Protein 5TGZ (pdb70)

GO terms:
  GO:0004949 cannabinoid receptor activity (F, IDA)
  GO:0007188 adenylate cyclase-modulating G protein-coupled receptor signaling pathway (P, IDA)
  GO:0045121 membrane raft (C, EXP)
  GO:0005886 plasma membrane (C, EXP)
  GO:0004949 cannabinoid receptor activity (F, TAS)
  GO:0005886 plasma membrane (C, TAS)
  GO:0007187 G protein-coupled receptor signaling pathway, coupled to cyclic nucleotide second messenger (P, TAS)
  GO:0042802 identical protein binding (F, IPI)
  GO:0005515 protein binding (F, IPI)
  GO:0005886 plasma membrane (C, IDA)
  GO:0038171 cannabinoid signaling pathway (P, IDA)

Radius of gyration: 28.16 Å; Cα contacts (8 Å, |Δi|>4): 628; chains: 1; bounding box: 46×62×83 Å

B-factor: mean 87.36, std 29.39, range [33.87, 210.86]

Structure (mmCIF, N/CA/C/O backbone):
data_5TGZ
#
_entry.id   5TGZ
#
_cell.length_a   116.560
_cell.length_b   52.630
_cell.length_c   143.630
_cell.angle_alpha   90.00
_cell.angle_beta   111.14
_cell.angle_gamma   90.00
#
_symmetry.space_group_name_H-M   'C 1 2 1'
#
loop_
_entity.id
_entity.type
_entity.pdbx_description
1 polymer 'Cannabinoid receptor 1,Flavodoxin,Cannabinoid receptor 1'
2 non-polymer '4-[4-[2-(2,4-dichlorophenyl)-4-methyl-5-(piperidin-1-ylcarbamoyl)pyrazol-3-yl]phenyl]but-3-ynyl nitrate'
3 non-polymer 'FLAVIN MONONUCLEOTIDE'
4 non-polymer '(2R)-2,3-dihydroxypropyl (9Z)-octadec-9-enoate'
5 non-polymer 'OLEIC ACID'
6 non-polymer DI(HYDROXYETHYL)ETHER
7 water water
#
loop_
_atom_site.group_PDB
_atom_site.id
_atom_site.type_symbol
_atom_site.label_atom_id
_atom_site.label_alt_id
_atom_site.label_comp_id
_atom_site.label_asym_id
_atom_site.label_entity_id
_atom_site.label_seq_id
_atom_site.pdbx_PDB_ins_code
_atom_site.Cartn_x
_atom_site.Cartn_y
_atom_site.Cartn_z
_atom_site.occupancy
_atom_site.B_iso_or_equiv
_atom_site.auth_seq_id
_atom_site.auth_comp_id
_atom_site.auth_asym_id
_atom_site.auth_atom_id
_atom_site.pdbx_PDB_model_num
ATOM 1 N N . GLY A 1 2 ? 48.716 37.454 337.216 1.00 131.71 -2 GLY A N 1
ATOM 2 C CA . GLY A 1 2 ? 49.211 36.102 337.397 1.00 138.20 -2 GLY A CA 1
ATOM 3 C C . GLY A 1 2 ? 50.725 36.062 337.484 1.00 131.50 -2 GLY A C 1
ATOM 4 O O . GLY A 1 2 ? 51.376 36.907 336.873 1.00 140.64 -2 GLY A O 1
ATOM 5 N N . GLY A 1 3 ? 51.313 35.092 338.190 1.00 125.45 -1 GLY A N 1
ATOM 6 C CA . GLY A 1 3 ? 50.641 33.922 338.739 1.00 124.67 -1 GLY A CA 1
ATOM 7 C C . GLY A 1 3 ? 51.108 32.685 337.995 1.00 129.13 -1 GLY A C 1
ATOM 8 O O . GLY A 1 3 ? 52.284 32.575 337.650 1.00 124.71 -1 GLY A O 1
ATOM 9 N N . ARG A 1 4 ? 50.194 31.742 337.753 1.00 133.03 0 ARG A N 1
ATOM 10 C CA . ARG A 1 4 ? 50.481 30.678 336.798 1.00 124.49 0 ARG A CA 1
ATOM 11 C C . ARG A 1 4 ? 50.650 31.227 335.392 1.00 116.85 0 ARG A C 1
ATOM 12 O O . ARG A 1 4 ? 51.224 30.548 334.535 1.00 117.36 0 ARG A O 1
ATOM 20 N N . GLY A 1 5 ? 50.139 32.428 335.132 1.00 103.38 99 GLY A N 1
ATOM 21 C CA . GLY A 1 5 ? 50.247 33.045 333.827 1.00 102.33 99 GLY A CA 1
ATOM 22 C C . GLY A 1 5 ? 49.003 32.889 332.981 1.00 109.38 99 GLY A C 1
ATOM 23 O O . GLY A 1 5 ? 48.447 31.793 332.869 1.00 128.14 99 GLY A O 1
ATOM 24 N N . GLU A 1 6 ? 48.549 33.990 332.391 1.00 86.45 100 GLU A N 1
ATOM 25 C CA . GLU A 1 6 ? 47.502 33.960 331.375 1.00 97.16 100 GLU A CA 1
ATOM 26 C C . GLU A 1 6 ? 48.200 33.788 330.031 1.00 106.78 100 GLU A C 1
ATOM 27 O O . GLU A 1 6 ? 48.749 34.744 329.478 1.00 109.96 100 GLU A O 1
ATOM 33 N N . ASN A 1 7 ? 48.189 32.566 329.502 1.00 97.80 101 ASN A N 1
ATOM 34 C CA . ASN A 1 7 ? 49.019 32.218 328.358 1.00 105.27 101 ASN A CA 1
ATOM 35 C C . ASN A 1 7 ? 48.183 31.616 327.240 1.00 104.15 101 ASN A C 1
ATOM 36 O O . ASN A 1 7 ? 47.215 30.891 327.491 1.00 104.40 101 ASN A O 1
ATOM 41 N N . PHE A 1 8 ? 48.581 31.918 326.006 1.00 98.65 102 PHE A N 1
ATOM 42 C CA . PHE A 1 8 ? 47.901 31.390 324.833 1.00 88.85 102 PHE A CA 1
ATOM 43 C C . PHE A 1 8 ? 48.098 29.882 324.751 1.00 100.14 102 PHE A C 1
ATOM 44 O O . PHE A 1 8 ? 49.193 29.369 324.994 1.00 110.51 102 PHE A O 1
ATOM 52 N N . MET A 1 9 ? 47.020 29.172 324.420 1.00 112.39 103 MET A N 1
ATOM 53 C CA . MET A 1 9 ? 46.988 27.713 324.364 1.00 120.19 103 MET A CA 1
ATOM 54 C C . MET A 1 9 ? 47.109 27.069 325.740 1.00 119.22 103 MET A C 1
ATOM 55 O O . MET A 1 9 ? 47.543 25.918 325.848 1.00 129.50 103 MET A O 1
ATOM 60 N N . ASP A 1 10 ? 46.734 27.782 326.802 1.00 108.68 104 ASP A N 1
ATOM 61 C CA . ASP A 1 10 ? 46.699 27.216 328.147 1.00 101.35 104 ASP A CA 1
ATOM 62 C C . ASP A 1 10 ? 45.239 26.927 328.486 1.00 113.00 104 ASP A C 1
ATOM 63 O O . ASP A 1 10 ? 44.558 27.704 329.153 1.00 119.73 104 ASP A O 1
ATOM 68 N N . ILE A 1 11 ? 44.762 25.776 328.016 1.00 124.33 105 ILE A N 1
ATOM 69 C CA . ILE A 1 11 ? 43.349 25.426 328.126 1.00 129.91 105 ILE A CA 1
ATOM 70 C C . ILE A 1 11 ? 43.158 24.553 329.362 1.00 133.53 105 ILE A C 1
ATOM 71 O O . ILE A 1 11 ? 44.110 24.284 330.101 1.00 144.52 105 ILE A O 1
ATOM 76 N N . GLU A 1 12 ? 41.920 24.119 329.600 1.00 120.28 106 GLU A N 1
ATOM 77 C CA . GLU A 1 12 ? 41.572 23.380 330.808 1.00 130.68 106 GLU A CA 1
ATOM 78 C C . GLU A 1 12 ? 42.124 21.956 330.813 1.00 147.13 106 GLU A C 1
ATOM 79 O O . GLU A 1 12 ? 42.268 21.368 331.891 1.00 128.08 106 GLU A O 1
ATOM 85 N N . CYS A 1 13 ? 42.426 21.398 329.6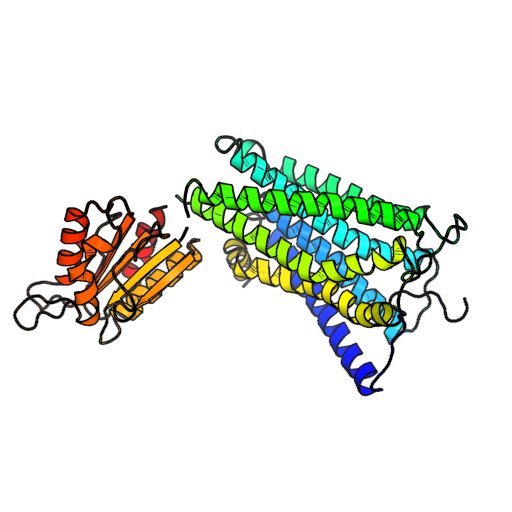44 1.00 165.75 107 CYS A N 1
ATOM 86 C CA . CYS A 1 13 ? 43.149 20.132 329.497 1.00 174.54 107 CYS A CA 1
ATOM 87 C C . CYS A 1 13 ? 42.698 19.081 330.515 1.00 182.95 107 CYS A C 1
ATOM 88 O O . CYS A 1 13 ? 43.445 18.667 331.402 1.00 195.90 107 CYS A O 1
ATOM 91 N N . PHE A 1 14 ? 41.450 18.641 330.370 1.00 177.37 108 PHE A N 1
ATOM 92 C CA . PHE A 1 14 ? 40.979 17.476 331.113 1.00 166.70 108 PHE A CA 1
ATOM 93 C C . PHE A 1 14 ? 41.626 16.230 330.515 1.00 159.46 108 PHE A C 1
ATOM 94 O O . PHE A 1 14 ? 41.443 15.944 329.327 1.00 146.30 108 PHE A O 1
ATOM 102 N N . MET A 1 15 ? 42.382 15.485 331.322 1.00 158.88 109 MET A N 1
ATOM 103 C CA . MET A 1 15 ? 43.256 14.428 330.816 1.00 152.23 109 MET A CA 1
ATOM 104 C C . MET A 1 15 ? 42.694 13.057 331.174 1.00 154.09 109 MET A C 1
ATOM 105 O O . MET A 1 15 ? 42.676 12.675 332.348 1.00 139.16 109 MET A O 1
ATOM 107 N N . VAL A 1 16 ? 42.255 12.311 330.157 1.00 171.55 110 VAL A N 1
ATOM 108 C CA . VAL A 1 16 ? 41.882 10.915 330.366 1.00 175.25 110 VAL A CA 1
ATOM 109 C C . VAL A 1 16 ? 43.127 10.055 330.555 1.00 191.11 110 VAL A C 1
ATOM 110 O O . VAL A 1 16 ? 43.159 9.174 331.423 1.00 198.36 110 VAL A O 1
ATOM 114 N N . LEU A 1 17 ? 44.166 10.289 329.751 1.00 192.54 111 LEU A N 1
ATOM 115 C CA . LEU A 1 17 ? 45.381 9.485 329.797 1.00 190.72 111 LEU A CA 1
ATOM 116 C C . LEU A 1 17 ? 46.607 10.385 329.745 1.00 187.88 111 LEU A C 1
ATOM 117 O O . LEU A 1 17 ? 46.605 11.416 329.067 1.00 186.46 111 LEU A O 1
ATOM 122 N N . ASN A 1 18 ? 47.652 9.978 330.461 1.00 185.73 112 ASN A N 1
ATOM 123 C CA . ASN A 1 18 ? 48.942 10.661 330.443 1.00 180.96 112 ASN A CA 1
ATOM 124 C C . ASN A 1 18 ? 50.038 9.609 330.610 1.00 180.72 112 ASN A C 1
ATOM 125 O O . ASN A 1 18 ? 49.769 8.522 331.116 1.00 179.41 112 ASN A O 1
ATOM 130 N N . PRO A 1 19 ? 51.275 9.910 330.178 1.00 181.69 113 PRO A N 1
ATOM 131 C CA . PRO A 1 19 ? 51.749 11.076 329.430 1.00 178.81 113 PRO A CA 1
ATOM 132 C C . PRO A 1 19 ? 51.793 10.811 327.928 1.00 179.43 113 PRO A C 1
ATOM 133 O O . PRO A 1 19 ? 52.214 11.679 327.162 1.00 181.25 113 PRO A O 1
ATOM 137 N N . SER A 1 20 ? 51.376 9.609 327.519 1.00 178.68 114 SER A N 1
ATOM 138 C CA . SER A 1 20 ? 51.312 9.291 326.097 1.00 173.93 114 SER A CA 1
ATOM 139 C C . SER A 1 20 ? 50.519 10.352 325.352 1.00 180.29 114 SER A C 1
ATOM 140 O O . SER A 1 20 ? 50.961 10.870 324.321 1.00 191.77 114 SER A O 1
ATOM 143 N N . GLN A 1 21 ? 49.331 10.680 325.862 1.00 176.12 115 GLN A N 1
ATOM 144 C CA . GLN A 1 21 ? 48.565 11.787 325.308 1.00 176.31 115 GLN A CA 1
ATOM 145 C C . GLN A 1 21 ? 49.426 13.040 325.230 1.00 164.32 115 GLN A C 1
ATOM 146 O O . GLN A 1 21 ? 49.619 13.614 324.153 1.00 161.00 115 GLN A O 1
ATOM 148 N N . GLN A 1 22 ? 49.982 13.459 326.368 1.00 153.91 116 GLN A N 1
ATOM 149 C CA . GLN A 1 22 ? 50.800 14.666 326.392 1.00 150.48 116 GLN A CA 1
ATOM 150 C C . GLN A 1 22 ? 51.944 14.571 325.390 1.00 147.49 116 GLN A C 1
ATOM 151 O O . GLN A 1 22 ? 52.221 15.525 324.654 1.00 156.70 116 GLN A O 1
ATOM 157 N N . LEU A 1 23 ? 52.620 13.422 325.343 1.00 131.84 117 LEU A N 1
ATOM 158 C CA . LEU A 1 23 ? 53.730 13.255 324.412 1.00 123.19 117 LEU A CA 1
ATOM 159 C C . LEU A 1 23 ? 53.229 13.101 322.979 1.00 133.02 117 LEU A C 1
ATOM 160 O O . LEU A 1 23 ? 53.668 13.822 322.076 1.00 133.06 117 LEU A O 1
ATOM 162 N N . ALA A 1 24 ? 52.297 12.172 322.755 1.00 135.26 118 ALA A N 1
ATOM 163 C CA . ALA A 1 24 ? 51.880 11.850 321.394 1.00 138.59 118 ALA A CA 1
ATOM 164 C C . ALA A 1 24 ? 51.057 12.976 320.776 1.00 135.71 118 ALA A C 1
ATOM 165 O O . ALA A 1 24 ? 51.229 13.295 319.593 1.00 127.49 118 ALA A O 1
ATOM 167 N N . ILE A 1 25 ? 50.151 13.582 321.547 1.00 127.90 119 ILE A N 1
ATOM 168 C CA . ILE A 1 25 ? 49.384 14.708 321.022 1.00 108.80 119 ILE A CA 1
ATOM 169 C C . ILE A 1 25 ? 50.311 15.873 320.711 1.00 104.32 119 ILE A C 1
ATOM 170 O O . ILE A 1 25 ? 50.101 16.611 319.741 1.00 101.10 119 ILE A O 1
ATOM 175 N N . ALA A 1 26 ? 51.351 16.059 321.525 1.00 107.82 120 ALA A N 1
ATOM 176 C CA . ALA A 1 26 ? 52.257 17.181 321.314 1.00 106.02 120 ALA A CA 1
ATOM 177 C C . ALA A 1 26 ? 52.989 17.047 319.985 1.00 120.19 120 ALA A C 1
ATOM 178 O O . ALA A 1 26 ? 52.978 17.969 319.159 1.00 129.56 120 ALA A O 1
ATOM 180 N N . VAL A 1 27 ? 53.632 15.899 319.758 1.00 134.04 121 VAL A N 1
ATOM 181 C CA . VAL A 1 27 ? 54.322 15.675 318.489 1.00 136.06 121 VAL A CA 1
ATOM 182 C C . VAL A 1 27 ? 53.322 15.700 317.341 1.00 138.17 121 VAL A C 1
ATOM 183 O O . VAL A 1 27 ? 53.565 16.319 316.297 1.00 132.95 121 VAL A O 1
ATOM 187 N N . LEU A 1 28 ? 52.171 15.054 317.527 1.00 135.89 122 LEU A N 1
ATOM 188 C CA . LEU A 1 28 ? 51.154 15.020 316.482 1.00 121.76 122 LEU A CA 1
ATOM 189 C C . LEU A 1 28 ? 50.706 16.427 316.107 1.00 111.88 122 LEU A C 1
ATOM 190 O O . LEU A 1 28 ? 50.705 16.798 314.927 1.00 120.38 122 LEU A O 1
ATOM 195 N N . SER A 1 29 ? 50.330 17.233 317.102 1.00 103.86 123 SER A N 1
ATOM 196 C CA . SER A 1 29 ? 49.820 18.569 316.813 1.00 105.01 123 SER A CA 1
ATOM 197 C C . SER A 1 29 ? 50.907 19.459 316.227 1.00 106.88 123 SER A C 1
ATOM 198 O O . SER A 1 29 ? 50.642 20.255 315.319 1.00 97.91 123 SER A O 1
ATOM 201 N N . LEU A 1 30 ? 52.138 19.337 316.726 1.00 99.35 124 LEU A N 1
ATOM 202 C CA . LEU A 1 30 ? 53.230 20.137 316.183 1.00 111.26 124 LEU A CA 1
ATOM 203 C C . LEU A 1 30 ? 53.516 19.758 314.735 1.00 124.04 124 LEU A C 1
ATOM 204 O O . LEU A 1 30 ? 53.728 20.634 313.888 1.00 111.60 124 LEU A O 1
ATOM 209 N N . THR A 1 31 ? 53.525 18.457 314.433 1.00 137.62 125 THR A N 1
ATOM 210 C CA . THR A 1 31 ? 53.764 18.015 313.062 1.00 124.51 125 THR A CA 1
ATOM 211 C C . THR A 1 31 ? 52.652 18.484 312.133 1.00 117.61 125 THR A C 1
ATOM 212 O O . THR A 1 31 ? 52.918 18.927 311.010 1.00 133.27 125 THR A O 1
ATOM 216 N N . LEU A 1 32 ? 51.399 18.388 312.581 1.00 100.86 126 LEU A N 1
ATOM 217 C CA . LEU A 1 32 ? 50.290 18.899 311.784 1.00 93.94 126 LEU A CA 1
ATOM 218 C C . LEU A 1 32 ? 50.461 20.383 311.493 1.00 89.08 126 LEU A C 1
ATOM 219 O O . LEU A 1 32 ? 50.219 20.836 310.369 1.00 100.33 126 LEU A O 1
ATOM 224 N N . GLY A 1 33 ? 50.873 21.157 312.497 1.00 99.61 127 GLY A N 1
ATOM 225 C CA . GLY A 1 33 ? 51.018 22.590 312.300 1.00 103.65 127 GLY A CA 1
ATOM 226 C C . GLY A 1 33 ? 52.110 22.931 311.303 1.00 102.22 127 GLY A C 1
ATOM 227 O O . GLY A 1 33 ? 51.903 23.730 310.385 1.00 115.36 127 GLY A O 1
ATOM 228 N N . THR A 1 34 ? 53.290 22.328 311.469 1.00 110.01 128 THR A N 1
ATOM 229 C CA . THR A 1 34 ? 54.406 22.626 310.575 1.00 123.84 128 THR A CA 1
ATOM 230 C C . THR A 1 34 ? 54.123 22.157 309.153 1.00 122.93 128 THR A C 1
ATOM 231 O O . THR A 1 34 ? 54.606 22.767 308.192 1.00 127.24 128 THR A O 1
ATOM 235 N N . PHE A 1 35 ? 53.351 21.080 308.998 1.00 105.07 129 PHE A N 1
ATOM 236 C CA . PHE A 1 35 ? 52.939 20.654 307.665 1.00 99.82 129 PHE A CA 1
ATOM 237 C C . PHE A 1 35 ? 52.101 21.730 306.990 1.00 102.60 129 PHE A C 1
ATOM 238 O O . PHE A 1 35 ? 52.266 22.003 305.795 1.00 106.33 129 PHE A O 1
ATOM 246 N N . THR A 1 36 ? 51.203 22.360 307.749 1.00 106.37 130 THR A N 1
ATOM 247 C CA . THR A 1 36 ? 50.341 23.401 307.198 1.00 103.97 130 THR A CA 1
ATOM 248 C C . THR A 1 36 ? 51.157 24.605 306.752 1.00 97.47 130 THR A C 1
ATOM 249 O O . THR A 1 36 ? 50.950 25.143 305.658 1.00 78.23 130 THR A O 1
ATOM 253 N N . VAL A 1 37 ? 52.079 25.055 307.605 1.00 96.74 131 VAL A N 1
ATOM 254 C CA . VAL A 1 37 ? 52.900 26.217 307.278 1.00 102.37 131 VAL A CA 1
ATOM 255 C C . VAL A 1 37 ? 53.650 25.987 305.973 1.00 114.49 131 VAL A C 1
ATOM 256 O O . VAL A 1 37 ? 53.746 26.884 305.127 1.00 125.95 131 VAL A O 1
ATOM 260 N N . LEU A 1 38 ? 54.193 24.784 305.788 1.00 105.59 132 LEU A N 1
ATOM 261 C CA . LEU A 1 38 ? 54.957 24.499 304.580 1.00 98.12 132 LEU A CA 1
ATOM 262 C C . LEU A 1 38 ? 54.048 24.370 303.365 1.00 101.56 132 LEU A C 1
ATOM 263 O O . LEU A 1 38 ? 54.370 24.886 302.288 1.00 125.71 132 LEU A O 1
ATOM 268 N N . GLU A 1 39 ? 52.906 23.697 303.513 1.00 86.27 133 GLU A N 1
ATOM 269 C CA . GLU A 1 39 ? 52.047 23.481 302.356 1.00 81.90 133 GLU A CA 1
ATOM 270 C C . GLU A 1 39 ? 51.353 24.770 301.932 1.00 97.73 133 GLU A C 1
ATOM 271 O O . GLU A 1 39 ? 51.101 24.969 300.738 1.00 116.07 133 GLU A O 1
ATOM 277 N N . ASN A 1 40 ? 51.047 25.661 302.879 1.00 92.10 134 ASN A N 1
ATOM 278 C CA . ASN A 1 40 ? 50.536 26.975 302.508 1.00 83.10 134 ASN A CA 1
ATOM 279 C C . ASN A 1 40 ? 51.655 27.886 302.027 1.00 107.71 134 ASN A C 1
ATOM 280 O O . ASN A 1 40 ? 51.414 28.775 301.203 1.00 128.75 134 ASN A O 1
ATOM 285 N N . LEU A 1 41 ? 52.877 27.681 302.521 1.00 115.38 135 LEU A N 1
ATOM 286 C CA . LEU A 1 41 ? 54.027 28.363 301.940 1.00 113.07 135 LEU A CA 1
ATOM 287 C C . LEU A 1 41 ? 54.284 27.876 300.521 1.00 105.73 135 LEU A C 1
ATOM 288 O O . LEU A 1 41 ? 54.765 28.640 299.676 1.00 97.73 135 LEU A O 1
ATOM 293 N N . LEU A 1 42 ? 53.959 26.612 300.241 1.00 87.81 136 LEU A N 1
ATOM 294 C CA . LEU A 1 42 ? 54.107 26.082 298.891 1.00 88.91 136 LEU A CA 1
ATOM 295 C C . LEU A 1 42 ? 53.125 26.744 297.932 1.00 107.47 136 LEU A C 1
ATOM 296 O O . LEU A 1 42 ? 53.480 27.058 296.789 1.00 116.66 136 LEU A O 1
ATOM 301 N N . VAL A 1 43 ? 51.886 26.964 298.377 1.00 105.25 137 VAL A N 1
ATOM 302 C CA . VAL A 1 43 ? 50.902 27.647 297.541 1.00 89.42 137 VAL A CA 1
ATOM 303 C C . VAL A 1 43 ? 51.352 29.075 297.264 1.00 90.17 137 VAL A C 1
ATOM 304 O O . VAL A 1 43 ? 51.289 29.557 296.127 1.00 87.27 137 VAL A O 1
ATOM 308 N N . LEU A 1 44 ? 51.818 29.773 298.304 1.00 108.17 138 LEU A N 1
ATOM 309 C CA . LEU A 1 44 ? 52.335 31.125 298.123 1.00 116.26 138 LEU A CA 1
ATOM 310 C C . LEU A 1 44 ? 53.481 31.161 297.120 1.00 129.12 138 LEU A C 1
ATOM 311 O O . LEU A 1 44 ? 53.685 32.180 296.449 1.00 128.17 138 LEU A O 1
ATOM 316 N N . CYS A 1 45 ? 54.242 30.071 297.007 1.00 138.44 139 CYS A N 1
ATOM 317 C CA . CYS A 1 45 ? 55.424 30.076 296.151 1.00 140.15 139 CYS A CA 1
ATOM 318 C C . CYS A 1 45 ? 55.039 30.007 294.678 1.00 128.63 139 CYS A C 1
ATOM 319 O O . CYS A 1 45 ? 55.455 30.851 293.875 1.00 132.23 139 CYS A O 1
ATOM 322 N N . VAL A 1 46 ? 54.238 29.006 294.304 1.00 109.80 140 VAL A N 1
ATOM 323 C CA . VAL A 1 46 ? 53.914 28.787 292.897 1.00 110.53 140 VAL A CA 1
ATOM 324 C C . VAL A 1 46 ? 53.185 29.985 292.305 1.00 111.32 140 VAL A C 1
ATOM 325 O O . VAL A 1 46 ? 53.283 30.247 291.099 1.00 114.71 140 VAL A O 1
ATOM 329 N N . ILE A 1 47 ? 52.451 30.734 293.128 1.00 107.90 141 ILE A N 1
ATOM 330 C CA . ILE A 1 47 ? 51.720 31.893 292.621 1.00 103.73 141 ILE A CA 1
ATOM 331 C C . ILE A 1 47 ? 52.684 33.038 292.329 1.00 99.55 141 ILE A C 1
ATOM 332 O O . ILE A 1 47 ? 52.733 33.563 291.212 1.00 100.03 141 ILE A O 1
ATOM 337 N N . LEU A 1 48 ? 53.460 33.446 293.335 1.00 116.64 142 LEU A N 1
ATOM 338 C CA . LEU A 1 48 ? 54.442 34.505 293.121 1.00 119.35 142 LEU A CA 1
ATOM 339 C C . LEU A 1 48 ? 55.502 34.088 292.110 1.00 138.60 142 LEU A C 1
ATOM 340 O O . LEU A 1 48 ? 56.079 34.944 291.429 1.00 132.81 142 LEU A O 1
ATOM 345 N N . HIS A 1 49 ? 55.778 32.787 292.006 1.00 160.82 143 HIS A N 1
ATOM 346 C CA . HIS A 1 49 ? 56.810 32.312 291.089 1.00 178.60 143 HIS A CA 1
ATOM 347 C C . HIS A 1 49 ? 56.411 32.528 289.634 1.00 176.67 143 HIS A C 1
ATOM 348 O O . HIS A 1 49 ? 57.216 33.020 288.833 1.00 186.57 143 HIS A O 1
ATOM 355 N N . SER A 1 50 ? 55.182 32.171 289.273 1.00 166.52 144 SER A N 1
ATOM 356 C CA . SER A 1 50 ? 54.750 32.179 287.883 1.00 161.22 144 SER A CA 1
ATOM 357 C C . SER A 1 50 ? 53.933 33.430 287.590 1.00 158.20 144 SER A C 1
ATOM 358 O O . SER A 1 50 ? 53.098 33.849 288.398 1.00 160.01 144 SER A O 1
ATOM 361 N N . ARG A 1 51 ? 54.182 34.018 286.419 1.00 151.41 145 ARG A N 1
ATOM 362 C CA . ARG A 1 51 ? 53.513 35.246 286.012 1.00 138.12 145 ARG A CA 1
ATOM 363 C C . ARG A 1 51 ? 52.138 34.976 285.416 1.00 128.51 145 ARG A C 1
ATOM 364 O O . ARG A 1 51 ? 51.264 35.849 285.457 1.00 138.18 145 ARG A O 1
ATOM 372 N N . SER A 1 52 ? 51.930 33.782 284.861 1.00 109.37 146 SER A N 1
ATOM 373 C CA . SER A 1 52 ? 50.632 33.422 284.310 1.00 110.19 146 SER A CA 1
ATOM 374 C C . SER A 1 52 ? 49.539 33.362 285.370 1.00 125.06 146 SER A C 1
ATOM 375 O O . SER A 1 52 ? 48.359 33.282 285.012 1.00 119.69 146 SER A O 1
ATOM 378 N N . LEU A 1 53 ? 49.895 33.401 286.652 1.00 127.76 147 LEU A N 1
ATOM 379 C CA . LEU A 1 53 ? 48.928 33.327 287.741 1.00 118.43 147 LEU A CA 1
ATOM 380 C C . LEU A 1 53 ? 48.833 34.609 288.550 1.00 112.47 147 LEU A C 1
ATOM 381 O O . LEU A 1 53 ? 47.736 34.986 288.965 1.00 112.17 147 LEU A O 1
ATOM 386 N N . ARG A 1 54 ? 49.952 35.300 288.786 1.00 114.79 148 ARG A N 1
ATOM 387 C CA . ARG A 1 54 ? 49.908 36.552 289.536 1.00 126.90 148 ARG A CA 1
ATOM 388 C C . ARG A 1 54 ? 49.322 37.701 288.727 1.00 137.13 148 ARG A C 1
ATOM 389 O O . ARG A 1 54 ? 49.197 38.809 289.261 1.00 129.04 148 ARG A O 1
ATOM 397 N N . CYS A 1 55 ? 48.966 37.470 287.462 1.00 150.46 149 CYS A N 1
ATOM 398 C CA . CYS A 1 55 ? 48.199 38.427 286.682 1.00 151.03 149 CYS A CA 1
ATOM 399 C C . CYS A 1 55 ? 46.715 38.091 286.654 1.00 139.19 149 CYS A C 1
ATOM 400 O O . CYS A 1 55 ? 45.912 38.932 286.236 1.00 146.25 149 CYS A O 1
ATOM 403 N N . ARG A 1 56 ? 46.334 36.891 287.095 1.00 118.88 150 ARG A N 1
ATOM 404 C CA . ARG A 1 56 ? 44.934 36.498 287.155 1.00 112.69 150 ARG A CA 1
ATOM 405 C C . ARG A 1 56 ? 44.284 37.077 288.413 1.00 109.03 150 ARG A C 1
ATOM 406 O O . ARG A 1 56 ? 44.880 37.031 289.492 1.00 94.58 150 ARG A O 1
ATOM 414 N N . PRO A 1 57 ? 43.068 37.629 288.317 1.00 115.60 151 PRO A N 1
ATOM 415 C CA . PRO A 1 57 ? 42.379 38.069 289.542 1.00 110.25 151 PRO A CA 1
ATOM 416 C C . PRO A 1 57 ? 41.889 36.917 290.399 1.00 111.40 151 PRO A C 1
ATOM 417 O O . PRO A 1 57 ? 41.641 37.118 291.594 1.00 115.86 151 PRO A O 1
ATOM 421 N N . SER A 1 58 ? 41.746 35.718 289.829 1.00 106.29 152 SER A N 1
ATOM 422 C CA . SER A 1 58 ? 41.269 34.575 290.600 1.00 84.49 152 SER A CA 1
ATOM 423 C C . SER A 1 58 ? 42.336 34.049 291.551 1.00 84.99 152 SER A C 1
ATOM 424 O O . SER A 1 58 ? 42.003 33.455 292.583 1.00 73.15 152 SER A O 1
ATOM 427 N N . TYR A 1 59 ? 43.613 34.252 291.230 1.00 86.21 153 TYR A N 1
ATOM 428 C CA . TYR A 1 59 ? 44.696 33.815 292.101 1.00 95.54 153 TYR A CA 1
ATOM 429 C C . TYR A 1 59 ? 45.108 34.873 293.115 1.00 101.62 153 TYR A C 1
ATOM 430 O O . TYR A 1 59 ? 45.871 34.561 294.036 1.00 90.05 153 TYR A O 1
ATOM 439 N N . HIS A 1 60 ? 44.634 36.110 292.970 1.00 98.57 154 HIS A N 1
ATOM 440 C CA . HIS A 1 60 ? 44.662 37.038 294.091 1.00 91.70 154 HIS A CA 1
ATOM 441 C C . HIS A 1 60 ? 43.691 36.627 295.186 1.00 95.50 154 HIS A C 1
ATOM 442 O O . HIS A 1 60 ? 43.784 37.144 296.305 1.00 98.96 154 HIS A O 1
ATOM 449 N N . PHE A 1 61 ? 42.767 35.715 294.883 1.00 81.41 155 PHE A N 1
ATOM 450 C CA . PHE A 1 61 ? 41.844 35.166 295.865 1.00 70.42 155 PHE A CA 1
ATOM 451 C C . PHE A 1 61 ? 42.434 33.953 296.575 1.00 78.32 155 PHE A C 1
ATOM 452 O O . PHE A 1 61 ? 42.335 33.846 297.802 1.00 98.72 155 PHE A O 1
ATOM 460 N N . ILE A 1 62 ? 43.064 33.042 295.830 1.00 74.39 156 ILE A N 1
ATOM 461 C CA . ILE A 1 62 ? 43.713 31.891 296.453 1.00 79.55 156 ILE A CA 1
ATOM 462 C C . ILE A 1 62 ? 44.904 32.346 297.287 1.00 85.18 156 ILE A C 1
ATOM 463 O O . ILE A 1 62 ? 45.055 31.954 298.450 1.00 83.86 156 ILE A O 1
ATOM 468 N N . GLY A 1 63 ? 45.771 33.174 296.703 1.00 87.58 157 GLY A N 1
ATOM 469 C CA . GLY A 1 63 ? 46.926 33.655 297.443 1.00 75.75 157 GLY A CA 1
ATOM 470 C C . GLY A 1 63 ? 46.536 34.363 298.725 1.00 74.46 157 GLY A C 1
ATOM 471 O O . GLY A 1 63 ? 47.201 34.216 299.754 1.00 69.90 157 GLY A O 1
ATOM 472 N N . SER A 1 64 ? 45.453 35.141 298.679 1.00 79.81 158 SER A N 1
ATOM 473 C CA . SER A 1 64 ? 44.939 35.782 299.887 1.00 79.96 158 SER A CA 1
ATOM 474 C C . SER A 1 64 ? 44.535 34.742 300.927 1.00 78.75 158 SER A C 1
ATOM 475 O O . SER A 1 64 ? 44.885 34.860 302.108 1.00 68.24 158 SER A O 1
ATOM 478 N N . LEU A 1 65 ? 43.792 33.714 300.507 1.00 63.69 159 LEU A N 1
ATOM 479 C CA . LEU A 1 65 ? 43.408 32.657 301.438 1.00 67.01 159 LEU A CA 1
ATOM 480 C C . LEU A 1 65 ? 44.629 31.922 301.977 1.00 74.74 159 LEU A C 1
ATOM 481 O O . LEU A 1 65 ? 44.711 31.634 303.178 1.00 69.94 159 LEU A O 1
ATOM 486 N N . ALA A 1 66 ? 45.595 31.617 301.110 1.00 90.60 160 ALA A N 1
ATOM 487 C CA . ALA A 1 66 ? 46.730 30.813 301.545 1.00 99.16 160 ALA A CA 1
ATOM 488 C C . ALA A 1 66 ? 47.637 31.586 302.493 1.00 91.07 160 ALA A C 1
ATOM 489 O O . ALA A 1 66 ? 48.226 30.991 303.403 1.00 101.43 160 ALA A O 1
ATOM 491 N N . VAL A 1 67 ? 47.763 32.902 302.308 1.00 84.18 161 VAL A N 1
ATOM 492 C CA . VAL A 1 67 ? 48.532 33.696 303.262 1.00 93.00 161 VAL A CA 1
ATOM 493 C C . VAL A 1 67 ? 47.738 33.934 304.538 1.00 93.65 161 VAL A C 1
ATOM 494 O O . VAL A 1 67 ? 48.333 34.169 305.597 1.00 85.83 161 VAL A O 1
ATOM 498 N N . ALA A 1 68 ? 46.405 33.875 304.466 1.00 90.79 162 ALA A N 1
ATOM 499 C CA . ALA A 1 68 ? 45.599 33.882 305.681 1.00 76.07 162 ALA A CA 1
ATOM 500 C C . ALA A 1 68 ? 45.737 32.561 306.425 1.00 82.14 162 ALA A C 1
ATOM 501 O O . ALA A 1 68 ? 45.940 32.547 307.644 1.00 94.93 162 ALA A O 1
ATOM 503 N N . ASP A 1 69 ? 45.643 31.440 305.705 1.00 78.08 163 ASP A N 1
ATOM 504 C CA . ASP A 1 69 ? 45.873 30.139 306.325 1.00 77.47 163 ASP A CA 1
ATOM 505 C C . ASP A 1 69 ? 47.274 30.057 306.917 1.00 90.18 163 ASP A C 1
ATOM 506 O O . ASP A 1 69 ? 47.474 29.461 307.982 1.00 95.48 163 ASP A O 1
ATOM 511 N N . LEU A 1 70 ? 48.255 30.666 306.246 1.00 90.05 164 LEU A N 1
ATOM 512 C CA . LEU A 1 70 ? 49.629 30.612 306.732 1.00 96.83 164 LEU A CA 1
ATOM 513 C C . LEU A 1 70 ? 49.805 31.470 307.979 1.00 96.25 164 LEU A C 1
ATOM 514 O O . LEU A 1 70 ? 50.471 31.054 308.936 1.00 96.49 164 LEU A O 1
ATOM 519 N N . LEU A 1 71 ? 49.219 32.673 307.983 1.00 91.26 165 LEU A N 1
ATOM 520 C CA . LEU A 1 71 ? 49.327 33.557 309.140 1.00 78.49 165 LEU A CA 1
ATOM 521 C C . LEU A 1 71 ? 48.867 32.857 310.409 1.00 92.56 165 LEU A C 1
ATOM 522 O O . LEU A 1 71 ? 49.454 33.043 311.481 1.00 98.32 165 LEU A O 1
ATOM 527 N N . GLY A 1 72 ? 47.813 32.051 310.307 1.00 90.47 166 GLY A N 1
ATOM 528 C CA . GLY A 1 72 ? 47.296 31.331 311.452 1.00 96.62 166 GLY A CA 1
ATOM 529 C C . GLY A 1 72 ? 48.114 30.102 311.791 1.00 87.94 166 GLY A C 1
ATOM 530 O O . GLY A 1 72 ? 48.404 29.850 312.964 1.00 85.83 166 GLY A O 1
ATOM 531 N N . SER A 1 73 ? 48.497 29.326 310.774 1.00 89.32 167 SER A N 1
ATOM 532 C CA . SER A 1 73 ? 49.290 28.127 311.023 1.00 88.56 167 SER A CA 1
ATOM 533 C C . SER A 1 73 ? 50.674 28.471 311.558 1.00 87.51 167 SER A C 1
ATOM 534 O O . SER A 1 73 ? 51.272 27.669 312.284 1.00 78.06 167 SER A O 1
ATOM 537 N N . VAL A 1 74 ? 51.205 29.644 311.204 1.00 85.85 168 VAL A N 1
ATOM 538 C CA . VAL A 1 74 ? 52.473 30.088 311.775 1.00 91.65 168 VAL A CA 1
ATOM 539 C C . VAL A 1 74 ? 52.295 30.438 313.246 1.00 97.46 168 VAL A C 1
ATOM 540 O O . VAL A 1 74 ? 53.115 30.061 314.092 1.00 91.76 168 VAL A O 1
ATOM 544 N N . ILE A 1 75 ? 51.225 31.163 313.577 1.00 100.74 169 ILE A N 1
ATOM 545 C CA . ILE A 1 75 ? 50.969 31.511 314.971 1.00 100.96 169 ILE A CA 1
ATOM 546 C C . ILE A 1 75 ? 50.728 30.254 315.793 1.00 95.85 169 ILE A C 1
ATOM 547 O O . ILE A 1 75 ? 51.118 30.176 316.964 1.00 100.59 169 ILE A O 1
ATOM 552 N N . PHE A 1 76 ? 50.087 29.249 315.197 1.00 73.11 170 PHE A N 1
ATOM 553 C CA . PHE A 1 76 ? 49.859 28.002 315.914 1.00 90.06 170 PHE A CA 1
ATOM 554 C C . PHE A 1 76 ? 51.180 27.366 316.323 1.00 87.68 170 PHE A C 1
ATOM 555 O O . PHE A 1 76 ? 51.422 27.103 317.506 1.00 102.85 170 PHE A O 1
ATOM 563 N N . VAL A 1 77 ? 52.051 27.109 315.347 1.00 76.59 171 VAL A N 1
ATOM 564 C CA . VAL A 1 77 ? 53.315 26.438 315.635 1.00 90.86 171 VAL A CA 1
ATOM 565 C C . VAL A 1 77 ? 54.165 27.285 316.570 1.00 89.69 171 VAL A C 1
ATOM 566 O O . VAL A 1 77 ? 54.828 26.763 317.474 1.00 83.38 171 VAL A O 1
ATOM 570 N N . TYR A 1 78 ? 54.164 28.604 316.371 1.00 91.57 172 TYR A N 1
ATOM 571 C CA . TYR A 1 78 ? 54.947 29.482 317.233 1.00 104.08 172 TYR A CA 1
ATOM 572 C C . TYR A 1 78 ? 54.474 29.385 318.679 1.00 112.95 172 TYR A C 1
ATOM 573 O O . TYR A 1 78 ? 55.261 29.103 319.589 1.00 95.81 172 TYR A O 1
ATOM 582 N N . SER A 1 79 ? 53.180 29.615 318.906 1.00 128.08 173 SER A N 1
ATOM 583 C CA . SER A 1 79 ? 52.636 29.574 320.257 1.00 127.03 173 SER A CA 1
ATOM 584 C C . SER A 1 79 ? 52.659 28.173 320.852 1.00 116.29 173 SER A C 1
ATOM 585 O O . SER A 1 79 ? 52.669 28.035 322.079 1.00 113.94 173 SER A O 1
ATOM 588 N N . PHE A 1 80 ? 52.660 27.134 320.017 1.00 114.15 174 PHE A N 1
ATOM 589 C CA . PHE A 1 80 ? 52.728 25.775 320.538 1.00 116.26 174 PHE A CA 1
ATOM 590 C C . PHE A 1 80 ? 54.133 25.437 321.020 1.00 122.53 174 PHE A C 1
ATOM 591 O O . PHE A 1 80 ? 54.297 24.843 322.090 1.00 125.30 174 PHE A O 1
ATOM 599 N N . ILE A 1 81 ? 55.156 25.808 320.246 1.00 131.36 175 ILE A N 1
ATOM 600 C CA . ILE A 1 81 ? 56.531 25.567 320.665 1.00 136.27 175 ILE A CA 1
ATOM 601 C C . ILE A 1 81 ? 56.986 26.578 321.709 1.00 130.44 175 ILE A C 1
ATOM 602 O O . ILE A 1 81 ? 57.936 26.305 322.453 1.00 138.59 175 ILE A O 1
ATOM 607 N N . ASP A 1 82 ? 56.332 27.738 321.790 1.00 110.04 176 ASP A N 1
ATOM 608 C CA . ASP A 1 82 ? 56.714 28.750 322.765 1.00 96.72 176 ASP A CA 1
ATOM 609 C C . ASP A 1 82 ? 56.147 28.474 324.151 1.00 114.55 176 ASP A C 1
ATOM 610 O O . ASP A 1 82 ? 56.620 29.069 325.126 1.00 118.73 176 ASP A O 1
ATOM 615 N N . PHE A 1 83 ? 55.162 27.586 324.267 1.00 130.35 177 PHE A N 1
ATOM 616 C CA . PHE A 1 83 ? 54.524 27.301 325.548 1.00 131.58 177 PHE A CA 1
ATOM 617 C C . PHE A 1 83 ? 54.590 25.835 325.945 1.00 126.44 177 PHE A C 1
ATOM 618 O O . PHE A 1 83 ? 54.824 25.532 327.117 1.00 140.46 177 PHE A O 1
ATOM 626 N N . HIS A 1 84 ? 54.391 24.911 325.006 1.00 111.07 178 HIS A N 1
ATOM 627 C CA . HIS A 1 84 ? 54.443 23.491 325.331 1.00 111.69 178 HIS A CA 1
ATOM 628 C C . HIS A 1 84 ? 55.859 22.935 325.341 1.00 124.46 178 HIS A C 1
ATOM 629 O O . HIS A 1 84 ? 56.050 21.787 325.756 1.00 129.97 178 HIS A O 1
ATOM 636 N N . VAL A 1 85 ? 56.847 23.708 324.900 1.00 130.85 179 VAL A N 1
ATOM 637 C CA . VAL A 1 85 ? 58.244 23.294 324.914 1.00 139.07 179 VAL A CA 1
ATOM 638 C C . VAL A 1 85 ? 59.065 24.156 325.865 1.00 139.43 179 VAL A C 1
ATOM 639 O O . VAL A 1 85 ? 59.780 23.639 326.724 1.00 151.67 179 VAL A O 1
ATOM 643 N N . PHE A 1 86 ? 58.962 25.478 325.734 1.00 130.48 180 PHE A N 1
ATOM 644 C CA . PHE A 1 86 ? 59.727 26.392 326.569 1.00 142.74 180 PHE A CA 1
ATOM 645 C C . PHE A 1 86 ? 58.960 26.877 327.791 1.00 143.30 180 PHE A C 1
ATOM 646 O O . PHE A 1 86 ? 59.579 27.412 328.718 1.00 148.92 180 PHE A O 1
ATOM 654 N N . HIS A 1 87 ? 57.639 26.703 327.817 1.00 129.49 181 HIS A N 1
ATOM 655 C CA . HIS A 1 87 ? 56.819 27.091 328.963 1.00 125.90 181 HIS A CA 1
ATOM 656 C C . HIS A 1 87 ? 57.015 28.562 329.323 1.00 128.54 181 HIS A C 1
ATOM 657 O O . HIS A 1 87 ? 56.962 28.939 330.496 1.00 139.20 181 HIS A O 1
ATOM 664 N N . ARG A 1 88 ? 57.246 29.403 328.319 1.00 123.71 182 ARG A N 1
ATOM 665 C CA . ARG A 1 88 ? 57.405 30.827 328.557 1.00 123.88 182 ARG A CA 1
ATOM 666 C C . ARG A 1 88 ? 56.049 31.468 328.837 1.00 116.84 182 ARG A C 1
ATOM 667 O O . ARG A 1 88 ? 54.992 30.920 328.511 1.00 112.39 182 ARG A O 1
ATOM 675 N N . LYS A 1 89 ? 56.089 32.644 329.454 1.00 112.87 183 LYS A N 1
ATOM 676 C CA . LYS A 1 89 ? 54.882 33.347 329.860 1.00 103.93 183 LYS A CA 1
ATOM 677 C C . LYS A 1 89 ? 54.527 34.441 328.865 1.00 109.01 183 LYS A C 1
ATOM 678 O O . LYS A 1 89 ? 55.398 35.047 328.236 1.00 118.49 183 LYS A O 1
ATOM 684 N N . ASP A 1 90 ? 53.229 34.687 328.736 1.00 101.88 184 ASP A N 1
ATOM 685 C CA . ASP A 1 90 ? 52.699 35.712 327.850 1.00 102.92 184 ASP A CA 1
ATOM 686 C C . ASP A 1 90 ? 52.235 36.907 328.669 1.00 113.28 184 ASP A C 1
ATOM 687 O O . ASP A 1 90 ? 51.472 36.751 329.627 1.00 124.44 184 ASP A O 1
ATOM 692 N N . SER A 1 91 ? 52.695 38.095 328.289 1.00 103.08 185 SER A N 1
ATOM 693 C CA . SER A 1 91 ? 52.180 39.324 328.876 1.00 96.32 185 SER A CA 1
ATOM 694 C C . SER A 1 91 ? 50.785 39.599 328.326 1.00 99.35 185 SER A C 1
ATOM 695 O O . SER A 1 91 ? 50.139 38.694 327.788 1.00 85.59 185 SER A O 1
ATOM 698 N N . ARG A 1 92 ? 50.301 40.835 328.462 1.00 98.75 186 ARG A N 1
ATOM 699 C CA . ARG A 1 92 ? 49.009 41.186 327.883 1.00 84.31 186 ARG A CA 1
ATOM 700 C C . ARG A 1 92 ? 49.125 41.392 326.378 1.00 108.03 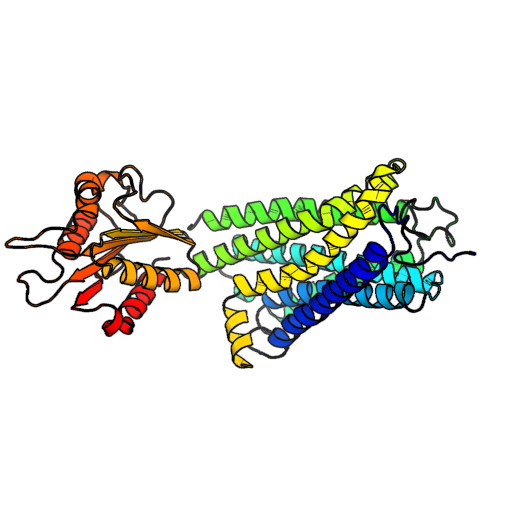186 ARG A C 1
ATOM 701 O O . ARG A 1 92 ? 48.307 40.876 325.608 1.00 116.32 186 ARG A O 1
ATOM 709 N N . ASN A 1 93 ? 50.141 42.139 325.942 1.00 117.13 187 ASN A N 1
ATOM 710 C CA . ASN A 1 93 ? 50.272 42.456 324.523 1.00 116.66 187 ASN A CA 1
ATOM 711 C C . ASN A 1 93 ? 50.711 41.240 323.717 1.00 118.13 187 ASN A C 1
ATOM 712 O O . ASN A 1 93 ? 50.176 40.983 322.631 1.00 133.14 187 ASN A O 1
ATOM 717 N N . VAL A 1 94 ? 51.682 40.478 324.226 1.00 107.89 188 VAL A N 1
ATOM 718 C CA . VAL A 1 94 ? 52.142 39.294 323.507 1.00 109.67 188 VAL A CA 1
ATOM 719 C C . VAL A 1 94 ? 51.010 38.289 323.349 1.00 116.56 188 VAL A C 1
ATOM 720 O O . VAL A 1 94 ? 50.951 37.555 322.354 1.00 114.87 188 VAL A O 1
ATOM 724 N N . PHE A 1 95 ? 50.095 38.235 324.318 1.00 116.46 189 PHE A N 1
ATOM 725 C CA . PHE A 1 95 ? 48.965 37.317 324.216 1.00 105.24 189 PHE A CA 1
ATOM 726 C C . PHE A 1 95 ? 47.989 37.772 323.139 1.00 105.04 189 PHE A C 1
ATOM 727 O O . PHE A 1 95 ? 47.600 36.987 322.267 1.00 105.25 189 PHE A O 1
ATOM 735 N N . LEU A 1 96 ? 47.583 39.044 323.185 1.00 91.83 190 LEU A N 1
ATOM 736 C CA . LEU A 1 96 ? 46.598 39.549 322.234 1.00 80.31 190 LEU A CA 1
ATOM 737 C C . LEU A 1 96 ? 47.138 39.547 320.811 1.00 90.17 190 LEU A C 1
ATOM 738 O O . LEU A 1 96 ? 46.372 39.354 319.859 1.00 99.24 190 LEU A O 1
ATOM 743 N N . PHE A 1 97 ? 48.442 39.762 320.644 1.00 84.64 191 PHE A N 1
ATOM 744 C CA . PHE A 1 97 ? 49.037 39.691 319.314 1.00 85.94 191 PHE A CA 1
ATOM 745 C C . PHE A 1 97 ? 48.865 38.298 318.717 1.00 96.17 191 PHE A C 1
ATOM 746 O O . PHE A 1 97 ? 48.457 38.150 317.559 1.00 81.85 191 PHE A O 1
ATOM 754 N N . LYS A 1 98 ? 49.174 37.260 319.497 1.00 98.07 192 LYS A N 1
ATOM 755 C CA . LYS A 1 98 ? 48.936 35.895 319.041 1.00 94.09 192 LYS A CA 1
ATOM 756 C C . LYS A 1 98 ? 47.467 35.684 318.698 1.00 97.02 192 LYS A C 1
ATOM 757 O O . LYS A 1 98 ? 47.132 35.219 317.603 1.00 103.72 192 LYS A O 1
ATOM 763 N N . LEU A 1 99 ? 46.575 36.016 319.631 1.00 92.22 193 LEU A N 1
ATOM 764 C CA . LEU A 1 99 ? 45.149 35.819 319.397 1.00 94.16 193 LEU A CA 1
ATOM 765 C C . LEU A 1 99 ? 44.657 36.681 318.242 1.00 92.44 193 LEU A C 1
ATOM 766 O O . LEU A 1 99 ? 43.851 36.229 317.419 1.00 92.23 193 LEU A O 1
ATOM 771 N N . GLY A 1 100 ? 45.128 37.926 318.164 1.00 92.52 194 GLY A N 1
ATOM 772 C CA . GLY A 1 100 ? 44.743 38.783 317.056 1.00 88.76 194 GLY A CA 1
ATOM 773 C C . GLY A 1 100 ? 45.184 38.228 315.715 1.00 81.77 194 GLY A C 1
ATOM 774 O O . GLY A 1 100 ? 44.454 38.317 314.726 1.00 75.49 194 GLY A O 1
ATOM 775 N N . GLY A 1 101 ? 46.385 37.651 315.662 1.00 78.32 195 GLY A N 1
ATOM 776 C CA . GLY A 1 101 ? 46.834 37.021 314.432 1.00 71.40 195 GLY A CA 1
ATOM 777 C C . GLY A 1 101 ? 45.877 35.941 313.964 1.00 90.77 195 GLY A C 1
ATOM 778 O O . GLY A 1 101 ? 45.491 35.896 312.793 1.00 100.18 195 GLY A O 1
ATOM 779 N N . VAL A 1 102 ? 45.476 35.055 314.879 1.00 85.84 196 VAL A N 1
ATOM 780 C CA . VAL A 1 102 ? 44.494 34.030 314.536 1.00 79.86 196 VAL A CA 1
ATOM 781 C C . VAL A 1 102 ? 43.172 34.679 314.155 1.00 82.82 196 VAL A C 1
ATOM 782 O O . VAL A 1 102 ? 42.519 34.272 313.186 1.00 95.75 196 VAL A O 1
ATOM 786 N N . THR A 1 103 ? 42.757 35.698 314.909 1.00 75.28 197 THR A N 1
ATOM 787 C CA . THR A 1 103 ? 41.534 36.416 314.571 1.00 74.18 197 THR A CA 1
ATOM 788 C C . THR A 1 103 ? 41.644 37.059 313.193 1.00 81.48 197 THR A C 1
ATOM 789 O O . THR A 1 103 ? 40.686 37.036 312.411 1.00 68.82 197 THR A O 1
ATOM 793 N N . ALA A 1 104 ? 42.808 37.627 312.872 1.00 80.11 198 ALA A N 1
ATOM 794 C CA . ALA A 1 104 ? 42.999 38.230 311.556 1.00 70.67 198 ALA A CA 1
ATOM 795 C C . ALA A 1 104 ? 42.969 37.174 310.459 1.00 80.19 198 ALA A C 1
ATOM 796 O O . ALA A 1 104 ? 42.450 37.422 309.364 1.00 87.78 198 ALA A O 1
ATOM 798 N N . SER A 1 105 ? 43.518 35.988 310.734 1.00 79.97 199 SER A N 1
ATOM 799 C CA . SER A 1 105 ? 43.548 34.934 309.724 1.00 78.54 199 SER A CA 1
ATOM 800 C C . SER A 1 105 ? 42.140 34.562 309.280 1.00 81.62 199 SER A C 1
ATOM 801 O O . SER A 1 105 ? 41.874 34.419 308.080 1.00 82.22 199 SER A O 1
ATOM 804 N N . PHE A 1 106 ? 41.219 34.421 310.234 1.00 74.96 200 PHE A N 1
ATOM 805 C CA . PHE A 1 106 ? 39.847 34.071 309.891 1.00 67.61 200 PHE A CA 1
ATOM 806 C C . PHE A 1 106 ? 39.115 35.254 309.278 1.00 71.18 200 PHE A C 1
ATOM 807 O O . PHE A 1 106 ? 38.287 35.080 308.376 1.00 71.88 200 PHE A O 1
ATOM 815 N N . THR A 1 107 ? 39.403 36.463 309.759 1.00 74.91 201 THR A N 1
ATOM 816 C CA . THR A 1 107 ? 38.753 37.650 309.216 1.00 80.98 201 THR A CA 1
ATOM 817 C C . THR A 1 107 ? 39.063 37.799 307.734 1.00 72.93 201 THR A C 1
ATOM 818 O O . THR A 1 107 ? 38.156 37.958 306.909 1.00 70.01 201 THR A O 1
ATOM 822 N N . ALA A 1 108 ? 40.349 37.750 307.378 1.00 71.65 202 ALA A N 1
ATOM 823 C CA . ALA A 1 108 ? 40.734 37.841 305.975 1.00 78.21 202 ALA A CA 1
ATOM 824 C C . ALA A 1 108 ? 40.154 36.693 305.163 1.00 78.05 202 ALA A C 1
ATOM 825 O O . ALA A 1 108 ? 39.812 36.874 303.988 1.00 71.28 202 ALA A O 1
ATOM 827 N N . SER A 1 109 ? 40.036 35.507 305.765 1.00 68.12 203 SER A N 1
ATOM 828 C CA . SER A 1 109 ? 39.428 34.379 305.066 1.00 73.06 203 SER A CA 1
ATOM 829 C C . SER A 1 109 ? 37.981 34.685 304.696 1.00 72.22 203 SER A C 1
ATOM 830 O O . SER A 1 109 ? 37.565 34.485 303.549 1.00 69.93 203 SER A O 1
ATOM 833 N N . VAL A 1 110 ? 37.199 35.180 305.658 1.00 70.82 204 VAL A N 1
ATOM 834 C CA . VAL A 1 110 ? 35.828 35.583 305.358 1.00 65.61 204 VAL A CA 1
ATOM 835 C C . VAL A 1 110 ? 35.828 36.781 304.419 1.00 60.16 204 VAL A C 1
ATOM 836 O O . VAL A 1 110 ? 35.016 36.858 303.489 1.00 68.85 204 VAL A O 1
ATOM 840 N N . GLY A 1 111 ? 36.738 37.733 304.639 1.00 54.30 205 GLY A N 1
ATOM 841 C CA . GLY A 1 111 ? 36.831 38.877 303.749 1.00 64.10 205 GLY A CA 1
ATOM 842 C C . GLY A 1 111 ? 37.167 38.489 302.322 1.00 71.38 205 GLY A C 1
ATOM 843 O O . GLY A 1 111 ? 36.724 39.144 301.374 1.00 63.77 205 GLY A O 1
ATOM 844 N N . SER A 1 112 ? 37.947 37.419 302.147 1.00 75.77 206 SER A N 1
ATOM 845 C CA . SER A 1 112 ? 38.274 36.949 300.804 1.00 66.86 206 SER A CA 1
ATOM 846 C C . SER A 1 112 ? 37.067 36.295 300.142 1.00 78.12 206 SER A C 1
ATOM 847 O O . SER A 1 112 ? 36.812 36.512 298.950 1.00 90.64 206 SER A O 1
ATOM 850 N N . LEU A 1 113 ? 36.311 35.489 300.895 1.00 67.76 207 LEU A N 1
ATOM 851 C CA . LEU A 1 113 ? 35.096 34.898 300.341 1.00 65.54 207 LEU A CA 1
ATOM 852 C C . LEU A 1 113 ? 34.072 35.969 300.003 1.00 67.49 207 LEU A C 1
ATOM 853 O O . LEU A 1 113 ? 33.236 35.772 299.114 1.00 78.39 207 LEU A O 1
ATOM 858 N N . PHE A 1 114 ? 34.124 37.107 300.697 1.00 60.97 208 PHE A N 1
ATOM 859 C CA . PHE A 1 114 ? 33.231 38.214 300.377 1.00 53.48 208 PHE A CA 1
ATOM 860 C C . PHE A 1 114 ? 33.601 38.842 299.039 1.00 59.09 208 PHE A C 1
ATOM 861 O O . PHE A 1 114 ? 32.733 39.080 298.191 1.00 56.69 208 PHE A O 1
ATOM 869 N N . LEU A 1 115 ? 34.891 39.121 298.832 1.00 62.98 209 LEU A N 1
ATOM 870 C CA . LEU A 1 115 ? 35.331 39.689 297.563 1.00 63.51 209 LEU A CA 1
ATOM 871 C C . LEU A 1 115 ? 35.071 38.736 296.407 1.00 76.94 209 LEU A C 1
ATOM 872 O O . LEU A 1 115 ? 34.756 39.178 295.294 1.00 75.55 209 LEU A O 1
ATOM 877 N N . ALA A 1 116 ? 35.195 37.431 296.645 1.00 64.29 210 ALA A N 1
ATOM 878 C CA . ALA A 1 116 ? 34.898 36.469 295.591 1.00 68.25 210 ALA A CA 1
ATOM 879 C C . ALA A 1 116 ? 33.433 36.543 295.187 1.00 59.08 210 ALA A C 1
ATOM 880 O O . ALA A 1 116 ? 33.108 36.496 293.995 1.00 72.31 210 ALA A O 1
ATOM 882 N N . ALA A 1 117 ? 32.532 36.669 296.165 1.00 62.73 211 ALA A N 1
ATOM 883 C CA . ALA A 1 117 ? 31.117 36.816 295.843 1.00 54.04 211 ALA A CA 1
ATOM 884 C C . ALA A 1 117 ? 30.885 38.023 294.944 1.00 69.78 211 ALA A C 1
ATOM 885 O O . ALA A 1 117 ? 30.095 37.957 293.994 1.00 74.31 211 ALA A O 1
ATOM 887 N N . ILE A 1 118 ? 31.578 39.133 295.217 1.00 72.94 212 ILE A N 1
ATOM 888 C CA . ILE A 1 118 ? 31.425 40.330 294.396 1.00 64.28 212 ILE A CA 1
ATOM 889 C C . ILE A 1 118 ? 31.887 40.057 292.973 1.00 74.28 212 ILE A C 1
ATOM 890 O O . ILE A 1 118 ? 31.221 40.443 292.004 1.00 61.18 212 ILE A O 1
ATOM 895 N N . ASP A 1 119 ? 33.034 39.391 292.822 1.00 69.19 213 ASP A N 1
ATOM 896 C CA . ASP A 1 119 ? 33.524 39.059 291.489 1.00 68.45 213 ASP A CA 1
ATOM 897 C C . ASP A 1 119 ? 32.504 38.235 290.720 1.00 76.75 213 ASP A C 1
ATOM 898 O O . ASP A 1 119 ? 32.268 38.473 289.529 1.00 68.60 213 ASP A O 1
ATOM 903 N N . ARG A 1 120 ? 31.892 37.255 291.386 1.00 68.96 214 ARG A N 1
ATOM 904 C CA . ARG A 1 120 ? 30.885 36.433 290.727 1.00 73.65 214 ARG A CA 1
ATOM 905 C C . ARG A 1 120 ? 29.625 37.230 290.429 1.00 69.94 214 ARG A C 1
ATOM 906 O O . ARG A 1 120 ? 28.972 36.992 289.407 1.00 63.59 214 ARG A O 1
ATOM 914 N N . TYR A 1 121 ? 29.272 38.182 291.293 1.00 57.27 215 TYR A N 1
ATOM 915 C CA . TYR A 1 121 ? 28.119 39.029 291.008 1.00 75.18 215 TYR A CA 1
ATOM 916 C C . TYR A 1 121 ? 28.358 39.881 289.769 1.00 78.78 215 TYR A C 1
ATOM 917 O O . TYR A 1 121 ? 27.434 40.110 288.980 1.00 71.85 215 TYR A O 1
ATOM 926 N N . ILE A 1 122 ? 29.593 40.351 289.571 1.00 72.95 216 ILE A N 1
ATOM 927 C CA . ILE A 1 122 ? 29.910 41.107 288.362 1.00 72.54 216 ILE A CA 1
ATOM 928 C C . ILE A 1 122 ? 29.882 40.195 287.141 1.00 71.82 216 ILE A C 1
ATOM 929 O O . ILE A 1 122 ? 29.413 40.589 286.067 1.00 51.03 216 ILE A O 1
ATOM 934 N N . SER A 1 123 ? 30.398 38.971 287.280 1.00 67.11 217 SER A N 1
ATOM 935 C CA . SER A 1 123 ? 30.365 38.023 286.171 1.00 50.78 217 SER A CA 1
ATOM 936 C C . SER A 1 123 ? 28.931 37.712 285.760 1.00 65.96 217 SER A C 1
ATOM 937 O O . SER A 1 123 ? 28.634 37.575 284.568 1.00 74.91 217 SER A O 1
ATOM 940 N N . ILE A 1 124 ? 28.026 37.607 286.733 1.00 54.56 218 ILE A N 1
ATOM 941 C CA . ILE A 1 124 ? 26.635 37.284 286.432 1.00 51.23 218 ILE A CA 1
ATOM 942 C C . ILE A 1 124 ? 25.939 38.475 285.784 1.00 51.66 218 ILE A C 1
ATOM 943 O O . ILE A 1 124 ? 25.316 38.349 284.724 1.00 71.04 218 ILE A O 1
ATOM 948 N N . HIS A 1 125 ? 26.048 39.653 286.402 1.00 69.20 219 HIS A N 1
ATOM 949 C CA . HIS A 1 125 ? 25.297 40.817 285.942 1.00 73.02 219 HIS A CA 1
ATOM 950 C C . HIS A 1 125 ? 25.925 41.489 284.725 1.00 75.40 219 HIS A C 1
ATOM 951 O O . HIS A 1 125 ? 25.204 42.082 283.915 1.00 71.16 219 HIS A O 1
ATOM 958 N N . ARG A 1 126 ? 27.248 41.428 284.585 1.00 80.93 220 ARG A N 1
ATOM 959 C CA . ARG A 1 126 ? 27.962 42.083 283.487 1.00 67.17 220 ARG A CA 1
ATOM 960 C C . ARG A 1 126 ? 28.843 41.071 282.763 1.00 71.49 220 ARG A C 1
ATOM 961 O O . ARG A 1 126 ? 30.060 41.248 282.658 1.00 87.53 220 ARG A O 1
ATOM 969 N N . PRO A 1 127 ? 28.257 39.995 282.235 1.00 64.62 221 PRO A N 1
ATOM 970 C CA . PRO A 1 127 ? 29.094 38.986 281.567 1.00 66.88 221 PRO A CA 1
ATOM 971 C C . PRO A 1 127 ? 29.916 39.553 280.423 1.00 52.76 221 PRO A C 1
ATOM 972 O O . PRO A 1 127 ? 31.050 39.107 280.209 1.00 65.82 221 PRO A O 1
ATOM 976 N N . LEU A 1 128 ? 29.392 40.533 279.687 1.00 59.06 222 LEU A N 1
ATOM 977 C CA . LEU A 1 128 ? 30.096 41.000 278.497 1.00 64.83 222 LEU A CA 1
ATOM 978 C C . LEU A 1 128 ? 31.362 41.765 278.864 1.00 75.04 222 LEU A C 1
ATOM 979 O O . LEU A 1 128 ? 32.429 41.534 278.284 1.00 90.82 222 LEU A O 1
ATOM 984 N N . ALA A 1 129 ? 31.263 42.690 279.816 1.00 63.06 223 ALA A N 1
ATOM 985 C CA . ALA A 1 129 ? 32.373 43.558 280.181 1.00 65.66 223 ALA A CA 1
ATOM 986 C C . ALA A 1 129 ? 33.081 43.113 281.456 1.00 68.04 223 ALA A C 1
ATOM 987 O O . ALA A 1 129 ? 33.869 43.882 282.014 1.00 76.98 223 ALA A O 1
ATOM 989 N N . TYR A 1 130 ? 32.828 41.889 281.923 1.00 74.74 224 TYR A N 1
ATOM 990 C CA . TYR A 1 130 ? 33.426 41.428 283.174 1.00 68.96 224 TYR A CA 1
ATOM 991 C C . TYR A 1 130 ? 34.949 41.502 283.130 1.00 59.43 224 TYR A C 1
ATOM 992 O O . TYR A 1 130 ? 35.584 41.938 284.097 1.00 61.19 224 TYR A O 1
ATOM 1001 N N . LYS A 1 131 ? 35.551 41.076 282.018 1.00 74.49 225 LYS A N 1
ATOM 1002 C CA . LYS A 1 131 ? 37.007 41.003 281.940 1.00 64.44 225 LYS A CA 1
ATOM 1003 C C . LYS A 1 131 ? 37.647 42.374 282.125 1.00 69.45 225 LYS A C 1
ATOM 1004 O O . LYS A 1 131 ? 38.719 42.487 282.733 1.00 60.97 225 LYS A O 1
ATOM 1010 N N . ARG A 1 132 ? 37.008 43.429 281.621 1.00 60.66 226 ARG A N 1
ATOM 1011 C CA . ARG A 1 132 ? 37.570 44.768 281.740 1.00 70.89 226 ARG A CA 1
ATOM 1012 C C . ARG A 1 132 ? 37.200 45.463 283.043 1.00 74.93 226 ARG A C 1
ATOM 1013 O O . ARG A 1 132 ? 37.809 46.488 283.369 1.00 96.56 226 ARG A O 1
ATOM 1021 N N . ILE A 1 133 ? 36.224 44.951 283.787 1.00 63.66 227 ILE A N 1
ATOM 1022 C CA . ILE A 1 133 ? 35.852 45.544 285.070 1.00 72.00 227 ILE A CA 1
ATOM 1023 C C . ILE A 1 133 ? 36.740 45.028 286.193 1.00 80.20 227 ILE A C 1
ATOM 1024 O O . ILE A 1 133 ? 37.340 45.811 286.933 1.00 66.68 227 ILE A O 1
ATOM 1029 N N . VAL A 1 134 ? 36.833 43.707 286.334 1.00 74.22 228 VAL A N 1
ATOM 1030 C CA . VAL A 1 134 ? 37.639 43.079 287.375 1.00 74.66 228 VAL A CA 1
ATOM 1031 C C . VAL A 1 134 ? 39.020 42.832 286.777 1.00 78.27 228 VAL A C 1
ATOM 1032 O O . VAL A 1 134 ? 39.229 41.865 286.044 1.00 86.82 228 VAL A O 1
ATOM 1036 N N . THR A 1 135 ? 39.964 43.711 287.094 1.00 74.69 229 THR A N 1
ATOM 1037 C CA . THR A 1 135 ? 41.311 43.657 286.549 1.00 64.32 229 THR A CA 1
ATOM 1038 C C . THR A 1 135 ? 42.315 43.419 287.669 1.00 79.98 229 THR A C 1
ATOM 1039 O O . THR A 1 135 ? 41.980 43.435 288.856 1.00 81.14 229 THR A O 1
ATOM 1043 N N . ARG A 1 136 ? 43.569 43.207 287.271 1.00 87.24 230 ARG A N 1
ATOM 1044 C CA . ARG A 1 136 ? 44.630 42.979 288.249 1.00 90.91 230 ARG A CA 1
ATOM 1045 C C . ARG A 1 136 ? 44.821 44.167 289.180 1.00 87.81 230 ARG A C 1
ATOM 1046 O O . ARG A 1 136 ? 44.940 43.954 290.399 1.00 90.72 230 ARG A O 1
ATOM 1054 N N . PRO A 1 137 ? 44.861 45.417 288.704 1.00 87.24 231 PRO A N 1
ATOM 1055 C CA . PRO A 1 137 ? 44.957 46.535 289.653 1.00 83.44 231 PRO A CA 1
ATOM 1056 C C . PRO A 1 137 ? 43.711 46.700 290.503 1.00 88.01 231 PRO A C 1
ATOM 1057 O O . PRO A 1 137 ? 43.819 47.106 291.666 1.00 91.88 231 PRO A O 1
ATOM 1061 N N . LYS A 1 138 ? 42.529 46.398 289.964 1.00 75.25 232 LYS A N 1
ATOM 1062 C CA . LYS A 1 138 ? 41.316 46.469 290.770 1.00 80.66 232 LYS A CA 1
ATOM 1063 C C . LYS A 1 138 ? 41.334 45.426 291.879 1.00 88.10 232 LYS A C 1
ATOM 1064 O O . LYS A 1 138 ? 40.971 45.720 293.024 1.00 93.20 232 LYS A O 1
ATOM 1070 N N . ALA A 1 139 ? 41.755 44.202 291.559 1.00 77.97 233 ALA A N 1
ATOM 1071 C CA . ALA A 1 139 ? 41.719 43.126 292.542 1.00 72.21 233 ALA A CA 1
ATOM 1072 C C . ALA A 1 139 ? 42.716 43.371 293.667 1.00 79.17 233 ALA A C 1
ATOM 1073 O O . ALA A 1 139 ? 42.425 43.085 294.835 1.00 95.05 233 ALA A O 1
ATOM 1075 N N . VAL A 1 140 ? 43.894 43.907 293.340 1.00 81.61 234 VAL A N 1
ATOM 1076 C CA . VAL A 1 140 ? 44.897 44.179 294.366 1.00 82.45 234 VAL A CA 1
ATOM 1077 C C . VAL A 1 140 ? 44.374 45.208 295.358 1.00 78.40 234 VAL A C 1
ATOM 1078 O O . VAL A 1 140 ? 44.544 45.063 296.575 1.00 79.36 234 VAL A O 1
ATOM 1082 N N . VAL A 1 141 ? 43.738 46.268 294.857 1.00 91.40 235 VAL A N 1
ATOM 1083 C CA . VAL A 1 141 ? 43.223 47.308 295.744 1.00 93.50 235 VAL A CA 1
ATOM 1084 C C . VAL A 1 141 ? 42.151 46.736 296.661 1.00 88.06 235 VAL A C 1
ATOM 1085 O O . VAL A 1 141 ? 42.131 47.015 297.866 1.00 102.94 235 VAL A O 1
ATOM 1089 N N . ALA A 1 142 ? 41.249 45.920 296.113 1.00 81.69 236 ALA A N 1
ATOM 1090 C CA . ALA A 1 142 ? 40.175 45.361 296.928 1.00 83.09 236 ALA A CA 1
ATOM 1091 C C . ALA A 1 142 ? 40.726 44.473 298.035 1.00 89.44 236 ALA A C 1
ATOM 1092 O O . ALA A 1 142 ? 40.243 44.514 299.172 1.00 93.64 236 ALA A O 1
ATOM 1094 N N . PHE A 1 143 ? 41.734 43.659 297.722 1.00 84.68 237 PHE A N 1
ATOM 1095 C CA . PHE A 1 143 ? 42.279 42.749 298.723 1.00 90.59 237 PHE A CA 1
ATOM 1096 C C . PHE A 1 143 ? 43.150 43.485 299.735 1.00 97.28 237 PHE A C 1
ATOM 1097 O O . PHE A 1 143 ? 43.123 43.167 300.930 1.00 97.54 237 PHE A O 1
ATOM 1105 N N . CYS A 1 144 ? 43.929 44.469 299.283 1.00 93.68 238 CYS A N 1
ATOM 1106 C CA . CYS A 1 144 ? 44.729 45.254 300.214 1.00 83.25 238 CYS A CA 1
ATOM 1107 C C . CYS A 1 144 ? 43.837 45.982 301.211 1.00 85.78 238 CYS A C 1
ATOM 1108 O O . CYS A 1 144 ? 44.101 45.977 302.419 1.00 98.48 238 CYS A O 1
ATOM 1111 N N . LEU A 1 145 ? 42.764 46.606 300.722 1.00 75.59 239 LEU A N 1
ATOM 1112 C CA . LEU A 1 145 ? 41.804 47.239 301.620 1.00 75.11 239 LEU A CA 1
ATOM 1113 C C . LEU A 1 145 ? 41.229 46.226 302.594 1.00 82.05 239 LEU A C 1
ATOM 1114 O O . LEU A 1 145 ? 41.140 4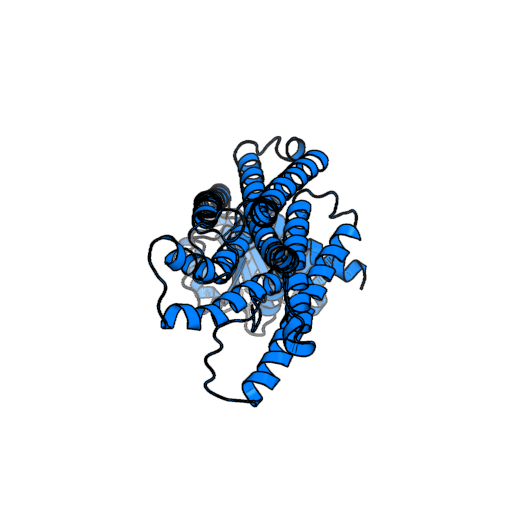6.478 303.801 1.00 102.97 239 LEU A O 1
ATOM 1119 N N . MET A 1 146 ? 40.822 45.069 302.075 1.00 79.56 240 MET A N 1
ATOM 1120 C CA . MET A 1 146 ? 40.129 44.089 302.899 1.00 84.60 240 MET A CA 1
ATOM 1121 C C . MET A 1 146 ? 41.022 43.601 304.031 1.00 82.45 240 MET A C 1
ATOM 1122 O O . MET A 1 146 ? 40.553 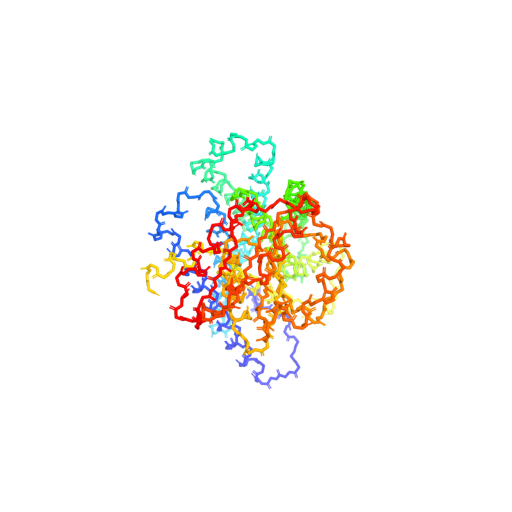43.383 305.154 1.00 86.66 240 MET A O 1
ATOM 1127 N N . TRP A 1 147 ? 42.316 43.430 303.759 1.00 65.54 241 TRP A N 1
ATOM 1128 C CA . TRP A 1 147 ? 43.229 42.957 304.792 1.00 82.10 241 TRP A CA 1
ATOM 1129 C C . TRP A 1 147 ? 43.446 44.012 305.866 1.00 87.20 241 TRP A C 1
ATOM 1130 O O . TRP A 1 147 ? 43.525 43.685 307.055 1.00 86.53 241 TRP A O 1
ATOM 1141 N N . THR A 1 148 ? 43.557 45.281 305.469 1.00 92.51 242 THR A N 1
ATOM 1142 C CA . THR A 1 148 ? 43.710 46.339 306.461 1.00 100.76 242 THR A CA 1
ATOM 1143 C C . THR A 1 148 ? 42.478 46.428 307.351 1.00 96.51 242 THR A C 1
ATOM 1144 O O . THR A 1 148 ? 42.593 46.678 308.556 1.00 95.82 242 THR A O 1
ATOM 1148 N N . ILE A 1 149 ? 41.291 46.214 306.782 1.00 76.43 243 ILE A N 1
ATOM 1149 C CA . ILE A 1 149 ? 40.091 46.137 307.607 1.00 81.46 243 ILE A CA 1
ATOM 1150 C C . ILE A 1 149 ? 40.144 44.898 308.490 1.00 89.14 243 ILE A C 1
ATOM 1151 O O . ILE A 1 149 ? 39.754 44.937 309.661 1.00 94.83 243 ILE A O 1
ATOM 1156 N N . ALA A 1 150 ? 40.627 43.780 307.945 1.00 84.00 244 ALA A N 1
ATOM 1157 C CA . ALA A 1 150 ? 40.746 42.562 308.738 1.00 71.39 244 ALA A CA 1
ATOM 1158 C C . ALA A 1 150 ? 41.782 42.720 309.844 1.00 83.00 244 ALA A C 1
ATOM 1159 O O . ALA A 1 150 ? 41.540 42.325 310.992 1.00 79.22 244 ALA A O 1
ATOM 1161 N N . ILE A 1 151 ? 42.944 43.292 309.520 1.00 84.61 245 ILE A N 1
ATOM 1162 C CA . ILE A 1 151 ? 43.979 43.494 310.531 1.00 81.99 245 ILE A CA 1
ATOM 1163 C C . ILE A 1 151 ? 43.489 44.435 311.622 1.00 91.92 245 ILE A C 1
ATOM 1164 O O . ILE A 1 151 ? 43.777 44.239 312.809 1.00 92.64 245 ILE A O 1
ATOM 1169 N N . VAL A 1 152 ? 42.766 45.487 311.236 1.00 80.54 246 VAL A N 1
ATOM 1170 C CA . VAL A 1 152 ? 42.358 46.495 312.210 1.00 75.42 246 VAL A CA 1
ATOM 1171 C C . VAL A 1 152 ? 41.561 45.856 313.337 1.00 87.13 246 VAL A C 1
ATOM 1172 O O . VAL A 1 152 ? 41.693 46.246 314.504 1.00 96.70 246 VAL A O 1
ATOM 1176 N N . ILE A 1 153 ? 40.726 44.867 313.018 1.00 83.94 247 ILE A N 1
ATOM 1177 C CA . ILE A 1 153 ? 39.875 44.278 314.046 1.00 95.58 247 ILE A CA 1
ATOM 1178 C C . ILE A 1 153 ? 40.716 43.510 315.053 1.00 103.94 247 ILE A C 1
ATOM 1179 O O . ILE A 1 153 ? 40.458 43.555 316.260 1.00 110.80 247 ILE A O 1
ATOM 1184 N N . ALA A 1 154 ? 41.728 42.786 314.578 1.00 98.14 248 ALA A N 1
ATOM 1185 C CA . ALA A 1 154 ? 42.629 42.094 315.492 1.00 115.68 248 ALA A CA 1
ATOM 1186 C C . ALA A 1 154 ? 43.321 43.084 316.419 1.00 119.11 248 ALA A C 1
ATOM 1187 O O . ALA A 1 154 ? 43.387 42.878 317.638 1.00 132.19 248 ALA A O 1
ATOM 1189 N N . VAL A 1 155 ? 43.819 44.185 315.857 1.00 103.74 249 VAL A N 1
ATOM 1190 C CA . VAL A 1 155 ? 44.594 45.134 316.640 1.00 96.57 249 VAL A CA 1
ATOM 1191 C C . VAL A 1 155 ? 43.707 45.901 317.618 1.00 95.88 249 VAL A C 1
ATOM 1192 O O . VAL A 1 155 ? 44.175 46.307 318.688 1.00 103.76 249 VAL A O 1
ATOM 1196 N N . LEU A 1 156 ? 42.424 46.106 317.287 1.00 90.44 250 LEU A N 1
ATOM 1197 C CA . LEU A 1 156 ? 41.499 46.825 318.160 1.00 81.92 250 LEU A CA 1
ATOM 1198 C C . LEU A 1 156 ? 41.558 46.233 319.566 1.00 99.29 250 LEU A C 1
ATOM 1199 O O . LEU A 1 156 ? 41.959 46.933 320.504 1.00 77.92 250 LEU A O 1
ATOM 1204 N N . PRO A 1 157 ? 41.175 44.970 319.780 1.00 113.26 251 PRO A N 1
ATOM 1205 C CA . PRO A 1 157 ? 41.468 44.361 321.085 1.00 77.34 251 PRO A CA 1
ATOM 1206 C C . PRO A 1 157 ? 42.874 44.575 321.597 1.00 96.41 251 PRO A C 1
ATOM 1207 O O . PRO A 1 157 ? 43.035 44.999 322.746 1.00 103.17 251 PRO A O 1
ATOM 1211 N N . LEU A 1 158 ? 43.904 44.251 320.814 1.00 109.45 252 LEU A N 1
ATOM 1212 C CA . LEU A 1 158 ? 45.249 44.537 321.295 1.00 109.19 252 LEU A CA 1
ATOM 1213 C C . LEU A 1 158 ? 45.351 45.981 321.750 1.00 103.36 252 LEU A C 1
ATOM 1214 O O . LEU A 1 158 ? 45.968 46.276 322.779 1.00 127.14 252 LEU A O 1
ATOM 1219 N N . LEU A 1 159 ? 44.756 46.900 320.996 1.00 96.59 253 LEU A N 1
ATOM 1220 C CA . LEU A 1 159 ? 45.015 48.313 321.236 1.00 95.51 253 LEU A CA 1
ATOM 1221 C C . LEU A 1 159 ? 44.164 48.887 322.371 1.00 103.79 253 LEU A C 1
ATOM 1222 O O . LEU A 1 159 ? 44.697 49.545 323.271 1.00 108.97 253 LEU A O 1
ATOM 1227 N N . GLY A 1 160 ? 42.851 48.658 322.356 1.00 115.33 254 GLY A N 1
ATOM 1228 C CA . GLY A 1 160 ? 41.973 49.342 323.296 1.00 113.52 254 GLY A CA 1
ATOM 1229 C C . GLY A 1 160 ? 41.017 48.461 324.076 1.00 109.75 254 GLY A C 1
ATOM 1230 O O . GLY A 1 160 ? 41.098 48.392 325.308 1.00 77.97 254 GLY A O 1
ATOM 1231 N N . TRP A 1 161 ? 40.093 47.804 323.371 1.00 116.32 255 TRP A N 1
ATOM 1232 C CA . TRP A 1 161 ? 39.132 46.894 323.990 1.00 114.25 255 TRP A CA 1
ATOM 1233 C C . TRP A 1 161 ? 39.855 45.881 324.873 1.00 134.37 255 TRP A C 1
ATOM 1234 O O . TRP A 1 161 ? 40.744 45.168 324.401 1.00 149.33 255 TRP A O 1
ATOM 1245 N N . ASN A 1 162 ? 39.476 45.796 326.151 1.00 124.86 256 ASN A N 1
ATOM 1246 C CA . ASN A 1 162 ? 40.180 44.907 327.069 1.00 109.74 256 ASN A CA 1
ATOM 1247 C C . ASN A 1 162 ? 39.367 44.677 328.333 1.00 113.29 256 ASN A C 1
ATOM 1248 O O . ASN A 1 162 ? 38.436 45.421 328.640 1.00 118.11 256 ASN A O 1
ATOM 1253 N N . CYS A 1 163 ? 39.740 43.626 329.068 1.00 108.37 257 CYS A N 1
ATOM 1254 C CA . CYS A 1 163 ? 39.352 43.532 330.472 1.00 111.41 257 CYS A CA 1
ATOM 1255 C C . CYS A 1 163 ? 40.159 44.511 331.313 1.00 118.43 257 CYS A C 1
ATOM 1256 O O . CYS A 1 163 ? 39.601 45.281 332.104 1.00 114.70 257 CYS A O 1
ATOM 1259 N N . GLU A 1 164 ? 41.483 44.492 331.148 1.00 128.41 258 GLU A N 1
ATOM 1260 C CA . GLU A 1 164 ? 42.354 45.307 331.985 1.00 138.03 258 GLU A CA 1
ATOM 1261 C C . GLU A 1 164 ? 42.104 46.790 331.754 1.00 136.37 258 GLU A C 1
ATOM 1262 O O . GLU A 1 164 ? 41.897 47.554 332.705 1.00 158.03 258 GLU A O 1
ATOM 1268 N N . LYS A 1 165 ? 42.112 47.215 330.490 1.00 112.30 259 LYS A N 1
ATOM 1269 C CA . LYS A 1 165 ? 42.048 48.640 330.190 1.00 103.55 259 LYS A CA 1
ATOM 1270 C C . LYS A 1 165 ? 40.653 49.207 330.418 1.00 108.15 259 LYS A C 1
ATOM 1271 O O . LYS A 1 165 ? 40.519 50.375 330.798 1.00 119.05 259 LYS A O 1
ATOM 1277 N N . LEU A 1 166 ? 39.610 48.409 330.199 1.00 116.72 260 LEU A N 1
ATOM 1278 C CA . LEU A 1 166 ? 38.239 48.878 330.346 1.00 123.72 260 LEU A CA 1
ATOM 1279 C C . LEU A 1 166 ? 37.579 48.432 331.644 1.00 116.73 260 LEU A C 1
ATOM 1280 O O . LEU A 1 166 ? 36.487 48.918 331.960 1.00 112.32 260 LEU A O 1
ATOM 1285 N N . GLN A 1 167 ? 38.201 47.522 332.395 1.00 112.71 261 GLN A N 1
ATOM 1286 C CA . GLN A 1 167 ? 37.586 46.949 333.592 1.00 121.27 261 GLN A CA 1
ATOM 1287 C C . GLN A 1 167 ? 36.224 46.347 333.269 1.00 124.42 261 GLN A C 1
ATOM 1288 O O . GLN A 1 167 ? 35.306 46.370 334.094 1.00 111.30 261 GLN A O 1
ATOM 1290 N N . SER A 1 168 ? 36.093 45.807 332.063 1.00 132.38 262 SER A N 1
ATOM 1291 C CA . SER A 1 168 ? 34.842 45.255 331.574 1.00 127.22 262 SER A CA 1
ATOM 1292 C C . SER A 1 168 ? 34.721 43.780 331.948 1.00 124.29 262 SER A C 1
ATOM 1293 O O . SER A 1 168 ? 35.636 43.173 332.508 1.00 131.14 262 SER A O 1
ATOM 1296 N N . VAL A 1 169 ? 33.559 43.205 331.632 1.00 109.75 263 VAL A N 1
ATOM 1297 C CA . VAL A 1 169 ? 33.348 41.782 331.861 1.00 94.71 263 VAL A CA 1
ATOM 1298 C C . VAL A 1 169 ? 34.297 40.992 330.977 1.00 104.45 263 VAL A C 1
ATOM 1299 O O . VAL A 1 169 ? 34.409 41.246 329.771 1.00 106.48 263 VAL A O 1
ATOM 1303 N N . CYS A 1 170 ? 34.991 40.033 331.576 1.00 115.31 264 CYS A N 1
ATOM 1304 C CA . CYS A 1 170 ? 35.937 39.221 330.834 1.00 123.59 264 CYS A CA 1
ATOM 1305 C C . CYS A 1 170 ? 35.217 38.083 330.111 1.00 115.43 264 CYS A C 1
ATOM 1306 O O . CYS A 1 170 ? 34.048 37.780 330.367 1.00 123.73 264 CYS A O 1
ATOM 1309 N N . SER A 1 171 ? 35.933 37.459 329.180 1.00 98.76 265 SER A N 1
ATOM 1310 C CA . SER A 1 171 ? 35.426 36.300 328.462 1.00 100.66 265 SER A CA 1
ATOM 1311 C C . SER A 1 171 ? 35.852 35.037 329.200 1.00 109.46 265 SER A C 1
ATOM 1312 O O . SER A 1 171 ? 37.007 34.915 329.622 1.00 98.28 265 SER A O 1
ATOM 1315 N N . ASP A 1 172 ? 34.912 34.106 329.366 1.00 109.89 266 ASP A N 1
ATOM 1316 C CA . ASP A 1 172 ? 35.204 32.865 330.071 1.00 106.64 266 ASP A CA 1
ATOM 1317 C C . ASP A 1 172 ? 36.139 31.950 329.293 1.00 101.60 266 ASP A C 1
ATOM 1318 O O . ASP A 1 172 ? 36.621 30.964 329.858 1.00 111.22 266 ASP A O 1
ATOM 1323 N N . ILE A 1 173 ? 36.415 32.256 328.026 1.00 104.87 267 ILE A N 1
ATOM 1324 C CA . ILE A 1 173 ? 37.284 31.424 327.200 1.00 96.61 267 ILE A CA 1
ATOM 1325 C C . ILE A 1 173 ? 38.665 32.054 327.107 1.00 87.57 267 ILE A C 1
ATOM 1326 O O . ILE A 1 173 ? 39.671 31.428 327.461 1.00 87.09 267 ILE A O 1
ATOM 1331 N N . PHE A 1 174 ? 38.727 33.294 326.622 1.00 86.52 268 PHE A N 1
ATOM 1332 C CA . PHE A 1 174 ? 40.005 33.927 326.333 1.00 88.81 268 PHE A CA 1
ATOM 1333 C C . PHE A 1 174 ? 40.371 34.940 327.407 1.00 85.96 268 PHE A C 1
ATOM 1334 O O . PHE A 1 174 ? 39.542 35.793 327.752 1.00 82.49 268 PHE A O 1
ATOM 1342 N N . PRO A 1 175 ? 41.585 34.895 327.951 1.00 87.32 269 PRO A N 1
ATOM 1343 C CA . PRO A 1 175 ? 42.018 35.962 328.858 1.00 91.80 269 PRO A CA 1
ATOM 1344 C C . PRO A 1 175 ? 42.144 37.301 328.148 1.00 87.11 269 PRO A C 1
ATOM 1345 O O . PRO A 1 175 ? 42.396 37.376 326.944 1.00 94.96 269 PRO A O 1
ATOM 1349 N N . HIS A 1 176 ? 41.967 38.369 328.924 1.00 93.18 270 HIS A N 1
ATOM 1350 C CA . HIS A 1 176 ? 42.152 39.756 328.504 1.00 88.50 270 HIS A CA 1
ATOM 1351 C C . HIS A 1 176 ? 41.106 40.240 327.506 1.00 88.35 270 HIS A C 1
ATOM 1352 O O . HIS A 1 176 ? 41.167 41.406 327.096 1.00 90.93 270 HIS A O 1
ATOM 1359 N N . ILE A 1 177 ? 40.155 39.403 327.099 1.00 87.63 271 ILE A N 1
ATOM 1360 C CA . ILE A 1 177 ? 39.260 39.710 325.986 1.00 90.41 271 ILE A CA 1
ATOM 1361 C C . ILE A 1 177 ? 37.960 40.294 326.519 1.00 96.55 271 ILE A C 1
ATOM 1362 O O . ILE A 1 177 ? 37.355 39.747 327.450 1.00 105.63 271 ILE A O 1
ATOM 1367 N N . ASP A 1 178 ? 37.525 41.397 325.913 1.00 84.89 272 ASP A N 1
ATOM 1368 C CA . ASP A 1 178 ? 36.284 42.050 326.299 1.00 95.80 272 ASP A CA 1
ATOM 1369 C C . ASP A 1 178 ? 35.093 41.332 325.683 1.00 97.66 272 ASP A C 1
ATOM 1370 O O . ASP A 1 178 ? 35.107 40.975 324.501 1.00 97.59 272 ASP A O 1
ATOM 1375 N N . LYS A 1 179 ? 34.049 41.136 326.491 1.00 101.39 273 LYS A N 1
ATOM 1376 C CA . LYS A 1 179 ? 32.862 40.439 326.006 1.00 91.95 273 LYS A CA 1
ATOM 1377 C C . LYS A 1 179 ? 32.170 41.230 324.906 1.00 97.64 273 LYS A C 1
ATOM 1378 O O . LYS A 1 179 ? 31.718 40.653 323.910 1.00 115.09 273 LYS A O 1
ATOM 1384 N N . THR A 1 180 ? 32.074 42.552 325.062 1.00 105.57 274 THR A N 1
ATOM 1385 C CA . THR A 1 180 ? 31.376 43.348 324.062 1.00 105.98 274 THR A CA 1
ATOM 1386 C C . THR A 1 180 ? 32.167 43.453 322.766 1.00 99.44 274 THR A C 1
ATOM 1387 O O . THR A 1 180 ? 31.572 43.696 321.711 1.00 99.97 274 THR A O 1
ATOM 1391 N N . TYR A 1 181 ? 33.487 43.266 322.811 1.00 97.08 275 TYR A N 1
ATOM 1392 C CA . TYR A 1 181 ? 34.234 43.198 321.563 1.00 84.17 275 TYR A CA 1
ATOM 1393 C C . TYR A 1 181 ? 33.860 41.959 320.764 1.00 89.33 275 TYR A C 1
ATOM 1394 O O . TYR A 1 181 ? 33.785 42.020 319.533 1.00 87.23 275 TYR A O 1
ATOM 1403 N N . LEU A 1 182 ? 33.616 40.832 321.437 1.00 77.50 276 LEU A N 1
ATOM 1404 C CA . LEU A 1 182 ? 33.261 39.617 320.712 1.00 73.40 276 LEU A CA 1
ATOM 1405 C C . LEU A 1 182 ? 31.916 39.767 320.019 1.00 87.92 276 LEU A C 1
ATOM 1406 O O . LEU A 1 182 ? 31.755 39.338 318.871 1.00 98.45 276 LEU A O 1
ATOM 1411 N N . MET A 1 183 ? 30.934 40.365 320.696 1.00 86.31 277 MET A N 1
ATOM 1412 C CA . MET A 1 183 ? 29.662 40.643 320.041 1.00 91.34 277 MET A CA 1
ATOM 1413 C C . MET A 1 183 ? 29.893 41.341 318.707 1.00 91.33 277 MET A C 1
ATOM 1414 O O . MET A 1 183 ? 29.401 40.900 317.661 1.00 74.47 277 MET A O 1
ATOM 1419 N N . PHE A 1 184 ? 30.663 42.430 318.731 1.00 91.13 278 PHE A N 1
ATOM 1420 C CA . PHE A 1 184 ? 31.002 43.140 317.502 1.00 94.64 278 PHE A CA 1
ATOM 1421 C C . PHE A 1 184 ? 31.691 42.210 316.509 1.00 82.42 278 PHE A C 1
ATOM 1422 O O . PHE A 1 184 ? 31.309 42.144 315.336 1.00 75.95 278 PHE A O 1
ATOM 1430 N N . TRP A 1 185 ? 32.697 41.465 316.968 1.00 72.24 279 TRP A N 1
ATOM 1431 C CA . TRP A 1 185 ? 33.406 40.552 316.077 1.00 79.30 279 TRP A CA 1
ATOM 1432 C C . TRP A 1 185 ? 32.475 39.468 315.546 1.00 90.78 279 TRP A C 1
ATOM 1433 O O . TRP A 1 185 ? 32.412 39.227 314.335 1.00 96.33 279 TRP A O 1
ATOM 1444 N N . ILE A 1 186 ? 31.749 38.797 316.441 1.00 80.29 280 ILE A N 1
ATOM 1445 C CA . ILE A 1 186 ? 30.865 37.712 316.021 1.00 69.10 280 ILE A CA 1
ATOM 1446 C C . ILE A 1 186 ? 29.814 38.234 315.050 1.00 80.03 280 ILE A C 1
ATOM 1447 O O . ILE A 1 186 ? 29.553 37.631 314.002 1.00 83.38 280 ILE A O 1
ATOM 1452 N N . GLY A 1 187 ? 29.193 39.364 315.385 1.00 78.14 281 GLY A N 1
ATOM 1453 C CA . GLY A 1 187 ? 28.152 39.900 314.525 1.00 77.30 281 GLY A CA 1
ATOM 1454 C C . GLY A 1 187 ? 28.659 40.246 313.138 1.00 79.62 281 GLY A C 1
ATOM 1455 O O . GLY A 1 187 ? 27.967 40.027 312.141 1.00 79.41 281 GLY A O 1
ATOM 1456 N N . VAL A 1 188 ? 29.879 40.781 313.054 1.00 71.09 282 VAL A N 1
ATOM 1457 C CA . VAL A 1 188 ? 30.433 41.182 311.763 1.00 75.54 282 VAL A CA 1
ATOM 1458 C C . VAL A 1 188 ? 30.645 39.965 310.870 1.00 89.31 282 VAL A C 1
ATOM 1459 O O . VAL A 1 188 ? 30.259 39.963 309.695 1.00 94.90 282 VAL A O 1
ATOM 1463 N N . VAL A 1 189 ? 31.268 38.914 311.407 1.00 89.66 283 VAL A N 1
ATOM 1464 C CA . VAL A 1 189 ? 31.540 37.739 310.583 1.00 84.87 283 VAL A CA 1
ATOM 1465 C C . VAL A 1 189 ? 30.270 36.931 310.348 1.00 90.41 283 VAL A C 1
ATOM 1466 O O . VAL A 1 189 ? 30.120 36.298 309.296 1.00 88.23 283 VAL A O 1
ATOM 1470 N N . SER A 1 190 ? 29.339 36.937 311.306 1.00 90.47 284 SER A N 1
ATOM 1471 C CA . SER A 1 190 ? 28.082 36.222 311.115 1.00 81.43 284 SER A CA 1
ATOM 1472 C C . SER A 1 190 ? 27.264 36.837 309.987 1.00 86.49 284 SER A C 1
ATOM 1473 O O . SER A 1 190 ? 26.711 36.116 309.149 1.00 88.09 284 SER A O 1
ATOM 1476 N N . VAL A 1 191 ? 27.168 38.168 309.954 1.00 88.80 285 VAL A N 1
ATOM 1477 C CA . VAL A 1 191 ? 26.464 38.835 308.861 1.00 84.46 285 VAL A CA 1
ATOM 1478 C C . VAL A 1 191 ? 27.142 38.520 307.536 1.00 75.19 285 VAL A C 1
ATOM 1479 O O . VAL A 1 191 ? 26.491 38.137 306.557 1.00 77.40 285 VAL A O 1
ATOM 1483 N N . LEU A 1 192 ? 28.465 38.683 307.485 1.00 69.60 286 LEU A N 1
ATOM 1484 C CA . LEU A 1 192 ? 29.192 38.423 306.249 1.00 78.87 286 LEU A CA 1
ATOM 1485 C C . LEU A 1 192 ? 28.993 36.987 305.784 1.00 74.98 286 LEU A C 1
ATOM 1486 O O . LEU A 1 192 ? 28.750 36.741 304.597 1.00 77.70 286 LEU A O 1
ATOM 1491 N N . LEU A 1 193 ? 29.082 36.025 306.703 1.00 54.54 287 LEU A N 1
ATOM 1492 C CA . LEU A 1 193 ? 28.909 34.626 306.322 1.00 66.99 287 LEU A CA 1
ATOM 1493 C C . LEU A 1 193 ? 27.480 34.343 305.874 1.00 74.41 287 LEU A C 1
ATOM 1494 O O . LEU A 1 193 ? 27.263 33.590 304.917 1.00 76.33 287 LEU A O 1
ATOM 1499 N N . LEU A 1 194 ? 26.493 34.925 306.557 1.00 71.92 288 LEU A N 1
ATOM 1500 C CA . LEU A 1 194 ? 25.108 34.751 306.133 1.00 93.29 288 LEU A CA 1
ATOM 1501 C C . LEU A 1 194 ? 24.910 35.239 304.704 1.00 94.81 288 LEU A C 1
ATOM 1502 O O . LEU A 1 194 ? 24.210 34.599 303.910 1.00 87.14 288 LEU A O 1
ATOM 1507 N N . PHE A 1 195 ? 25.527 36.370 304.357 1.00 75.86 289 PHE A N 1
ATOM 1508 C CA . PHE A 1 195 ? 25.449 36.856 302.987 1.00 69.18 289 PHE A CA 1
ATOM 1509 C C . PHE A 1 195 ? 26.209 35.942 302.034 1.00 73.55 289 PHE A C 1
ATOM 1510 O O . PHE A 1 195 ? 25.712 35.619 300.949 1.00 70.07 289 PHE A O 1
ATOM 1518 N N . ILE A 1 196 ? 27.419 35.522 302.415 1.00 68.71 290 ILE A N 1
ATOM 1519 C CA . ILE A 1 196 ? 28.224 34.680 301.533 1.00 64.32 290 ILE A CA 1
ATOM 1520 C C . ILE A 1 196 ? 27.495 33.378 301.233 1.00 75.10 290 ILE A C 1
ATOM 1521 O O . ILE A 1 196 ? 27.515 32.885 300.097 1.00 70.09 290 ILE A O 1
ATOM 1526 N N . VAL A 1 197 ? 26.840 32.800 302.242 1.00 74.58 291 VAL A N 1
ATOM 1527 C CA . VAL A 1 197 ? 26.097 31.564 302.023 1.00 71.53 291 VAL A CA 1
ATOM 1528 C C . VAL A 1 197 ? 24.999 31.798 300.994 1.00 72.08 291 VAL A C 1
ATOM 1529 O O . VAL A 1 197 ? 24.869 31.053 300.016 1.00 77.82 291 VAL A O 1
ATOM 1533 N N . TYR A 1 198 ? 24.211 32.856 301.185 1.00 70.85 292 TYR A N 1
ATOM 1534 C CA . TYR A 1 198 ? 23.176 33.196 300.215 1.00 65.93 292 TYR A CA 1
ATOM 1535 C C . TYR A 1 198 ? 23.782 33.445 298.841 1.00 66.40 292 TYR A C 1
ATOM 1536 O O . TYR A 1 198 ? 23.294 32.931 297.829 1.00 78.03 292 TYR A O 1
ATOM 1545 N N . ALA A 1 199 ? 24.854 34.237 298.787 1.00 69.91 293 ALA A N 1
ATOM 1546 C CA . ALA A 1 199 ? 25.447 34.599 297.506 1.00 71.49 293 ALA A CA 1
ATOM 1547 C C . ALA A 1 199 ? 25.960 33.369 296.771 1.00 69.54 293 ALA A C 1
ATOM 1548 O O . ALA A 1 199 ? 25.694 33.188 295.578 1.00 68.86 293 ALA A O 1
ATOM 1550 N N . TYR A 1 200 ? 26.704 32.508 297.470 1.00 70.52 294 TYR A N 1
ATOM 1551 C CA . TYR A 1 200 ? 27.283 31.338 296.817 1.00 65.97 294 TYR A CA 1
ATOM 1552 C C . TYR A 1 200 ? 26.209 30.399 296.276 1.00 71.30 294 TYR A C 1
ATOM 1553 O O . TYR A 1 200 ? 26.431 29.726 295.264 1.00 69.99 294 TYR A O 1
ATOM 1562 N N . MET A 1 201 ? 25.048 30.333 296.930 1.00 68.05 295 MET A N 1
ATOM 1563 C CA . MET A 1 201 ? 23.940 29.561 296.378 1.00 68.11 295 MET A CA 1
ATOM 1564 C C . MET A 1 201 ? 23.406 30.209 295.107 1.00 74.21 295 MET A C 1
ATOM 1565 O O . MET A 1 201 ? 23.166 29.528 294.102 1.00 82.85 295 MET A O 1
ATOM 1570 N N . TYR A 1 202 ? 23.206 31.529 295.137 1.00 70.61 296 TYR A N 1
ATOM 1571 C CA . TYR A 1 202 ? 22.743 32.243 293.952 1.00 62.13 296 TYR A CA 1
ATOM 1572 C C . TYR A 1 202 ? 23.753 32.119 292.816 1.00 66.54 296 TYR A C 1
ATOM 1573 O O . TYR A 1 202 ? 23.378 31.876 291.663 1.00 69.50 296 TYR A O 1
ATOM 1582 N N . ILE A 1 203 ? 25.044 32.248 293.132 1.00 59.89 297 ILE A N 1
ATOM 1583 C CA . ILE A 1 203 ? 26.087 32.129 292.115 1.00 55.31 297 ILE A CA 1
ATOM 1584 C C . ILE A 1 203 ? 26.025 30.758 291.455 1.00 70.88 297 ILE A C 1
ATOM 1585 O O . ILE A 1 203 ? 26.039 30.639 290.223 1.00 67.91 297 ILE A O 1
ATOM 1590 N N . LEU A 1 204 ? 25.952 29.702 292.268 1.00 69.85 298 LEU A N 1
ATOM 1591 C CA . LEU A 1 204 ? 25.897 28.349 291.726 1.00 68.85 298 LEU A CA 1
ATOM 1592 C C . LEU A 1 204 ? 24.609 28.119 290.945 1.00 76.91 298 LEU A C 1
ATOM 1593 O O . LEU A 1 204 ? 24.618 27.428 289.919 1.00 81.29 298 LEU A O 1
ATOM 1598 N N . TRP A 1 205 ? 23.491 28.682 291.416 1.00 76.82 299 TRP A N 1
ATOM 1599 C CA . TRP A 1 205 ? 22.227 28.533 290.699 1.00 76.55 299 TRP A CA 1
ATOM 1600 C C . TRP A 1 205 ? 22.271 29.252 289.357 1.00 71.05 299 TRP A C 1
ATOM 1601 O O . TRP A 1 205 ? 21.799 28.722 288.346 1.00 71.62 299 TRP A O 1
ATOM 1612 N N . LYS A 1 206 ? 22.838 30.458 289.326 1.00 73.14 300 LYS A N 1
ATOM 1613 C CA . LYS A 1 206 ? 22.977 31.173 288.065 1.00 65.71 300 LYS A CA 1
ATOM 1614 C C . LYS A 1 206 ? 23.956 30.471 287.135 1.00 62.87 300 LYS A C 1
ATOM 1615 O O . LYS A 1 206 ? 23.820 30.561 285.910 1.00 75.31 300 LYS A O 1
ATOM 1621 N N . ALA A 1 207 ? 24.935 29.755 287.690 1.00 54.51 301 ALA A N 1
ATOM 1622 C CA . ALA A 1 207 ? 25.888 29.040 286.854 1.00 62.17 301 ALA A CA 1
ATOM 1623 C C . ALA A 1 207 ? 25.254 27.848 286.154 1.00 71.38 301 ALA A C 1
ATOM 1624 O O . ALA A 1 207 ? 25.752 27.424 285.106 1.00 80.85 301 ALA A O 1
ATOM 1626 N N . HIS A 1 208 ? 24.173 27.303 286.702 1.00 66.47 302 HIS A N 1
ATOM 1627 C CA . HIS A 1 208 ? 23.467 26.203 286.063 1.00 77.18 302 HIS A CA 1
ATOM 1628 C C . HIS A 1 208 ? 22.321 26.664 285.173 1.00 77.85 302 HIS A C 1
ATOM 1629 O O . HIS A 1 208 ? 21.727 25.834 284.479 1.00 82.82 302 HIS A O 1
ATOM 1636 N N . SER A 1 209 ? 21.991 27.956 285.178 1.00 67.71 303 SER A N 1
ATOM 1637 C CA . SER A 1 209 ? 20.876 28.432 284.367 1.00 73.29 303 SER A CA 1
ATOM 1638 C C . SER A 1 209 ? 21.194 28.346 282.880 1.00 84.29 303 SER A C 1
ATOM 1639 O O . SER A 1 209 ? 20.330 27.979 282.076 1.00 94.46 303 SER A O 1
ATOM 1642 N N . HIS A 1 210 ? 22.422 28.694 282.493 1.00 107.65 304 HIS A N 1
ATOM 1643 C CA . HIS A 1 210 ? 22.825 28.579 281.095 1.00 114.06 304 HIS A CA 1
ATOM 1644 C C . HIS A 1 210 ? 23.113 27.127 280.740 1.00 96.65 304 HIS A C 1
ATOM 1645 O O . HIS A 1 210 ? 22.510 26.564 279.820 1.00 104.21 304 HIS A O 1
ATOM 1652 N N . ALA A 1 211 ? 24.037 26.509 281.467 1.00 83.29 305 ALA A N 1
ATOM 1653 C CA . ALA A 1 211 ? 24.441 25.142 281.196 1.00 74.22 305 ALA A CA 1
ATOM 1654 C C . ALA A 1 211 ? 24.791 24.460 282.507 1.00 73.11 305 ALA A C 1
ATOM 1655 O O . ALA A 1 211 ? 25.266 25.099 283.448 1.00 100.00 305 ALA A O 1
ATOM 1657 N N . VAL A 1 212 ? 24.516 23.168 282.571 1.00 65.67 306 VAL A N 1
ATOM 1658 C CA . VAL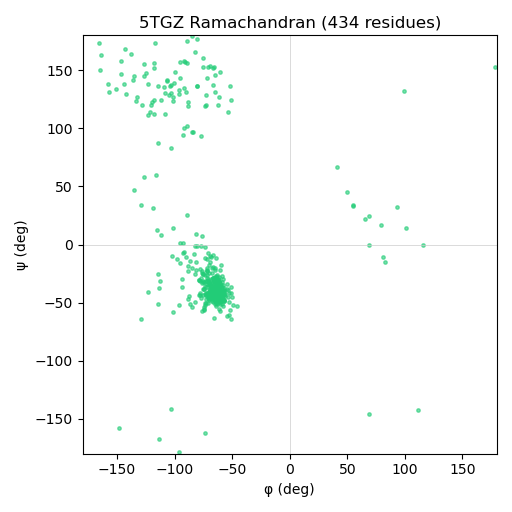 A 1 212 ? 25.197 22.299 283.513 1.00 66.89 306 VAL A CA 1
ATOM 1659 C C . VAL A 1 212 ? 26.416 21.734 282.798 1.00 82.86 306 VAL A C 1
ATOM 1660 O O . VAL A 1 212 ? 26.481 21.707 281.568 1.00 106.34 306 VAL A O 1
ATOM 1664 N N . ALA A 1 213 ? 27.407 21.291 283.564 1.00 48.43 1002 ALA A N 1
ATOM 1665 C CA . ALA A 1 213 ? 28.617 20.775 282.935 1.00 66.51 1002 ALA A CA 1
ATOM 1666 C C . ALA A 1 213 ? 28.801 19.301 283.257 1.00 69.01 1002 ALA A C 1
ATOM 1667 O O . ALA A 1 213 ? 29.818 18.909 283.838 1.00 75.57 1002 ALA A O 1
ATOM 1669 N N . LYS A 1 214 ? 27.828 18.475 282.875 1.00 67.22 1003 LYS A N 1
ATOM 1670 C CA . LYS A 1 214 ? 27.839 17.050 283.183 1.00 66.83 1003 LYS A CA 1
ATOM 1671 C C . LYS A 1 214 ? 27.870 16.243 281.895 1.00 55.94 1003 LYS A C 1
ATOM 1672 O O . LYS A 1 214 ? 26.993 16.399 281.037 1.00 53.80 1003 LYS A O 1
ATOM 1678 N N . ALA A 1 215 ? 28.861 15.369 281.772 1.00 35.60 1004 ALA A N 1
ATOM 1679 C CA . ALA A 1 215 ? 28.962 14.487 280.622 1.00 48.93 1004 ALA A CA 1
ATOM 1680 C C . ALA A 1 215 ? 28.588 13.072 281.035 1.00 51.30 1004 ALA A C 1
ATOM 1681 O O . ALA A 1 215 ? 28.928 12.625 282.136 1.00 44.34 1004 ALA A O 1
ATOM 1683 N N . LEU A 1 216 ? 27.874 12.378 280.154 1.00 51.82 1005 LEU A N 1
ATOM 1684 C CA . LEU A 1 216 ? 27.523 10.981 280.361 1.00 43.91 1005 LEU A CA 1
ATOM 1685 C C . LEU A 1 216 ? 28.221 10.150 279.300 1.00 39.42 1005 LEU A C 1
ATOM 1686 O O . LEU A 1 216 ? 28.274 10.539 278.129 1.00 59.41 1005 LEU A O 1
ATOM 1691 N N . ILE A 1 217 ? 28.786 9.025 279.721 1.00 35.51 1006 ILE A N 1
ATOM 1692 C CA . ILE A 1 217 ? 29.447 8.095 278.817 1.00 52.60 1006 ILE A CA 1
ATOM 1693 C C . ILE A 1 217 ? 28.868 6.713 279.077 1.00 45.30 1006 ILE A C 1
ATOM 1694 O O . ILE A 1 217 ? 28.945 6.204 280.202 1.00 44.20 1006 ILE A O 1
ATOM 1699 N N . VAL A 1 218 ? 28.273 6.120 278.046 1.00 57.04 1007 VAL A N 1
ATOM 1700 C CA . VAL A 1 218 ? 27.713 4.775 278.109 1.00 52.88 1007 VAL A CA 1
ATOM 1701 C C . VAL A 1 218 ? 28.448 3.938 277.078 1.00 45.08 1007 VAL A C 1
ATOM 1702 O O . VAL A 1 218 ? 28.451 4.275 275.888 1.00 50.74 1007 VAL A O 1
ATOM 1706 N N . TYR A 1 219 ? 29.070 2.855 277.529 1.00 52.49 1008 TYR A N 1
ATOM 1707 C CA . TYR A 1 219 ? 29.889 2.018 276.670 1.00 54.69 1008 TYR A CA 1
ATOM 1708 C C . TYR A 1 219 ? 29.411 0.575 276.727 1.00 53.00 1008 TYR A C 1
ATOM 1709 O O . TYR A 1 219 ? 28.923 0.101 277.758 1.00 48.14 1008 TYR A O 1
ATOM 1718 N N . GLY A 1 220 ? 29.556 -0.115 275.601 1.00 43.55 1009 GLY A N 1
ATOM 1719 C CA . GLY A 1 220 ? 29.360 -1.547 275.549 1.00 48.97 1009 GLY A CA 1
ATOM 1720 C C . GLY A 1 220 ? 30.632 -2.218 275.075 1.00 58.33 1009 GLY A C 1
ATOM 1721 O O . GLY A 1 220 ? 31.107 -1.936 273.970 1.00 54.96 1009 GLY A O 1
ATOM 1722 N N . SER A 1 221 ? 31.202 -3.096 275.902 1.00 60.84 1010 SER A N 1
ATOM 1723 C CA . SER A 1 221 ? 32.494 -3.700 275.602 1.00 59.04 1010 SER A CA 1
ATOM 1724 C C . SER A 1 221 ? 32.568 -5.082 276.233 1.00 68.66 1010 SER A C 1
ATOM 1725 O O . SER A 1 221 ? 32.205 -5.247 277.401 1.00 77.65 1010 SER A O 1
ATOM 1728 N N . THR A 1 222 ? 33.037 -6.069 275.466 1.00 70.39 1011 THR A N 1
ATOM 1729 C CA . THR A 1 222 ? 33.270 -7.408 275.997 1.00 82.11 1011 THR A CA 1
ATOM 1730 C C . THR A 1 222 ? 34.725 -7.616 276.395 1.00 62.53 1011 THR A C 1
ATOM 1731 O O . THR A 1 222 ? 35.006 -8.037 277.520 1.00 84.25 1011 THR A O 1
ATOM 1735 N N . THR A 1 223 ? 35.658 -7.334 275.483 1.00 58.45 1012 THR A N 1
ATOM 1736 C CA . THR A 1 223 ? 37.075 -7.510 275.775 1.00 70.62 1012 THR A CA 1
ATOM 1737 C C . THR A 1 223 ? 37.626 -6.367 276.618 1.00 78.06 1012 THR A C 1
ATOM 1738 O O . THR A 1 223 ? 38.557 -6.574 277.405 1.00 81.57 1012 THR A O 1
ATOM 1742 N N . GLY A 1 224 ? 37.070 -5.170 276.474 1.00 61.23 1013 GLY A N 1
ATOM 1743 C CA . GLY A 1 224 ? 37.538 -4.007 277.203 1.00 51.99 1013 GLY A CA 1
ATOM 1744 C C . GLY A 1 224 ? 38.119 -2.921 276.328 1.00 64.92 1013 GLY A C 1
ATOM 1745 O O . GLY A 1 224 ? 38.544 -1.886 276.860 1.00 62.62 1013 GLY A O 1
ATOM 1746 N N . ASN A 1 225 ? 38.170 -3.100 275.007 1.00 51.91 1014 ASN A N 1
ATOM 1747 C CA . ASN A 1 225 ? 38.763 -2.078 274.155 1.00 57.48 1014 ASN A CA 1
ATOM 1748 C C . ASN A 1 225 ? 37.930 -0.804 274.179 1.00 57.55 1014 ASN A C 1
ATOM 1749 O O . ASN A 1 225 ? 38.469 0.305 274.285 1.00 73.92 1014 ASN A O 1
ATOM 1754 N N . THR A 1 226 ? 36.607 -0.940 274.110 1.00 54.99 1015 THR A N 1
ATOM 1755 C CA . THR A 1 226 ? 35.758 0.241 274.183 1.00 57.79 1015 THR A CA 1
ATOM 1756 C C . THR A 1 226 ? 35.657 0.776 275.608 1.00 47.67 1015 THR A C 1
ATOM 1757 O O . THR A 1 226 ? 35.413 1.972 275.792 1.00 58.07 1015 THR A O 1
ATOM 1761 N N . GLU A 1 227 ? 35.852 -0.073 276.623 1.00 61.95 1016 GLU A N 1
ATOM 1762 C CA . GLU A 1 227 ? 35.930 0.433 277.991 1.00 67.32 1016 GLU A CA 1
ATOM 1763 C C . GLU A 1 227 ? 37.183 1.272 278.190 1.00 61.07 1016 GLU A C 1
ATOM 1764 O O . GLU A 1 227 ? 37.129 2.345 278.804 1.00 59.12 1016 GLU A O 1
ATOM 1770 N N . TYR A 1 228 ? 38.324 0.792 277.692 1.00 65.98 1017 TYR A N 1
ATOM 1771 C CA . TYR A 1 228 ? 39.553 1.572 277.776 1.00 73.56 1017 TYR A CA 1
ATOM 1772 C C . TYR A 1 228 ? 39.424 2.874 277.002 1.00 75.23 1017 TYR A C 1
ATOM 1773 O O . TYR A 1 228 ? 39.927 3.917 277.438 1.00 61.16 1017 TYR A O 1
ATOM 1782 N N . THR A 1 229 ? 38.756 2.827 275.845 1.00 65.18 1018 THR A N 1
ATOM 1783 C CA . THR A 1 229 ? 38.538 4.035 275.055 1.00 56.03 1018 THR A CA 1
ATOM 1784 C C . THR A 1 229 ? 37.687 5.039 275.819 1.00 67.80 1018 THR A C 1
ATOM 1785 O O . THR A 1 229 ? 37.987 6.238 275.827 1.00 64.60 1018 THR A O 1
ATOM 1789 N N . ALA A 1 230 ? 36.621 4.570 276.468 1.00 55.06 1019 ALA A N 1
ATOM 1790 C CA . ALA A 1 230 ? 35.758 5.476 277.216 1.00 46.28 1019 ALA A CA 1
ATOM 1791 C C . ALA A 1 230 ? 36.477 6.044 278.435 1.00 69.06 1019 ALA A C 1
ATOM 1792 O O . ALA A 1 230 ? 36.340 7.233 278.745 1.00 70.24 1019 ALA A O 1
ATOM 1794 N N . GLU A 1 231 ? 37.251 5.211 279.138 1.00 76.89 1020 GLU A N 1
ATOM 1795 C CA . GLU A 1 231 ? 37.992 5.698 280.297 1.00 90.24 1020 GLU A CA 1
ATOM 1796 C C . GLU A 1 231 ? 39.032 6.736 279.896 1.00 83.50 1020 GLU A C 1
ATOM 1797 O O . GLU A 1 231 ? 39.309 7.665 280.663 1.00 81.96 1020 GLU A O 1
ATOM 1803 N N . THR A 1 232 ? 39.614 6.601 278.704 1.00 64.73 1021 THR A N 1
ATOM 1804 C CA . THR A 1 232 ? 40.563 7.602 278.229 1.00 62.46 1021 THR A CA 1
ATOM 1805 C C . THR A 1 232 ? 39.857 8.919 277.936 1.00 75.65 1021 THR A C 1
ATOM 1806 O O . THR A 1 232 ? 40.336 9.990 278.325 1.00 75.13 1021 THR A O 1
ATOM 1810 N N . ILE A 1 233 ? 38.715 8.855 277.248 1.00 76.22 1022 ILE A N 1
ATOM 1811 C CA . ILE A 1 233 ? 37.920 10.052 276.991 1.00 60.52 1022 ILE A CA 1
ATOM 1812 C C . ILE A 1 233 ? 37.426 10.647 278.300 1.00 59.21 1022 ILE A C 1
ATOM 1813 O O . ILE A 1 233 ? 37.265 11.867 278.417 1.00 55.24 1022 ILE A O 1
ATOM 1818 N N . ALA A 1 234 ? 37.189 9.802 279.305 1.00 57.83 1023 ALA A N 1
ATOM 1819 C CA . ALA A 1 234 ? 36.639 10.279 280.569 1.00 62.57 1023 ALA A CA 1
ATOM 1820 C C . ALA A 1 234 ? 37.609 11.211 281.287 1.00 65.78 1023 ALA A C 1
ATOM 1821 O O . ALA A 1 234 ? 37.189 12.214 281.876 1.00 68.10 1023 ALA A O 1
ATOM 1823 N N . ARG A 1 235 ? 38.909 10.902 281.253 1.00 77.89 1024 ARG A N 1
ATOM 1824 C CA . ARG A 1 235 ? 39.867 11.717 281.992 1.00 95.42 1024 ARG A CA 1
ATOM 1825 C C . ARG A 1 235 ? 40.183 13.022 281.270 1.00 90.68 1024 ARG A C 1
ATOM 1826 O O . ARG A 1 235 ? 40.463 14.031 281.928 1.00 103.48 1024 ARG A O 1
ATOM 1834 N N . GLU A 1 236 ? 40.141 13.035 279.936 1.00 68.91 1025 GLU A N 1
ATOM 1835 C CA . GLU A 1 236 ? 40.361 14.283 279.209 1.00 62.30 1025 GLU A CA 1
ATOM 1836 C C . GLU A 1 236 ? 39.233 15.275 279.458 1.00 63.37 1025 GLU A C 1
ATOM 1837 O O . GLU A 1 236 ? 39.474 16.483 279.554 1.00 68.28 1025 GLU A O 1
ATOM 1843 N N . LEU A 1 237 ? 37.993 14.790 279.539 1.00 59.96 1026 LEU A N 1
ATOM 1844 C CA . LEU A 1 237 ? 36.875 15.669 279.863 1.00 59.56 1026 LEU A CA 1
ATOM 1845 C C . LEU A 1 237 ? 36.860 16.038 281.339 1.00 67.02 1026 LEU A C 1
ATOM 1846 O O . LEU A 1 237 ? 36.415 17.135 281.695 1.00 60.46 1026 LEU A O 1
ATOM 1851 N N . ALA A 1 238 ? 37.322 15.136 282.209 1.00 66.07 1027 ALA A N 1
ATOM 1852 C CA . ALA A 1 238 ? 37.403 15.455 283.630 1.00 71.08 1027 ALA A CA 1
ATOM 1853 C C . ALA A 1 238 ? 38.379 16.597 283.879 1.00 78.48 1027 ALA A C 1
ATOM 1854 O O . ALA A 1 238 ? 38.109 17.487 284.695 1.00 86.80 1027 ALA A O 1
ATOM 1856 N N . ASP A 1 239 ? 39.518 16.593 283.185 1.00 69.59 1028 ASP A N 1
ATOM 1857 C CA . ASP A 1 239 ? 40.460 17.701 283.306 1.00 73.10 1028 ASP A CA 1
ATOM 1858 C C . ASP A 1 239 ? 39.868 18.997 282.768 1.00 69.33 1028 ASP A C 1
ATOM 1859 O O . ASP A 1 239 ? 40.101 20.072 283.331 1.00 93.74 1028 ASP A O 1
ATOM 1864 N N . ALA A 1 240 ? 39.101 18.915 281.687 1.00 64.46 1029 ALA A N 1
ATOM 1865 C CA . ALA A 1 240 ? 38.605 20.094 280.991 1.00 56.69 1029 ALA A CA 1
ATOM 1866 C C . ALA A 1 240 ? 37.365 20.704 281.635 1.00 56.56 1029 ALA A C 1
ATOM 1867 O O . ALA A 1 240 ? 36.760 21.601 281.038 1.00 56.27 1029 ALA A O 1
ATOM 1869 N N . GLY A 1 241 ? 36.968 20.250 282.818 1.00 52.53 1030 GLY A N 1
ATOM 1870 C CA . GLY A 1 241 ? 35.927 20.913 283.575 1.00 65.18 1030 GLY A CA 1
ATOM 1871 C C . GLY A 1 241 ? 34.551 20.290 283.515 1.00 71.40 1030 GLY A C 1
ATOM 1872 O O . GLY A 1 241 ? 33.582 20.942 283.920 1.00 80.89 1030 GLY A O 1
ATOM 1873 N N . TYR A 1 242 ? 34.430 19.059 283.033 1.00 50.73 1031 TYR A N 1
ATOM 1874 C CA . TYR A 1 242 ? 33.152 18.365 283.010 1.00 60.54 1031 TYR A CA 1
ATOM 1875 C C . TYR A 1 242 ? 33.022 17.481 284.243 1.00 59.11 1031 TYR A C 1
ATOM 1876 O O . TYR A 1 242 ? 34.001 16.886 284.700 1.00 61.95 1031 TYR A O 1
ATOM 1885 N N . GLU A 1 243 ? 31.808 17.397 284.779 1.00 72.66 1032 GLU A N 1
ATOM 1886 C CA . GLU A 1 243 ? 31.484 16.400 285.796 1.00 64.35 1032 GLU A CA 1
ATOM 1887 C C . GLU A 1 243 ? 31.125 15.115 285.058 1.00 75.29 1032 GLU A C 1
ATOM 1888 O O . GLU A 1 243 ? 29.995 14.943 284.597 1.00 85.02 1032 GLU A O 1
ATOM 1894 N N . VAL A 1 244 ? 32.095 14.213 284.931 1.00 55.31 1033 VAL A N 1
ATOM 1895 C CA . VAL A 1 244 ? 31.986 13.067 284.034 1.00 55.09 1033 VAL A CA 1
ATOM 1896 C C . VAL A 1 244 ? 31.376 11.886 284.778 1.00 62.18 1033 VAL A C 1
ATOM 1897 O O . VAL A 1 244 ? 31.822 11.529 285.874 1.00 69.28 1033 VAL A O 1
ATOM 1901 N N . ASP A 1 245 ? 30.370 11.263 284.165 1.00 64.15 1034 ASP A N 1
ATOM 1902 C CA . ASP A 1 245 ? 29.687 10.094 284.713 1.00 59.71 1034 ASP A CA 1
ATOM 1903 C C . ASP A 1 245 ? 29.785 8.970 283.688 1.00 60.19 1034 ASP A C 1
ATOM 1904 O O . ASP A 1 245 ? 29.176 9.048 282.616 1.00 60.54 1034 ASP A O 1
ATOM 1909 N N . SER A 1 246 ? 30.545 7.928 284.012 1.00 54.41 1035 SER A N 1
ATOM 1910 C CA . SER A 1 246 ? 30.847 6.850 283.078 1.00 65.21 1035 SER A CA 1
ATOM 1911 C C . SER A 1 246 ? 30.156 5.578 283.554 1.00 63.21 1035 SER A C 1
ATOM 1912 O O . SER A 1 246 ? 30.358 5.151 284.695 1.00 58.55 1035 SER A O 1
ATOM 1915 N N . ARG A 1 247 ? 29.342 4.978 282.685 1.00 46.87 1036 ARG A N 1
ATOM 1916 C CA . ARG A 1 247 ? 28.518 3.839 283.062 1.00 49.12 1036 ARG A CA 1
ATOM 1917 C C . ARG A 1 247 ? 28.572 2.769 281.981 1.00 57.64 1036 ARG A C 1
ATOM 1918 O O . ARG A 1 247 ? 28.577 3.081 280.788 1.00 53.21 1036 ARG A O 1
ATOM 1926 N N . ASP A 1 248 ? 28.606 1.509 282.406 1.00 60.45 1037 ASP A N 1
ATOM 1927 C CA . ASP A 1 248 ? 28.469 0.397 281.477 1.00 57.50 1037 ASP A CA 1
ATOM 1928 C C . ASP A 1 248 ? 27.028 0.306 280.983 1.00 68.63 1037 ASP A C 1
ATOM 1929 O O . ASP A 1 248 ? 26.081 0.553 281.736 1.00 69.94 1037 ASP A O 1
ATOM 1934 N N . ALA A 1 249 ? 26.863 -0.055 279.706 1.00 58.09 1038 ALA A N 1
ATOM 1935 C CA . ALA A 1 249 ? 25.526 -0.130 279.123 1.00 58.48 1038 ALA A CA 1
ATOM 1936 C C . ALA A 1 249 ? 24.666 -1.177 279.821 1.00 59.93 1038 ALA A C 1
ATOM 1937 O O . ALA A 1 249 ? 23.438 -1.037 279.880 1.00 59.99 1038 ALA A O 1
ATOM 1939 N N . ALA A 1 250 ? 25.287 -2.228 280.358 1.00 56.51 1039 ALA A N 1
ATOM 1940 C CA . ALA A 1 250 ? 24.540 -3.309 280.989 1.00 51.97 1039 ALA A CA 1
ATOM 1941 C C . ALA A 1 250 ? 23.865 -2.888 282.288 1.00 69.13 1039 ALA A C 1
ATOM 1942 O O . ALA A 1 250 ? 23.043 -3.649 282.810 1.00 79.12 1039 ALA A O 1
ATOM 1944 N N . SER A 1 251 ? 24.187 -1.708 282.816 1.00 78.92 1040 SER A N 1
ATOM 1945 C CA . SER A 1 251 ? 23.725 -1.288 284.134 1.00 80.74 1040 SER A CA 1
ATOM 1946 C C . SER A 1 251 ? 22.804 -0.074 284.088 1.00 77.41 1040 SER A C 1
ATOM 1947 O O . SER A 1 251 ? 22.539 0.523 285.139 1.00 75.80 1040 SER A O 1
ATOM 1950 N N . VAL A 1 252 ? 22.314 0.314 282.911 1.00 75.58 1041 VAL A N 1
ATOM 1951 C CA . VAL A 1 252 ? 21.506 1.517 282.771 1.00 64.44 1041 VAL A CA 1
ATOM 1952 C C . VAL A 1 252 ? 20.120 1.140 282.267 1.00 63.80 1041 VAL A C 1
ATOM 1953 O O . VAL A 1 252 ? 19.912 0.093 281.650 1.00 53.41 1041 VAL A O 1
ATOM 1957 N N . GLU A 1 253 ? 19.162 2.015 282.562 1.00 73.11 1042 GLU A N 1
ATOM 1958 C CA . GLU A 1 253 ? 17.817 1.952 282.011 1.00 66.02 1042 GLU A CA 1
ATOM 1959 C C . GLU A 1 253 ? 17.645 3.105 281.030 1.00 60.80 1042 GLU A C 1
ATOM 1960 O O . GLU A 1 253 ? 18.049 4.237 281.313 1.00 59.21 1042 GLU A O 1
ATOM 1966 N N . ALA A 1 254 ? 17.058 2.809 279.868 1.00 67.71 1043 ALA A N 1
ATOM 1967 C CA . ALA A 1 254 ? 17.012 3.792 278.790 1.00 58.41 1043 ALA A CA 1
ATOM 1968 C C . ALA A 1 254 ? 16.142 4.990 279.153 1.00 54.40 1043 ALA A C 1
ATOM 1969 O O . ALA A 1 254 ? 16.489 6.133 278.833 1.00 46.67 1043 ALA A O 1
ATOM 1971 N N . GLY A 1 255 ? 15.013 4.753 279.815 1.00 52.22 1044 GLY A N 1
ATOM 1972 C CA . GLY A 1 255 ? 14.072 5.813 280.120 1.00 43.67 1044 GLY A CA 1
ATOM 1973 C C . GLY A 1 255 ? 14.675 6.998 280.848 1.00 49.76 1044 GLY A C 1
ATOM 1974 O O . GLY A 1 255 ? 15.106 6.880 281.998 1.00 75.48 1044 GLY A O 1
ATOM 1975 N N . GLY A 1 256 ? 14.708 8.150 280.182 1.00 51.15 1045 GLY A N 1
ATOM 1976 C CA . GLY A 1 256 ? 15.221 9.366 280.790 1.00 42.60 1045 GLY A CA 1
ATOM 1977 C C . GLY A 1 256 ? 16.696 9.320 281.116 1.00 58.32 1045 GLY A C 1
ATOM 1978 O O . GLY A 1 256 ? 17.163 10.094 281.959 1.00 61.18 1045 GLY A O 1
ATOM 1979 N N . LEU A 1 257 ? 17.452 8.444 280.449 1.00 57.38 1046 LEU A N 1
ATOM 1980 C CA . LEU A 1 257 ? 18.857 8.254 280.800 1.00 44.69 1046 LEU A CA 1
ATOM 1981 C C . LEU A 1 257 ? 19.658 9.538 280.625 1.00 38.09 1046 LEU A C 1
ATOM 1982 O O . LEU A 1 257 ? 20.476 9.887 281.482 1.00 59.80 1046 LEU A O 1
ATOM 1987 N N . PHE A 1 258 ? 19.446 10.252 279.523 1.00 46.07 1047 PHE A N 1
ATOM 1988 C CA . PHE A 1 258 ? 20.269 11.415 279.211 1.00 53.11 1047 PHE A CA 1
ATOM 1989 C C . PHE A 1 258 ? 19.852 12.671 279.964 1.00 55.92 1047 PHE A C 1
ATOM 1990 O O . PHE A 1 258 ? 20.492 13.713 279.789 1.00 57.52 1047 PHE A O 1
ATOM 1998 N N . GLU A 1 259 ? 18.806 12.615 280.783 1.00 45.95 1048 GLU A N 1
ATOM 1999 C CA . GLU A 1 259 ? 18.381 13.808 281.497 1.00 43.21 1048 GLU A CA 1
ATOM 2000 C C . GLU A 1 259 ? 19.464 14.247 282.475 1.00 48.99 1048 GLU A C 1
ATOM 2001 O O . GLU A 1 259 ? 20.191 13.429 283.045 1.00 60.99 1048 GLU A O 1
ATOM 2007 N N . GLY A 1 260 ? 19.578 15.563 282.653 1.00 54.20 1049 GLY A N 1
ATOM 2008 C CA . GLY A 1 260 ? 20.569 16.135 283.537 1.00 45.86 1049 GLY A CA 1
ATOM 2009 C C . GLY A 1 260 ? 21.945 16.297 282.932 1.00 62.40 1049 GLY A C 1
ATOM 2010 O O . GLY A 1 260 ? 22.772 17.023 283.501 1.00 67.55 1049 GLY A O 1
ATOM 2011 N N . PHE A 1 261 ? 22.226 15.648 281.809 1.00 58.15 1050 PHE A N 1
ATOM 2012 C CA . PHE A 1 261 ? 23.499 15.786 281.123 1.00 52.71 1050 PHE A CA 1
ATOM 2013 C C . PHE A 1 261 ? 23.306 16.624 279.869 1.00 51.12 1050 PHE A C 1
ATOM 2014 O O . PHE A 1 261 ? 22.286 16.503 279.185 1.00 69.99 1050 PHE A O 1
ATOM 2022 N N . ASP A 1 262 ? 24.279 17.478 279.569 1.00 47.22 1051 ASP A N 1
ATOM 2023 C CA . ASP A 1 262 ? 24.266 18.235 278.325 1.00 72.95 1051 ASP A CA 1
ATOM 2024 C C . ASP A 1 262 ? 25.376 17.795 277.382 1.00 55.17 1051 ASP A C 1
ATOM 2025 O O . ASP A 1 262 ? 25.607 18.446 276.357 1.00 46.43 1051 ASP A O 1
ATOM 2030 N N . LEU A 1 263 ? 26.071 16.708 277.712 1.00 36.81 1052 LEU A N 1
ATOM 2031 C CA . LEU A 1 263 ? 26.939 16.010 276.777 1.00 46.05 1052 LEU A CA 1
ATOM 2032 C C . LEU A 1 263 ? 26.808 14.521 277.047 1.00 49.36 1052 LEU A C 1
ATOM 2033 O O . LEU A 1 263 ? 26.920 14.086 278.196 1.00 54.41 1052 LEU A O 1
ATOM 2038 N N . VAL A 1 264 ? 26.563 13.745 275.996 1.00 46.68 1053 VAL A N 1
ATOM 2039 C CA . VAL A 1 264 ? 26.372 12.304 276.111 1.00 44.29 1053 VAL A CA 1
ATOM 2040 C C . VAL A 1 264 ? 27.223 11.634 275.048 1.00 44.85 1053 VAL A C 1
ATOM 2041 O O . VAL A 1 264 ? 27.117 11.970 273.864 1.00 46.24 1053 VAL A O 1
ATOM 2045 N N . LEU A 1 265 ? 28.055 10.684 275.463 1.00 34.30 1054 LEU A N 1
ATOM 2046 C CA . LEU A 1 265 ? 28.946 9.977 274.551 1.00 46.57 1054 LEU A CA 1
ATOM 2047 C C . LEU A 1 265 ? 28.629 8.495 274.622 1.00 47.29 1054 LEU A C 1
ATOM 2048 O O . LEU A 1 265 ? 28.848 7.855 275.657 1.00 52.87 1054 LEU A O 1
ATOM 2053 N N . LEU A 1 266 ? 28.132 7.950 273.520 1.00 43.50 1055 LEU A N 1
ATOM 2054 C CA . LEU A 1 266 ? 27.772 6.544 273.444 1.00 46.50 1055 LEU A CA 1
ATOM 2055 C C . LEU A 1 266 ? 28.881 5.804 272.707 1.00 47.51 1055 LEU A C 1
ATOM 2056 O O . LEU A 1 266 ? 29.288 6.215 271.614 1.00 42.48 1055 LEU A O 1
ATOM 2061 N N . GLY A 1 267 ? 29.394 4.752 273.322 1.00 54.56 1056 GLY A N 1
ATOM 2062 C CA . GLY A 1 267 ? 30.443 3.938 272.728 1.00 43.49 1056 GLY A CA 1
ATOM 2063 C C . GLY A 1 267 ? 29.994 2.496 272.636 1.00 51.74 1056 GLY A C 1
ATOM 2064 O O . GLY A 1 267 ? 29.378 1.971 273.564 1.00 40.19 1056 GLY A O 1
ATOM 2065 N N . CYS A 1 268 ? 30.298 1.857 271.509 1.00 62.60 1057 CYS A N 1
ATOM 2066 C CA . CYS A 1 268 ? 29.875 0.479 271.310 1.00 69.12 1057 CYS A CA 1
ATOM 2067 C C . CYS A 1 268 ? 30.762 -0.180 270.264 1.00 63.42 1057 CYS A C 1
ATOM 2068 O O . CYS A 1 268 ? 31.101 0.433 269.251 1.00 63.82 1057 CYS A O 1
ATOM 2071 N N . SER A 1 269 ? 31.138 -1.425 270.530 1.00 59.26 1058 SER A N 1
ATOM 2072 C CA . SER A 1 269 ? 31.926 -2.224 269.607 1.00 51.97 1058 SER A CA 1
ATOM 2073 C C . SER A 1 269 ? 31.005 -3.016 268.684 1.00 50.44 1058 SER A C 1
ATOM 2074 O O . SER A 1 269 ? 29.842 -3.275 269.000 1.00 51.79 1058 SER A O 1
ATOM 2077 N N . THR A 1 270 ? 31.543 -3.405 267.532 1.00 55.71 1059 THR A N 1
ATOM 2078 C CA . THR A 1 270 ? 30.776 -4.100 266.505 1.00 65.36 1059 THR A CA 1
ATOM 2079 C C . THR A 1 270 ? 31.109 -5.589 266.516 1.00 65.35 1059 THR A C 1
ATOM 2080 O O . THR A 1 270 ? 32.278 -5.973 266.617 1.00 66.86 1059 THR A O 1
ATOM 2084 N N . TRP A 1 271 ? 30.075 -6.421 266.390 1.00 70.54 1060 TRP A N 1
ATOM 2085 C CA . TRP A 1 271 ? 30.215 -7.871 266.510 1.00 70.61 1060 TRP A CA 1
ATOM 2086 C C . TRP A 1 271 ? 29.436 -8.571 265.403 1.00 84.23 1060 TRP A C 1
ATOM 2087 O O . TRP A 1 271 ? 28.713 -9.541 265.634 1.00 101.80 1060 TRP A O 1
ATOM 2098 N N . GLY A 1 272 ? 29.597 -8.098 264.170 1.00 80.17 1061 GLY A N 1
ATOM 2099 C CA . GLY A 1 272 ? 28.943 -8.737 263.047 1.00 98.51 1061 GLY A CA 1
ATOM 2100 C C . GLY A 1 272 ? 29.647 -10.011 262.623 1.00 108.24 1061 GLY A C 1
ATOM 2101 O O . GLY A 1 272 ? 30.590 -9.960 261.828 1.00 117.75 1061 GLY A O 1
ATOM 2102 N N . ASP A 1 273 ? 29.210 -11.157 263.154 1.00 101.75 1062 ASP A N 1
ATOM 2103 C CA . ASP A 1 273 ? 29.793 -12.439 262.767 1.00 124.73 1062 ASP A CA 1
ATOM 2104 C C . ASP A 1 273 ? 29.740 -12.628 261.255 1.00 127.06 1062 ASP A C 1
ATOM 2105 O O . ASP A 1 273 ? 30.771 -12.779 260.588 1.00 142.68 1062 ASP A O 1
ATOM 2110 N N . ASP A 1 274 ? 28.533 -12.656 260.707 1.00 107.95 1063 ASP A N 1
ATOM 2111 C CA . ASP A 1 274 ? 28.305 -12.545 259.275 1.00 121.30 1063 ASP A CA 1
ATOM 2112 C C . ASP A 1 274 ? 27.556 -11.274 258.916 1.00 120.74 1063 ASP A C 1
ATOM 2113 O O . ASP A 1 274 ? 27.702 -10.773 257.799 1.00 124.80 1063 ASP A O 1
ATOM 2118 N N . SER A 1 275 ? 26.780 -10.731 259.853 1.00 113.85 1064 SER A N 1
ATOM 2119 C CA . SER A 1 275 ? 25.978 -9.534 259.653 1.00 102.76 1064 SER A CA 1
ATOM 2120 C C . SER A 1 275 ? 26.632 -8.330 260.319 1.00 102.56 1064 SER A C 1
ATOM 2121 O O . SER A 1 275 ? 27.858 -8.186 260.293 1.00 103.86 1064 SER A O 1
ATOM 2124 N N . ILE A 1 276 ? 25.818 -7.465 260.915 1.00 101.95 1065 ILE A N 1
ATOM 2125 C CA . ILE A 1 276 ? 26.273 -6.301 261.660 1.00 70.31 1065 ILE A CA 1
ATOM 2126 C C . ILE A 1 276 ? 25.499 -6.283 262.969 1.00 66.51 1065 ILE A C 1
ATOM 2127 O O . ILE A 1 276 ? 24.264 -6.305 262.961 1.00 78.04 1065 ILE A O 1
ATOM 2132 N N . GLU A 1 277 ? 26.216 -6.282 264.090 1.00 70.44 1066 GLU A N 1
ATOM 2133 C CA . GLU A 1 277 ? 25.568 -6.414 265.387 1.00 58.21 1066 GLU A CA 1
ATOM 2134 C C . GLU A 1 277 ? 26.292 -5.568 266.420 1.00 58.07 1066 GLU A C 1
ATOM 2135 O O . GLU A 1 277 ? 27.525 -5.534 266.453 1.00 63.13 1066 GLU A O 1
ATOM 2141 N N . LEU A 1 278 ? 25.512 -4.893 267.258 1.00 67.64 1067 LEU A N 1
ATOM 2142 C CA . LEU A 1 278 ? 26.057 -4.133 268.368 1.00 63.51 1067 LEU A CA 1
ATOM 2143 C C . LEU A 1 278 ? 26.490 -5.070 269.488 1.00 46.97 1067 LEU A C 1
ATOM 2144 O O . LEU A 1 278 ? 25.959 -6.170 269.652 1.00 69.83 1067 LEU A O 1
ATOM 2149 N N . GLN A 1 279 ? 27.465 -4.616 270.268 1.00 47.23 1068 GLN A N 1
ATOM 2150 C CA . GLN A 1 279 ? 27.843 -5.326 271.479 1.00 47.58 1068 GLN A CA 1
ATOM 2151 C C . GLN A 1 279 ? 26.604 -5.584 272.327 1.00 52.45 1068 GLN A C 1
ATOM 2152 O O . GLN A 1 279 ? 25.751 -4.708 272.497 1.00 57.71 1068 GLN A O 1
ATOM 2158 N N . ASP A 1 280 ? 26.507 -6.804 272.860 1.00 46.24 1069 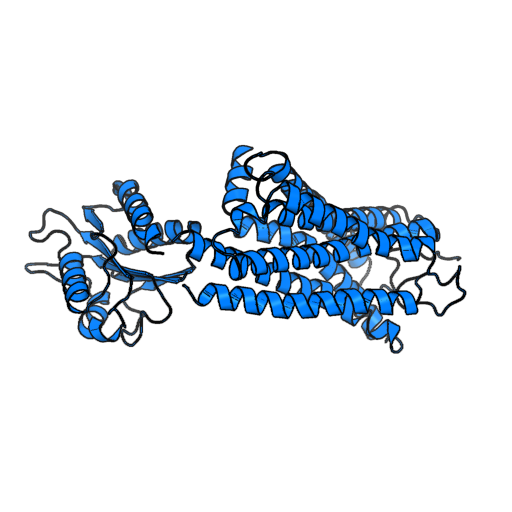ASP A N 1
ATOM 2159 C CA . ASP A 1 280 ? 25.226 -7.289 273.363 1.00 47.05 1069 ASP A CA 1
ATOM 2160 C C . ASP A 1 280 ? 24.695 -6.446 274.514 1.00 46.59 1069 ASP A C 1
ATOM 2161 O O . ASP A 1 280 ? 23.476 -6.297 274.659 1.00 64.12 1069 ASP A O 1
ATOM 2166 N N . ASP A 1 281 ? 25.573 -5.894 275.349 1.00 48.16 1070 ASP A N 1
ATOM 2167 C CA . ASP A 1 281 ? 25.086 -5.103 276.471 1.00 52.45 1070 ASP A CA 1
ATOM 2168 C C . ASP A 1 281 ? 24.472 -3.789 276.022 1.00 47.75 1070 ASP A C 1
ATOM 2169 O O . ASP A 1 281 ? 23.725 -3.174 276.790 1.00 53.52 1070 ASP A O 1
ATOM 2174 N N . PHE A 1 282 ? 24.755 -3.353 274.797 1.00 59.43 1071 PHE A N 1
ATOM 2175 C CA . PHE A 1 282 ? 24.239 -2.086 274.297 1.00 59.02 1071 PHE A CA 1
ATOM 2176 C C . PHE A 1 282 ? 22.879 -2.215 273.625 1.00 62.46 1071 PHE A C 1
ATOM 2177 O O . PHE A 1 282 ? 22.151 -1.219 273.534 1.00 44.54 1071 PHE A O 1
ATOM 2185 N N . ILE A 1 283 ? 22.527 -3.410 273.145 1.00 48.26 1072 ILE A N 1
ATOM 2186 C CA . ILE A 1 283 ? 21.304 -3.551 272.354 1.00 51.60 1072 ILE A CA 1
ATOM 2187 C C . ILE A 1 283 ? 20.082 -3.061 273.118 1.00 62.41 1072 ILE A C 1
ATOM 2188 O O . ILE A 1 283 ? 19.306 -2.270 272.541 1.00 68.19 1072 ILE A O 1
ATOM 2193 N N . PRO A 1 284 ? 19.841 -3.447 274.371 1.00 54.63 1073 PRO A N 1
ATOM 2194 C CA . PRO A 1 284 ? 18.643 -2.950 275.071 1.00 56.16 1073 PRO A CA 1
ATOM 2195 C C . PRO A 1 284 ? 18.534 -1.438 275.056 1.00 53.96 1073 PRO A C 1
ATOM 2196 O O . PRO A 1 284 ? 17.432 -0.897 274.898 1.00 62.81 1073 PRO A O 1
ATOM 2200 N N . LEU A 1 285 ? 19.659 -0.737 275.204 1.00 49.34 1074 LEU A N 1
ATOM 2201 C CA . LEU A 1 285 ? 19.638 0.721 275.128 1.00 49.33 1074 LEU A CA 1
ATOM 2202 C C . LEU A 1 285 ? 19.355 1.179 273.709 1.00 53.68 1074 LEU A C 1
ATOM 2203 O O . LEU A 1 285 ? 18.606 2.141 273.493 1.00 67.41 1074 LEU A O 1
ATOM 2208 N N . PHE A 1 286 ? 19.953 0.507 272.726 1.00 55.13 1075 PHE A N 1
ATOM 2209 C CA . PHE A 1 286 ? 19.758 0.909 271.340 1.00 60.45 1075 PHE A CA 1
ATOM 2210 C C . PHE A 1 286 ? 18.306 0.727 270.920 1.00 63.04 1075 PHE A C 1
ATOM 2211 O O . PHE A 1 286 ? 17.755 1.552 270.181 1.00 53.79 1075 PHE A O 1
ATOM 2219 N N . ASP A 1 287 ? 17.663 -0.340 271.397 1.00 58.42 1076 ASP A N 1
ATOM 2220 C CA . ASP A 1 287 ? 16.286 -0.606 271.007 1.00 57.62 1076 ASP A CA 1
ATOM 2221 C C . ASP A 1 287 ? 15.304 0.370 271.634 1.00 49.69 1076 ASP A C 1
ATOM 2222 O O . ASP A 1 287 ? 14.209 0.552 271.094 1.00 75.32 1076 ASP A O 1
ATOM 2227 N N . SER A 1 288 ? 15.665 1.006 272.746 1.00 44.56 1077 SER A N 1
ATOM 2228 C CA . SER A 1 288 ? 14.790 1.970 273.401 1.00 42.96 1077 SER A CA 1
ATOM 2229 C C . SER A 1 288 ? 15.426 3.353 273.438 1.00 53.41 1077 SER A C 1
ATOM 2230 O O . SER A 1 288 ? 15.170 4.141 274.351 1.00 56.50 1077 SER A O 1
ATOM 2233 N N . LEU A 1 289 ? 16.239 3.669 272.427 1.00 46.89 1078 LEU A N 1
ATOM 2234 C CA . LEU A 1 289 ? 17.008 4.905 272.461 1.00 52.98 1078 LEU A CA 1
ATOM 2235 C C . LEU A 1 289 ? 16.112 6.136 272.451 1.00 39.63 1078 LEU A C 1
ATOM 2236 O O . LEU A 1 289 ? 16.495 7.181 272.987 1.00 60.39 1078 LEU A O 1
ATOM 2241 N N . GLU A 1 290 ? 14.928 6.043 271.842 1.00 63.88 1079 GLU A N 1
ATOM 2242 C CA . GLU A 1 290 ? 14.027 7.189 271.785 1.00 61.17 1079 GLU A CA 1
ATOM 2243 C C . GLU A 1 290 ? 13.480 7.585 273.154 1.00 57.55 1079 GLU A C 1
ATOM 2244 O O . GLU A 1 290 ? 12.848 8.642 273.268 1.00 69.46 1079 GLU A O 1
ATOM 2250 N N . GLU A 1 291 ? 13.702 6.780 274.189 1.00 46.52 1080 GLU A N 1
ATOM 2251 C CA . GLU A 1 291 ? 13.247 7.111 275.532 1.00 62.53 1080 GLU A CA 1
ATOM 2252 C C . GLU A 1 291 ? 14.292 7.866 276.336 1.00 41.13 1080 GLU A C 1
ATOM 2253 O O . GLU A 1 291 ? 13.988 8.334 277.436 1.00 59.21 1080 GLU A O 1
ATOM 2259 N N . THR A 1 292 ? 15.504 8.014 275.806 1.00 45.69 1081 THR A N 1
ATOM 2260 C CA . THR A 1 292 ? 16.616 8.559 276.573 1.00 39.68 1081 THR A CA 1
ATOM 2261 C C . THR A 1 292 ? 16.556 10.069 276.744 1.00 40.39 1081 THR A C 1
ATOM 2262 O O . THR A 1 292 ? 17.172 10.591 277.679 1.00 47.99 1081 THR A O 1
ATOM 2266 N N . GLY A 1 293 ? 15.855 10.778 275.868 1.00 49.96 1082 GLY A N 1
ATOM 2267 C CA . GLY A 1 293 ? 15.881 12.224 275.854 1.00 38.60 1082 GLY A CA 1
ATOM 2268 C C . GLY A 1 293 ? 16.913 12.816 274.921 1.00 65.80 1082 GLY A C 1
ATOM 2269 O O . GLY A 1 293 ? 17.444 13.894 275.216 1.00 49.26 1082 GLY A O 1
ATOM 2270 N N . ALA A 1 294 ? 17.208 12.151 273.798 1.00 64.75 1083 ALA A N 1
ATOM 2271 C CA . ALA A 1 294 ? 18.293 12.568 272.917 1.00 57.22 1083 ALA A CA 1
ATOM 2272 C C . ALA A 1 294 ? 17.955 13.797 272.082 1.00 60.98 1083 ALA A C 1
ATOM 2273 O O . ALA A 1 294 ? 18.872 14.514 271.666 1.00 49.01 1083 ALA A O 1
ATOM 2275 N N . GLN A 1 295 ? 16.678 14.057 271.817 1.00 39.81 1084 GLN A N 1
ATOM 2276 C CA . GLN A 1 295 ? 16.322 15.163 270.936 1.00 50.93 1084 GLN A CA 1
ATOM 2277 C C . GLN A 1 295 ? 16.799 16.489 271.514 1.00 55.87 1084 GLN A C 1
ATOM 2278 O O . GLN A 1 295 ? 16.506 16.828 272.666 1.00 46.82 1084 GLN A O 1
ATOM 2284 N N . GLY A 1 296 ? 17.534 17.245 270.700 1.00 53.77 1085 GLY A N 1
ATOM 2285 C CA . GLY A 1 296 ? 18.056 18.524 271.111 1.00 52.72 1085 GLY A CA 1
ATOM 2286 C C . GLY A 1 296 ? 19.321 18.452 271.928 1.00 56.28 1085 GLY A C 1
ATOM 2287 O O . GLY A 1 296 ? 19.961 19.491 272.142 1.00 59.36 1085 GLY A O 1
ATOM 2288 N N . ARG A 1 297 ? 19.715 17.270 272.382 1.00 39.85 1086 ARG A N 1
ATOM 2289 C CA . ARG A 1 297 ? 20.876 17.138 273.241 1.00 49.83 1086 ARG A CA 1
ATOM 2290 C C . ARG A 1 297 ? 22.135 16.942 272.401 1.00 58.59 1086 ARG A C 1
ATOM 2291 O O . ARG A 1 297 ? 22.078 16.509 271.245 1.00 38.24 1086 ARG A O 1
ATOM 2299 N N . LYS A 1 298 ? 23.276 17.289 272.993 1.00 50.85 1087 LYS A N 1
ATOM 2300 C CA . LYS A 1 298 ? 24.573 17.160 272.341 1.00 48.50 1087 LYS A CA 1
ATOM 2301 C C . LYS A 1 298 ? 25.136 15.767 272.603 1.00 59.99 1087 LYS A C 1
ATOM 2302 O O . LYS A 1 298 ? 25.296 15.363 273.761 1.00 55.77 1087 LYS A O 1
ATOM 2308 N N . VAL A 1 299 ? 25.434 15.035 271.527 1.00 55.99 1088 VAL A N 1
ATOM 2309 C CA . VAL A 1 299 ? 25.887 13.653 271.617 1.00 34.96 1088 VAL A CA 1
ATOM 2310 C C . VAL A 1 299 ? 27.024 13.427 270.628 1.00 47.28 1088 VAL A C 1
ATOM 2311 O O . VAL A 1 299 ? 27.237 14.202 269.695 1.00 48.43 1088 VAL A O 1
ATOM 2315 N N . ALA A 1 300 ? 27.738 12.325 270.833 1.00 36.79 1089 ALA A N 1
ATOM 2316 C CA . ALA A 1 300 ? 28.785 11.899 269.917 1.00 50.10 1089 ALA A CA 1
ATOM 2317 C C . ALA A 1 300 ? 29.118 10.451 270.232 1.00 48.25 1089 ALA A C 1
ATOM 2318 O O . ALA A 1 300 ? 29.002 10.013 271.377 1.00 57.93 1089 ALA A O 1
ATOM 2320 N N . CYS A 1 301 ? 29.538 9.717 269.207 1.00 50.20 1090 CYS A N 1
ATOM 2321 C CA . CYS A 1 301 ? 29.691 8.276 269.306 1.00 52.92 1090 CYS A CA 1
ATOM 2322 C C . CYS A 1 301 ? 31.140 7.873 269.090 1.00 54.23 1090 CYS A C 1
ATOM 2323 O O . CYS A 1 301 ? 31.897 8.549 268.388 1.00 65.63 1090 CYS A O 1
ATOM 2326 N N . PHE A 1 302 ? 31.511 6.756 269.707 1.00 55.72 1091 PHE A N 1
ATOM 2327 C CA . PHE A 1 302 ? 32.813 6.143 269.516 1.00 57.08 1091 PHE A CA 1
ATOM 2328 C C . PHE A 1 302 ? 32.615 4.635 269.529 1.00 54.58 1091 PHE A C 1
ATOM 2329 O O . PHE A 1 302 ? 31.543 4.134 269.871 1.00 72.35 1091 PHE A O 1
ATOM 2337 N N . GLY A 1 303 ? 33.648 3.906 269.128 1.00 60.09 1092 GLY A N 1
ATOM 2338 C CA . GLY A 1 303 ? 33.547 2.462 269.105 1.00 61.45 1092 GLY A CA 1
ATOM 2339 C C . GLY A 1 303 ? 34.798 1.791 268.585 1.00 66.18 1092 GLY A C 1
ATOM 2340 O O . GLY A 1 303 ? 35.546 2.374 267.793 1.00 75.20 1092 GLY A O 1
ATOM 2341 N N . CYS A 1 304 ? 35.041 0.565 269.029 1.00 64.09 1093 CYS A N 1
ATOM 2342 C CA . CYS A 1 304 ? 36.199 -0.203 268.603 1.00 63.11 1093 CYS A CA 1
ATOM 2343 C C . CYS A 1 304 ? 35.767 -1.258 267.596 1.00 56.74 1093 CYS A C 1
ATOM 2344 O O . CYS A 1 304 ? 34.739 -1.918 267.773 1.00 71.86 1093 CYS A O 1
ATOM 2347 N N . GLY A 1 305 ? 36.553 -1.404 266.534 1.00 53.98 1094 GLY A N 1
ATOM 2348 C CA . GLY A 1 305 ? 36.255 -2.371 265.499 1.00 59.27 1094 GLY A CA 1
ATOM 2349 C C . GLY A 1 305 ? 37.518 -2.918 264.876 1.00 68.90 1094 GLY A C 1
ATOM 2350 O O . GLY A 1 305 ? 38.590 -2.875 265.489 1.00 65.17 1094 GLY A O 1
ATOM 2351 N N . ASP A 1 306 ? 37.405 -3.433 263.655 1.00 61.84 1095 ASP A N 1
ATOM 2352 C CA . ASP A 1 306 ? 38.568 -3.936 262.938 1.00 79.99 1095 ASP A CA 1
ATOM 2353 C C . ASP A 1 306 ? 38.242 -3.910 261.454 1.00 79.67 1095 ASP A C 1
ATOM 2354 O O . ASP A 1 306 ? 37.174 -4.374 261.044 1.00 59.57 1095 ASP A O 1
ATOM 2359 N N . SER A 1 307 ? 39.156 -3.353 260.659 1.00 71.12 1096 SER A N 1
ATOM 2360 C CA . SER A 1 307 ? 38.863 -3.049 259.264 1.00 62.48 1096 SER A CA 1
ATOM 2361 C C . SER A 1 307 ? 38.775 -4.284 258.377 1.00 71.45 1096 SER A C 1
ATOM 2362 O O . SER A 1 307 ? 38.310 -4.167 257.238 1.00 74.62 1096 SER A O 1
ATOM 2365 N N . SER A 1 308 ? 39.205 -5.451 258.846 1.00 76.42 1097 SER A N 1
ATOM 2366 C CA . SER A 1 308 ? 39.104 -6.657 258.034 1.00 79.33 1097 SER A CA 1
ATOM 2367 C C . SER A 1 308 ? 37.693 -7.222 257.990 1.00 79.10 1097 SER A C 1
ATOM 2368 O O . SER A 1 308 ? 37.470 -8.236 257.321 1.00 97.22 1097 SER A O 1
ATOM 2371 N N . TRP A 1 309 ? 36.745 -6.599 258.679 1.00 92.41 1098 TRP A N 1
ATOM 2372 C CA . TRP A 1 309 ? 35.336 -6.927 258.545 1.00 96.10 1098 TRP A CA 1
ATOM 2373 C C . TRP A 1 309 ? 34.690 -5.984 257.541 1.00 95.68 1098 TRP A C 1
ATOM 2374 O O . TRP A 1 309 ? 35.181 -4.882 257.284 1.00 88.29 1098 TRP A O 1
ATOM 2385 N N . GLU A 1 310 ? 33.573 -6.433 256.969 1.00 90.96 1099 GLU A N 1
ATOM 2386 C CA . GLU A 1 310 ? 32.978 -5.685 255.870 1.00 97.66 1099 GLU A CA 1
ATOM 2387 C C . GLU A 1 310 ? 32.526 -4.301 256.319 1.00 96.80 1099 GLU A C 1
ATOM 2388 O O . GLU A 1 310 ? 32.690 -3.317 255.586 1.00 98.95 1099 GLU A O 1
ATOM 2394 N N . TYR A 1 311 ? 31.954 -4.205 257.511 1.00 82.18 1100 TYR A N 1
ATOM 2395 C CA . TYR A 1 311 ? 31.403 -2.954 258.018 1.00 76.79 1100 TYR A CA 1
ATOM 2396 C C . TYR A 1 311 ? 32.233 -2.525 259.225 1.00 66.40 1100 TYR A C 1
ATOM 2397 O O . TYR A 1 311 ? 31.908 -2.842 260.369 1.00 62.09 1100 TYR A O 1
ATOM 2406 N N . PHE A 1 312 ? 33.313 -1.799 258.954 1.00 45.98 1101 PHE A N 1
ATOM 2407 C CA . PHE A 1 312 ? 34.195 -1.331 260.014 1.00 64.69 1101 PHE A CA 1
ATOM 2408 C C . PHE A 1 312 ? 33.440 -0.402 260.955 1.00 62.31 1101 PHE A C 1
ATOM 2409 O O . PHE A 1 312 ? 32.920 0.636 260.537 1.00 52.87 1101 PHE A O 1
ATOM 2417 N N . CYS A 1 313 ? 33.377 -0.786 262.229 1.00 66.79 1102 CYS A N 1
ATOM 2418 C CA . CYS A 1 313 ? 32.640 -0.034 263.243 1.00 65.32 1102 CYS A CA 1
ATOM 2419 C C . CYS A 1 313 ? 31.223 0.292 262.774 1.00 62.52 1102 CYS A C 1
ATOM 2420 O O . CYS A 1 313 ? 30.737 1.413 262.920 1.00 45.03 1102 CYS A O 1
ATOM 2423 N N . GLY A 1 314 ? 30.548 -0.705 262.204 1.00 60.36 1103 GLY A N 1
ATOM 2424 C CA . GLY A 1 314 ? 29.155 -0.534 261.831 1.00 59.58 1103 GLY A CA 1
ATOM 2425 C C . GLY A 1 314 ? 28.251 -0.189 262.995 1.00 69.25 1103 GLY A C 1
ATOM 2426 O O . GLY A 1 314 ? 27.133 0.290 262.780 1.00 58.56 1103 GLY A O 1
ATOM 2427 N N . ALA A 1 315 ? 28.708 -0.421 264.227 1.00 65.15 1104 ALA A N 1
ATOM 2428 C CA . ALA A 1 315 ? 27.883 -0.118 265.392 1.00 63.00 1104 ALA A CA 1
ATOM 2429 C C . ALA A 1 315 ? 27.749 1.386 265.600 1.00 62.29 1104 ALA A C 1
ATOM 2430 O O . ALA A 1 315 ? 26.663 1.878 265.928 1.00 61.68 1104 ALA A O 1
ATOM 2432 N N . VAL A 1 316 ? 28.841 2.136 265.423 1.00 61.10 1105 VAL A N 1
ATOM 2433 C CA . VAL A 1 316 ? 28.765 3.582 265.603 1.00 64.12 1105 VAL A CA 1
ATOM 2434 C C . VAL A 1 316 ? 27.975 4.215 264.466 1.00 54.02 1105 VAL A C 1
ATOM 2435 O O . VAL A 1 316 ? 27.308 5.240 264.660 1.00 59.39 1105 VAL A O 1
ATOM 2439 N N . ASP A 1 317 ? 28.033 3.629 263.269 1.00 51.42 1106 ASP A N 1
ATOM 2440 C CA . ASP A 1 317 ? 27.165 4.072 262.181 1.00 55.84 1106 ASP A CA 1
ATOM 2441 C C . ASP A 1 317 ? 25.698 3.933 262.560 1.00 50.77 1106 ASP A C 1
ATOM 2442 O O . ASP A 1 317 ? 24.904 4.861 262.371 1.00 54.30 1106 ASP A O 1
ATOM 2447 N N . ALA A 1 318 ? 25.320 2.768 263.086 1.00 40.12 1107 ALA A N 1
ATOM 2448 C CA . ALA A 1 318 ? 23.924 2.524 263.428 1.00 39.90 1107 ALA A CA 1
ATOM 2449 C C . ALA A 1 318 ? 23.465 3.433 264.558 1.00 50.67 1107 ALA A C 1
ATOM 2450 O O . ALA A 1 318 ? 22.322 3.907 264.555 1.00 51.14 1107 ALA A O 1
ATOM 2452 N N . ILE A 1 319 ? 24.338 3.686 265.536 1.00 47.71 1108 ILE A N 1
ATOM 2453 C CA . ILE A 1 319 ? 23.965 4.543 266.656 1.00 49.06 1108 ILE A CA 1
ATOM 2454 C C . ILE A 1 319 ? 23.819 5.986 266.190 1.00 36.39 1108 ILE A C 1
ATOM 2455 O O . ILE A 1 319 ? 22.848 6.669 266.535 1.00 52.49 1108 ILE A O 1
ATOM 2460 N N . GLU A 1 320 ? 24.764 6.467 265.381 1.00 41.69 1109 GLU A N 1
ATOM 2461 C CA . GLU A 1 320 ? 24.694 7.841 264.894 1.00 36.02 1109 GLU A CA 1
ATOM 2462 C C . GLU A 1 320 ? 23.468 8.076 264.019 1.00 55.59 1109 GLU A C 1
ATOM 2463 O O . GLU A 1 320 ? 22.839 9.139 264.097 1.00 50.49 1109 GLU A O 1
ATOM 2469 N N . GLU A 1 321 ? 23.134 7.118 263.147 1.00 36.78 1110 GLU A N 1
ATOM 2470 C CA . GLU A 1 321 ? 21.958 7.278 262.299 1.00 52.42 1110 GLU A CA 1
ATOM 2471 C C . GLU A 1 321 ? 20.687 7.362 263.131 1.00 56.67 1110 GLU A C 1
ATOM 2472 O O . GLU A 1 321 ? 19.786 8.150 262.824 1.00 73.10 1110 GLU A O 1
ATOM 2478 N N . LYS A 1 322 ? 20.586 6.551 264.185 1.00 38.11 1111 LYS A N 1
ATOM 2479 C CA . LYS A 1 322 ? 19.409 6.633 265.043 1.00 51.92 1111 LYS A CA 1
ATOM 2480 C C . LYS A 1 322 ? 19.408 7.938 265.824 1.00 62.97 1111 LYS A C 1
ATOM 2481 O O . LYS A 1 322 ? 18.357 8.566 265.994 1.00 57.45 1111 LYS A O 1
ATOM 2487 N N . LEU A 1 323 ? 20.582 8.380 266.282 1.00 36.62 1112 LEU A N 1
ATOM 2488 C CA . LEU A 1 323 ? 20.661 9.654 266.986 1.00 60.59 1112 LEU A CA 1
ATOM 2489 C C . LEU A 1 323 ? 20.290 10.819 266.078 1.00 45.15 1112 LEU A C 1
ATOM 2490 O O . LEU A 1 323 ? 19.679 11.789 266.538 1.00 47.47 1112 LEU A O 1
ATOM 2495 N N . LYS A 1 324 ? 20.638 10.745 264.792 1.00 51.48 1113 LYS A N 1
ATOM 2496 C CA . LYS A 1 324 ? 20.164 11.753 263.849 1.00 45.65 1113 LYS A CA 1
ATOM 2497 C C . LYS A 1 324 ? 18.651 11.693 263.714 1.00 44.19 1113 LYS A C 1
ATOM 2498 O O . LYS A 1 324 ? 17.967 12.720 263.791 1.00 54.13 1113 LYS A O 1
ATOM 2504 N N . ASN A 1 325 ? 18.109 10.491 263.525 1.00 38.02 1114 ASN A N 1
ATOM 2505 C CA . ASN A 1 325 ? 16.668 10.336 263.388 1.00 40.90 1114 ASN A CA 1
ATOM 2506 C C . ASN A 1 325 ? 15.902 10.799 264.620 1.00 52.58 1114 ASN A C 1
ATOM 2507 O O . ASN A 1 325 ? 14.702 11.080 264.520 1.00 39.81 1114 ASN A O 1
ATOM 2512 N N . LEU A 1 326 ? 16.552 10.859 265.778 1.00 38.38 1115 LEU A N 1
ATOM 2513 C CA . LEU A 1 326 ? 15.906 11.302 267.003 1.00 38.58 1115 LEU A CA 1
ATOM 2514 C C . LEU A 1 326 ? 16.069 12.794 267.249 1.00 61.47 1115 LEU A C 1
ATOM 2515 O O . LEU A 1 326 ? 15.559 13.301 268.254 1.00 53.13 1115 LEU A O 1
ATOM 2520 N N . GLY A 1 327 ? 16.737 13.515 266.352 1.00 40.48 1116 GLY A N 1
ATOM 2521 C CA . GLY A 1 327 ? 16.898 14.940 266.531 1.00 41.47 1116 GLY A CA 1
ATOM 2522 C C . GLY A 1 327 ? 17.974 15.331 267.515 1.00 59.81 1116 GLY A C 1
ATOM 2523 O O . GLY A 1 327 ? 17.984 16.474 267.985 1.00 52.59 1116 GLY A O 1
ATOM 2524 N N . ALA A 1 328 ? 18.876 14.419 267.858 1.00 36.88 1117 ALA A N 1
ATOM 2525 C CA . ALA A 1 328 ? 20.010 14.789 268.686 1.00 51.04 1117 ALA A CA 1
ATOM 2526 C C . ALA A 1 328 ? 20.930 15.738 267.926 1.00 46.87 1117 ALA A C 1
ATOM 2527 O O . ALA A 1 328 ? 20.991 15.728 266.694 1.00 59.59 1117 ALA A O 1
ATOM 2529 N N . GLU A 1 329 ? 21.635 16.583 268.674 1.00 35.88 1118 GLU A N 1
ATOM 2530 C CA . GLU A 1 329 ? 22.631 17.484 268.093 1.00 58.34 1118 GLU A CA 1
ATOM 2531 C C . GLU A 1 329 ? 23.988 16.791 268.146 1.00 42.13 1118 GLU A C 1
ATOM 2532 O O . GLU A 1 329 ? 24.697 16.859 269.152 1.00 38.66 1118 GLU A O 1
ATOM 2538 N N . ILE A 1 330 ? 24.355 16.123 267.056 1.00 40.75 1119 ILE A N 1
ATOM 2539 C CA . ILE A 1 330 ? 25.637 15.429 266.990 1.00 55.43 1119 ILE A CA 1
ATOM 2540 C C . ILE A 1 330 ? 26.738 16.473 266.851 1.00 45.90 1119 ILE A C 1
ATOM 2541 O O . ILE A 1 330 ? 26.764 17.244 265.886 1.00 52.74 1119 ILE A O 1
ATOM 2546 N N . VAL A 1 331 ? 27.646 16.503 267.826 1.00 45.23 1120 VAL A N 1
ATOM 2547 C CA . VAL A 1 331 ? 28.641 17.568 267.882 1.00 58.02 1120 VAL A CA 1
ATOM 2548 C C . VAL A 1 331 ? 29.748 17.350 266.859 1.00 48.12 1120 VAL A C 1
ATOM 2549 O O . VAL A 1 331 ? 30.295 18.318 266.322 1.00 69.36 1120 VAL A O 1
ATOM 2553 N N . GLN A 1 332 ? 30.099 16.104 266.563 1.00 47.31 1121 GLN A N 1
ATOM 2554 C CA . GLN A 1 332 ? 31.126 15.840 265.564 1.00 70.91 1121 GLN A CA 1
ATOM 2555 C C . GLN A 1 332 ? 31.067 14.372 265.176 1.00 70.18 1121 GLN A C 1
ATOM 2556 O O . GLN A 1 332 ? 30.326 13.582 265.765 1.00 68.97 1121 GLN A O 1
ATOM 2562 N N . ASP A 1 333 ? 31.867 14.017 264.173 1.00 58.84 1122 ASP A N 1
ATOM 2563 C CA . ASP A 1 333 ? 31.830 12.675 263.615 1.00 40.66 1122 ASP A CA 1
ATOM 2564 C C . ASP A 1 333 ? 32.381 11.656 264.601 1.00 52.95 1122 ASP A C 1
ATOM 2565 O O . ASP A 1 333 ? 33.209 11.967 265.460 1.00 63.64 1122 ASP A O 1
ATOM 2570 N N . GLY A 1 334 ? 31.921 10.419 264.452 1.00 69.75 1123 GLY A N 1
ATOM 2571 C CA . GLY A 1 334 ? 32.221 9.404 265.438 1.00 77.86 1123 GLY A CA 1
ATOM 2572 C C . GLY A 1 334 ? 33.673 8.969 265.406 1.00 62.99 1123 GLY A C 1
ATOM 2573 O O . GLY A 1 334 ? 34.352 9.026 264.379 1.00 71.35 1123 GLY A O 1
ATOM 2574 N N . LEU A 1 335 ? 34.148 8.520 266.564 1.00 57.13 1124 LEU A N 1
ATOM 2575 C CA . LEU A 1 335 ? 35.487 7.964 266.703 1.00 57.37 1124 LEU A CA 1
ATOM 2576 C C . LEU A 1 335 ? 35.441 6.470 266.403 1.00 71.17 1124 LEU A C 1
ATOM 2577 O O . LEU A 1 335 ? 34.747 5.710 267.090 1.00 53.95 1124 LEU A O 1
ATOM 2582 N N . ARG A 1 336 ? 36.185 6.054 265.380 1.00 76.27 1125 ARG A N 1
ATOM 2583 C CA . ARG A 1 336 ? 36.241 4.663 264.943 1.00 61.72 1125 ARG A CA 1
ATOM 2584 C C . ARG A 1 336 ? 37.671 4.176 265.120 1.00 74.71 1125 ARG A C 1
ATOM 2585 O O . ARG A 1 336 ? 38.578 4.632 264.414 1.00 81.11 1125 ARG A O 1
ATOM 2593 N N . ILE A 1 337 ? 37.868 3.255 266.058 1.00 73.12 1126 ILE A N 1
ATOM 2594 C CA . ILE A 1 337 ? 39.194 2.779 266.433 1.00 71.85 1126 ILE A CA 1
ATOM 2595 C C . ILE A 1 337 ? 39.422 1.429 265.772 1.00 83.22 1126 ILE A C 1
ATOM 2596 O O . ILE A 1 337 ? 38.639 0.491 265.966 1.00 75.44 1126 ILE A O 1
ATOM 2601 N N . ASP A 1 338 ? 40.496 1.336 264.994 1.00 90.21 1127 ASP A N 1
ATOM 2602 C CA . ASP A 1 338 ? 40.873 0.108 264.311 1.00 89.67 1127 ASP A CA 1
ATOM 2603 C C . ASP A 1 338 ? 41.918 -0.629 265.137 1.00 76.09 1127 ASP A C 1
ATOM 2604 O O . ASP A 1 338 ? 42.919 -0.037 265.555 1.00 96.11 1127 ASP A O 1
ATOM 2609 N N . GLY A 1 339 ? 41.684 -1.918 265.372 1.00 63.28 1128 GLY A N 1
ATOM 2610 C CA . GLY A 1 339 ? 42.654 -2.699 266.111 1.00 81.89 1128 GLY A CA 1
ATOM 2611 C C . GLY A 1 339 ? 42.716 -2.275 267.570 1.00 79.60 1128 GLY A C 1
ATOM 2612 O O . GLY A 1 339 ? 41.716 -1.878 268.177 1.00 69.78 1128 GLY A O 1
ATOM 2613 N N . ASP A 1 340 ? 43.917 -2.346 268.136 1.00 77.64 1129 ASP A N 1
ATOM 2614 C CA . ASP A 1 340 ? 44.082 -2.081 269.560 1.00 88.92 1129 ASP A CA 1
ATOM 2615 C C . ASP A 1 340 ? 43.921 -0.590 269.833 1.00 81.61 1129 ASP A C 1
ATOM 2616 O O . ASP A 1 340 ? 44.570 0.229 269.174 1.00 81.36 1129 ASP A O 1
ATOM 2621 N N . PRO A 1 341 ? 43.078 -0.195 270.791 1.00 78.82 1130 PRO A N 1
ATOM 2622 C CA . PRO A 1 341 ? 42.931 1.240 271.070 1.00 82.17 1130 PRO A CA 1
ATOM 2623 C C . PRO A 1 341 ? 44.140 1.839 271.757 1.00 90.56 1130 PRO A C 1
ATOM 2624 O O . PRO A 1 341 ? 44.376 3.047 271.631 1.00 98.78 1130 PRO A O 1
ATOM 2628 N N . ARG A 1 342 ? 44.911 1.034 272.486 1.00 94.76 1131 ARG A N 1
ATOM 2629 C CA . ARG A 1 342 ? 46.102 1.554 273.146 1.00 93.98 1131 ARG A CA 1
ATOM 2630 C C . ARG A 1 342 ? 47.145 2.014 272.134 1.00 78.60 1131 ARG A C 1
ATOM 2631 O O . ARG A 1 342 ? 47.926 2.927 272.424 1.00 64.40 1131 ARG A O 1
ATOM 2639 N N . ALA A 1 343 ? 47.163 1.409 270.946 1.00 72.11 1132 ALA A N 1
ATOM 2640 C CA . ALA A 1 343 ? 48.074 1.802 269.878 1.00 67.77 1132 ALA A CA 1
ATOM 2641 C C . ALA A 1 343 ? 47.567 2.995 269.076 1.00 85.48 1132 ALA A C 1
ATOM 2642 O O . ALA A 1 343 ? 48.255 3.433 268.148 1.00 102.82 1132 ALA A O 1
ATOM 2644 N N . ALA A 1 344 ? 46.383 3.521 269.403 1.00 80.26 1133 ALA A N 1
ATOM 2645 C CA . ALA A 1 344 ? 45.800 4.664 268.709 1.00 78.45 1133 ALA A CA 1
ATOM 2646 C C . ALA A 1 344 ? 45.362 5.735 269.703 1.00 81.66 1133 ALA A C 1
ATOM 2647 O O . ALA A 1 344 ? 44.371 6.436 269.478 1.00 88.64 1133 ALA A O 1
ATOM 2649 N N . ARG A 1 345 ? 46.105 5.882 270.804 1.00 79.17 1134 ARG A N 1
ATOM 2650 C CA . ARG A 1 345 ? 45.684 6.766 271.888 1.00 70.56 1134 ARG A CA 1
ATOM 2651 C C . ARG A 1 345 ? 45.663 8.231 271.462 1.00 84.24 1134 ARG A C 1
ATOM 2652 O O . ARG A 1 345 ? 44.822 8.998 271.942 1.00 75.79 1134 ARG A O 1
ATOM 2660 N N . ASP A 1 346 ? 46.575 8.642 270.576 1.00 104.03 1135 ASP A N 1
ATOM 2661 C CA . ASP A 1 346 ? 46.604 10.038 270.149 1.00 98.79 1135 ASP A CA 1
ATOM 2662 C C . ASP A 1 346 ? 45.287 10.456 269.506 1.00 81.80 1135 ASP A C 1
ATOM 2663 O O . ASP A 1 346 ? 44.853 11.603 269.667 1.00 78.64 1135 ASP A O 1
ATOM 2668 N N . ASP A 1 347 ? 44.636 9.545 268.782 1.00 66.93 1136 ASP A N 1
ATOM 2669 C CA . ASP A 1 347 ? 43.355 9.877 268.170 1.00 68.35 1136 ASP A CA 1
ATOM 2670 C C . ASP A 1 347 ? 42.257 9.978 269.221 1.00 59.07 1136 ASP A C 1
ATOM 2671 O O . ASP A 1 347 ? 41.453 10.917 269.197 1.00 74.36 1136 ASP A O 1
ATOM 2676 N N . ILE A 1 348 ? 42.214 9.028 270.156 1.00 57.96 1137 ILE A N 1
ATOM 2677 C CA . ILE A 1 348 ? 41.191 9.055 271.199 1.00 72.33 1137 ILE A CA 1
ATOM 2678 C C . ILE A 1 348 ? 41.254 10.372 271.958 1.00 85.18 1137 ILE A C 1
ATOM 2679 O O . ILE A 1 348 ? 40.231 11.030 272.185 1.00 96.54 1137 ILE A O 1
ATOM 2684 N N . VAL A 1 349 ? 42.458 10.776 272.362 1.00 86.03 1138 VAL A N 1
ATOM 2685 C CA . VAL A 1 349 ? 42.618 12.028 273.091 1.00 76.57 1138 VAL A CA 1
ATOM 2686 C C . VAL A 1 349 ? 42.310 13.211 272.182 1.00 76.40 1138 VAL A C 1
ATOM 2687 O O . VAL A 1 349 ? 41.697 14.197 272.609 1.00 68.12 1138 VAL A O 1
ATOM 2691 N N . GLY A 1 350 ? 42.719 13.130 270.914 1.00 73.00 1139 GLY A N 1
ATOM 2692 C CA . GLY A 1 350 ? 42.401 14.195 269.977 1.00 63.21 1139 GLY A CA 1
ATOM 2693 C C . GLY A 1 350 ? 40.908 14.338 269.758 1.00 55.10 1139 GLY A C 1
ATOM 2694 O O . GLY A 1 350 ? 40.382 15.454 269.707 1.00 51.71 1139 GLY A O 1
ATOM 2695 N N . TRP A 1 351 ? 40.205 13.211 269.632 1.00 75.65 1140 TRP A N 1
ATOM 2696 C CA . TRP A 1 351 ? 38.755 13.246 269.472 1.00 48.37 1140 TRP A CA 1
ATOM 2697 C C . TRP A 1 351 ? 38.086 13.821 270.714 1.00 59.60 1140 TRP A C 1
ATOM 2698 O O . TRP A 1 351 ? 37.184 14.661 270.610 1.00 53.76 1140 TRP A O 1
ATOM 2709 N N . ALA A 1 352 ? 38.523 13.389 271.901 1.00 52.59 1141 ALA A N 1
ATOM 2710 C CA . ALA A 1 352 ? 37.942 13.916 273.131 1.00 59.63 1141 ALA A CA 1
ATOM 2711 C C . ALA A 1 352 ? 38.167 15.412 273.248 1.00 62.50 1141 ALA A C 1
ATOM 2712 O O . ALA A 1 352 ? 37.344 16.119 273.843 1.00 68.86 1141 ALA A O 1
ATOM 2714 N N . HIS A 1 353 ? 39.272 15.911 272.689 1.00 68.44 1142 HIS A N 1
ATOM 2715 C CA . HIS A 1 353 ? 39.537 17.344 272.719 1.00 61.98 1142 HIS A CA 1
ATOM 2716 C C . HIS A 1 353 ? 38.546 18.091 271.838 1.00 59.41 1142 HIS A C 1
ATOM 2717 O O . HIS A 1 353 ? 38.090 19.184 272.194 1.00 58.27 1142 HIS A O 1
ATOM 2724 N N . ASP A 1 354 ? 38.178 17.506 270.699 1.00 57.05 1143 ASP A N 1
ATOM 2725 C CA . ASP A 1 354 ? 37.234 18.173 269.810 1.00 66.62 1143 ASP A CA 1
ATOM 2726 C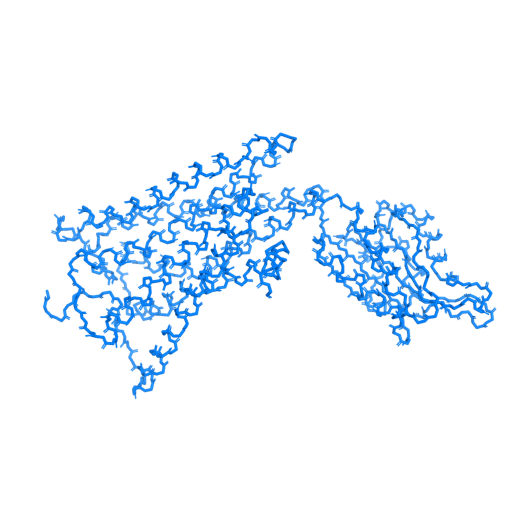 C . ASP A 1 354 ? 35.819 18.114 270.374 1.00 66.61 1143 ASP A C 1
ATOM 2727 O O . ASP A 1 354 ? 35.058 19.082 270.257 1.00 69.99 1143 ASP A O 1
ATOM 2732 N N . VAL A 1 355 ? 35.451 16.989 270.992 1.00 67.41 1144 VAL A N 1
ATOM 2733 C CA . VAL A 1 355 ? 34.148 16.885 271.642 1.00 57.28 1144 VAL A CA 1
ATOM 2734 C C . VAL A 1 355 ? 34.060 17.848 272.815 1.00 65.67 1144 VAL A C 1
ATOM 2735 O O . VAL A 1 355 ? 32.978 18.354 273.136 1.00 57.81 1144 VAL A O 1
ATOM 2739 N N . ARG A 1 356 ? 35.192 18.116 273.471 1.00 65.80 1145 ARG A N 1
ATOM 2740 C CA . ARG A 1 356 ? 35.206 18.968 274.657 1.00 71.93 1145 ARG A CA 1
ATOM 2741 C C . ARG A 1 356 ? 34.491 20.291 274.417 1.00 70.07 1145 ARG A C 1
ATOM 2742 O O . ARG A 1 356 ? 33.818 20.813 275.313 1.00 52.86 1145 ARG A O 1
ATOM 2750 N N . GLY A 1 357 ? 34.624 20.847 273.215 1.00 71.06 1146 GLY A N 1
ATOM 2751 C CA . GLY A 1 357 ? 34.089 22.163 272.926 1.00 58.41 1146 GLY A CA 1
ATOM 2752 C C . GLY A 1 357 ? 32.586 22.211 272.731 1.00 73.65 1146 GLY A C 1
ATOM 2753 O O . GLY A 1 357 ? 32.046 23.255 272.354 1.00 70.81 1146 GLY A O 1
ATOM 2754 N N . ALA A 1 358 ? 31.895 21.095 272.985 1.00 75.00 1147 ALA A N 1
ATOM 2755 C CA . ALA A 1 358 ? 30.440 21.084 272.863 1.00 50.60 1147 ALA A CA 1
ATOM 2756 C C . ALA A 1 358 ? 29.804 22.161 273.732 1.00 47.98 1147 ALA A C 1
ATOM 2757 O O . ALA A 1 358 ? 28.862 22.838 273.303 1.00 64.37 1147 ALA A O 1
ATOM 2759 N N . ILE A 1 359 ? 30.294 22.326 274.950 1.00 73.97 1148 ILE A N 1
ATOM 2760 C CA . ILE A 1 359 ? 29.831 23.368 275.866 1.00 80.03 1148 ILE A CA 1
ATOM 2761 C C . ILE A 1 359 ? 30.927 24.420 275.970 1.00 67.86 1148 ILE A C 1
ATOM 2762 O O . ILE A 1 359 ? 32.088 24.064 276.203 1.00 74.67 1148 ILE A O 1
ATOM 2767 N N . PRO A 1 360 ? 30.613 25.709 275.814 1.00 59.80 332 PRO A N 1
ATOM 2768 C CA . PRO A 1 360 ? 31.674 26.726 275.757 1.00 64.65 332 PRO A CA 1
ATOM 2769 C C . PRO A 1 360 ? 32.518 26.762 277.025 1.00 66.29 332 PRO A C 1
ATOM 2770 O O . PRO A 1 360 ? 32.033 26.502 278.127 1.00 67.98 332 PRO A O 1
ATOM 2774 N N . ASP A 1 361 ? 33.798 27.111 276.851 1.00 65.03 333 ASP A N 1
ATOM 2775 C CA . ASP A 1 361 ? 34.727 27.162 277.977 1.00 79.31 333 ASP A CA 1
ATOM 2776 C C . ASP A 1 361 ? 34.189 28.023 279.113 1.00 80.26 333 ASP A C 1
ATOM 2777 O O . ASP A 1 361 ? 34.303 27.657 280.290 1.00 63.59 333 ASP A O 1
ATOM 2782 N N . GLN A 1 362 ? 33.596 29.173 278.780 1.00 68.25 334 GLN A N 1
ATOM 2783 C CA . GLN A 1 362 ? 33.179 30.117 279.810 1.00 52.28 334 GLN A CA 1
ATOM 2784 C C . GLN A 1 362 ? 32.084 29.531 280.689 1.00 61.94 334 GLN A C 1
ATOM 2785 O O . GLN A 1 362 ? 32.024 29.813 281.891 1.00 70.00 334 GLN A O 1
ATOM 2791 N N . ALA A 1 363 ? 31.196 28.726 280.105 1.00 64.04 335 ALA A N 1
ATOM 2792 C CA . ALA A 1 363 ? 30.148 28.087 280.894 1.00 60.07 335 ALA A CA 1
ATOM 2793 C C . ALA A 1 363 ? 30.736 27.055 281.844 1.00 61.93 335 ALA A C 1
ATOM 2794 O O . ALA A 1 363 ? 30.381 27.011 283.027 1.00 69.93 335 ALA A O 1
ATOM 2796 N N . ARG A 1 364 ? 31.638 26.210 281.344 1.00 51.83 336 ARG A N 1
ATOM 2797 C CA . ARG A 1 364 ? 32.256 25.210 282.207 1.00 62.85 336 ARG A CA 1
ATOM 2798 C C . ARG A 1 364 ? 33.134 25.869 283.261 1.00 67.92 336 ARG A C 1
ATOM 2799 O O . ARG A 1 364 ? 33.149 25.439 284.420 1.00 75.22 336 ARG A O 1
ATOM 2807 N N . MET A 1 365 ? 33.864 26.920 282.882 1.00 60.80 337 MET A N 1
ATOM 2808 C CA . MET A 1 365 ? 34.733 27.593 283.840 1.00 63.38 337 MET A CA 1
ATOM 2809 C C . MET A 1 365 ? 33.922 28.286 284.924 1.00 67.91 337 MET A C 1
ATOM 2810 O O . MET A 1 365 ? 34.310 28.278 286.096 1.00 65.79 337 MET A O 1
ATOM 2815 N N . ASP A 1 366 ? 32.795 28.896 284.556 1.00 49.91 338 ASP A N 1
ATOM 2816 C CA . ASP A 1 366 ? 31.945 29.525 285.558 1.00 51.97 338 ASP A CA 1
ATOM 2817 C C . ASP A 1 366 ? 31.351 28.503 286.515 1.00 74.98 338 ASP A C 1
ATOM 2818 O O . ASP A 1 366 ? 31.055 28.839 287.667 1.00 71.64 338 ASP A O 1
ATOM 2823 N N . ILE A 1 367 ? 31.167 27.262 286.063 1.00 58.16 339 ILE A N 1
ATOM 2824 C CA . ILE A 1 367 ? 30.583 26.231 286.915 1.00 56.35 339 ILE A CA 1
ATOM 2825 C C . ILE A 1 367 ? 31.612 25.687 287.892 1.00 62.14 339 ILE A C 1
ATOM 2826 O O . ILE A 1 367 ? 31.307 25.464 289.069 1.00 47.54 339 ILE A O 1
ATOM 2831 N N . GLU A 1 368 ? 32.837 25.435 287.429 1.00 60.24 340 GLU A N 1
ATOM 2832 C CA . GLU A 1 368 ? 33.857 24.941 288.346 1.00 72.78 340 GLU A CA 1
ATOM 2833 C C . GLU A 1 368 ? 34.289 26.023 289.327 1.00 69.73 340 GLU A C 1
ATOM 2834 O O . GLU A 1 368 ? 34.607 25.717 290.481 1.00 74.42 340 GLU A O 1
ATOM 2840 N N . LEU A 1 369 ? 34.304 27.286 288.898 1.00 62.53 341 LEU A N 1
ATOM 2841 C CA . LEU A 1 369 ? 34.538 28.372 289.843 1.00 54.92 341 LEU A CA 1
ATOM 2842 C C . LEU A 1 369 ? 33.439 28.421 290.894 1.00 62.63 341 LEU A C 1
ATOM 2843 O O . LEU A 1 369 ? 33.718 28.581 292.087 1.00 79.21 341 LEU A O 1
ATOM 2848 N N . ALA A 1 370 ? 32.183 28.282 290.474 1.00 53.33 342 ALA A N 1
ATOM 2849 C CA . ALA A 1 370 ? 31.092 28.261 291.440 1.00 49.24 342 ALA A CA 1
ATOM 2850 C C . ALA A 1 370 ? 31.166 27.022 292.324 1.00 64.65 342 ALA A C 1
ATOM 2851 O O . ALA A 1 370 ? 30.965 27.111 293.541 1.00 76.95 342 ALA A O 1
ATOM 2853 N N . LYS A 1 371 ? 31.459 25.859 291.735 1.00 72.49 343 LYS A N 1
ATOM 2854 C CA . LYS A 1 371 ? 31.589 24.640 292.529 1.00 70.03 343 LYS A CA 1
ATOM 2855 C C . LYS A 1 371 ? 32.739 24.751 293.523 1.00 58.10 343 LYS A C 1
ATOM 2856 O O . LYS A 1 371 ? 32.603 24.360 294.689 1.00 60.24 343 LYS A O 1
ATOM 2862 N N . THR A 1 372 ? 33.877 25.292 293.084 1.00 58.95 344 THR A N 1
ATOM 2863 C CA . THR A 1 372 ? 35.032 25.403 293.968 1.00 62.79 344 THR A CA 1
ATOM 2864 C C . THR A 1 372 ? 34.730 26.301 295.161 1.00 73.91 344 THR A C 1
ATOM 2865 O O . THR A 1 372 ? 35.112 25.989 296.294 1.00 62.14 344 THR A O 1
ATOM 2869 N N . LEU A 1 373 ? 34.042 27.422 294.931 1.00 69.70 345 LEU A N 1
ATOM 2870 C CA . LEU A 1 373 ? 33.784 28.353 296.024 1.00 62.75 345 LEU A CA 1
ATOM 2871 C C . LEU A 1 373 ? 32.895 27.726 297.090 1.00 69.71 345 LEU A C 1
ATOM 2872 O O . LEU A 1 373 ? 33.141 27.891 298.291 1.00 59.07 345 LEU A O 1
ATOM 2877 N N . VAL A 1 374 ? 31.860 26.992 296.678 1.00 54.54 346 VAL A N 1
ATOM 2878 C CA . VAL A 1 374 ? 30.954 26.410 297.660 1.00 66.00 346 VAL A CA 1
ATOM 2879 C C . VAL A 1 374 ? 31.679 25.368 298.499 1.00 72.49 346 VAL A C 1
ATOM 2880 O O . VAL A 1 374 ? 31.349 25.163 299.674 1.00 69.09 346 VAL A O 1
ATOM 2884 N N . LEU A 1 375 ? 32.679 24.702 297.925 1.00 53.29 347 LEU A N 1
ATOM 2885 C CA . LEU A 1 375 ? 33.445 23.732 298.696 1.00 71.24 347 LEU A CA 1
ATOM 2886 C C . LEU A 1 375 ? 34.315 24.432 299.734 1.00 71.46 347 LEU A C 1
ATOM 2887 O O . LEU A 1 375 ? 34.352 24.023 300.900 1.00 72.35 347 LEU A O 1
ATOM 2892 N N . ILE A 1 376 ? 35.011 25.498 299.330 1.00 69.46 348 ILE A N 1
ATOM 2893 C CA . ILE A 1 376 ? 35.766 26.305 300.285 1.00 77.35 348 ILE A CA 1
ATOM 2894 C C . ILE A 1 376 ? 34.862 26.748 301.425 1.00 69.67 348 ILE A C 1
ATOM 2895 O O . ILE A 1 376 ? 35.235 26.677 302.602 1.00 70.72 348 ILE A O 1
ATOM 2900 N N . LEU A 1 377 ? 33.661 27.220 301.089 1.00 60.54 349 LEU A N 1
ATOM 2901 C CA . LEU A 1 377 ? 32.740 27.722 302.102 1.00 65.71 349 LEU A CA 1
ATOM 2902 C C . LEU A 1 377 ? 32.312 26.618 303.062 1.00 73.37 349 LEU A C 1
ATOM 2903 O O . LEU A 1 377 ? 32.368 26.792 304.285 1.00 73.81 349 LEU A O 1
ATOM 2908 N N . VAL A 1 378 ? 31.869 25.476 302.529 1.00 61.00 350 VAL A N 1
ATOM 2909 C CA . VAL A 1 378 ? 31.370 24.405 303.389 1.00 64.84 350 VAL A CA 1
ATOM 2910 C C . VAL A 1 378 ? 32.471 23.919 304.319 1.00 67.90 350 VAL A C 1
ATOM 2911 O O . VAL A 1 378 ? 32.231 23.649 305.503 1.00 53.15 350 VAL A O 1
ATOM 2915 N N . VAL A 1 379 ? 33.698 23.806 303.804 1.00 66.44 351 VAL A N 1
ATOM 2916 C CA . VAL A 1 379 ? 34.813 23.389 304.650 1.00 67.82 351 VAL A CA 1
ATOM 2917 C C . VAL A 1 379 ? 35.051 24.421 305.742 1.00 70.73 351 VAL A C 1
ATOM 2918 O O . VAL A 1 379 ? 35.341 24.074 306.893 1.00 82.87 351 VAL A O 1
ATOM 2922 N N . LEU A 1 380 ? 34.906 25.705 305.406 1.00 66.81 352 LEU A N 1
ATOM 2923 C CA . LEU A 1 380 ? 35.140 26.753 306.392 1.00 67.47 352 LEU A CA 1
ATOM 2924 C C . LEU A 1 380 ? 34.074 26.734 307.479 1.00 60.66 352 LEU A C 1
ATOM 2925 O O . LEU A 1 380 ? 34.370 26.998 308.649 1.00 69.07 352 LEU A O 1
ATOM 2930 N N . ILE A 1 381 ? 32.830 26.413 307.116 1.00 65.61 353 ILE A N 1
ATOM 2931 C CA . ILE A 1 381 ? 31.766 26.332 308.111 1.00 61.25 353 ILE A CA 1
ATOM 2932 C C . ILE A 1 381 ? 31.952 25.103 308.987 1.00 81.08 353 ILE A C 1
ATOM 2933 O O . ILE A 1 381 ? 31.635 25.130 310.182 1.00 105.64 353 ILE A O 1
ATOM 2938 N N . ILE A 1 382 ? 32.465 24.010 308.420 1.00 79.91 354 ILE A N 1
ATOM 2939 C CA . ILE A 1 382 ? 32.599 22.777 309.188 1.00 70.20 354 ILE A CA 1
ATOM 2940 C C . ILE A 1 382 ? 33.683 22.927 310.243 1.00 68.65 354 ILE A C 1
ATOM 2941 O O . ILE A 1 382 ? 33.537 22.452 311.375 1.00 90.15 354 ILE A O 1
ATOM 2946 N N . CYS A 1 383 ? 34.774 23.608 309.905 1.00 63.79 355 CYS A N 1
ATOM 2947 C CA . CYS A 1 383 ? 35.921 23.685 310.799 1.00 89.28 355 CYS A CA 1
ATOM 2948 C C . CYS A 1 383 ? 35.804 24.827 311.800 1.00 104.57 355 CYS A C 1
ATOM 2949 O O . CYS A 1 383 ? 35.984 24.626 313.006 1.00 104.05 355 CYS A O 1
ATOM 2952 N N . TRP A 1 384 ? 35.525 26.030 311.310 1.00 95.49 356 TRP A N 1
ATOM 2953 C CA . TRP A 1 384 ? 35.465 27.203 312.164 1.00 79.14 356 TRP A CA 1
ATOM 2954 C C . TRP A 1 384 ? 34.089 27.431 312.768 1.00 74.70 356 TRP A C 1
ATOM 2955 O O . TRP A 1 384 ? 33.977 28.160 313.760 1.00 76.53 356 TRP A O 1
ATOM 2966 N N . GLY A 1 385 ? 33.048 26.833 312.198 1.00 68.22 357 GLY A N 1
ATOM 2967 C CA . GLY A 1 385 ? 31.712 26.962 312.722 1.00 71.02 357 GLY A CA 1
ATOM 2968 C C . GLY A 1 385 ? 31.618 26.612 314.193 1.00 74.45 357 GLY A C 1
ATOM 2969 O O . GLY A 1 385 ? 31.229 27.442 315.020 1.00 87.38 357 GLY A O 1
ATOM 2970 N N . PRO A 1 386 ? 31.964 25.370 314.551 1.00 77.23 358 PRO A N 1
ATOM 2971 C CA . PRO A 1 386 ? 31.851 24.963 315.964 1.00 77.69 358 PRO A CA 1
ATOM 2972 C C . PRO A 1 386 ? 32.507 25.933 316.933 1.00 91.35 358 PRO A C 1
ATOM 2973 O O . PRO A 1 386 ? 31.907 26.273 317.962 1.00 79.88 358 PRO A O 1
ATOM 2977 N N . LEU A 1 387 ? 33.724 26.393 316.633 1.00 90.06 359 LEU A N 1
ATOM 2978 C CA . LEU A 1 387 ? 34.376 27.362 317.507 1.00 78.40 359 LEU A CA 1
ATOM 2979 C C . LEU A 1 387 ? 33.536 28.626 317.642 1.00 78.47 359 LEU A C 1
ATOM 2980 O O . LEU A 1 387 ? 33.393 29.172 318.742 1.00 86.92 359 LEU A O 1
ATOM 2985 N N . LEU A 1 388 ? 32.970 29.105 316.533 1.00 74.24 360 LEU A N 1
ATOM 2986 C CA . LEU A 1 388 ? 32.099 30.273 316.595 1.00 71.63 360 LEU A CA 1
ATOM 2987 C C . LEU A 1 388 ? 30.903 30.019 317.504 1.00 82.10 360 LEU A C 1
ATOM 2988 O O . LEU A 1 388 ? 30.509 30.893 318.284 1.00 84.30 360 LEU A O 1
ATOM 2993 N N . ALA A 1 389 ? 30.309 28.827 317.417 1.00 73.11 361 ALA A N 1
ATOM 2994 C CA . ALA A 1 389 ? 29.207 28.496 318.311 1.00 72.02 361 ALA A CA 1
ATOM 2995 C C . ALA A 1 389 ? 29.646 28.531 319.768 1.00 81.79 361 ALA A C 1
ATOM 2996 O O . ALA A 1 389 ? 28.866 28.926 320.642 1.00 89.39 361 ALA A O 1
ATOM 2998 N N . ILE A 1 390 ? 30.883 28.121 320.050 1.00 77.12 362 ILE A N 1
ATOM 2999 C CA . ILE A 1 390 ? 31.393 28.205 321.414 1.00 91.01 362 ILE A CA 1
ATOM 3000 C C . ILE A 1 390 ? 31.481 29.659 321.851 1.00 89.10 362 ILE A C 1
ATOM 3001 O O . ILE A 1 390 ? 31.117 30.006 322.981 1.00 75.50 362 ILE A O 1
ATOM 3006 N N A MET A 1 391 ? 31.963 30.536 320.967 0.50 79.63 363 MET A N 1
ATOM 3007 N N B MET A 1 391 ? 31.954 30.534 320.962 0.50 79.60 363 MET A N 1
ATOM 3008 C CA A MET A 1 391 ? 32.059 31.949 321.315 0.50 81.35 363 MET A CA 1
ATOM 3009 C CA B MET A 1 391 ? 32.066 31.946 321.305 0.50 81.28 363 MET A CA 1
ATOM 3010 C C A MET A 1 391 ? 30.682 32.571 321.489 0.50 86.00 363 MET A C 1
ATOM 3011 C C B MET A 1 391 ? 30.695 32.591 321.458 0.50 86.05 363 MET A C 1
ATOM 3012 O O A MET A 1 391 ? 30.527 33.524 322.260 0.50 85.23 363 MET A O 1
ATOM 3013 O O B MET A 1 391 ? 30.556 33.581 322.185 0.50 85.71 363 MET A O 1
ATOM 3022 N N . VAL A 1 392 ? 29.676 32.049 320.787 1.00 96.41 364 VAL A N 1
ATOM 3023 C CA . VAL A 1 392 ? 28.315 32.539 320.974 1.00 97.23 364 VAL A CA 1
ATOM 3024 C C . VAL A 1 392 ? 27.794 32.116 322.342 1.00 94.25 364 VAL A C 1
ATOM 3025 O O . VAL A 1 392 ? 27.085 32.873 323.014 1.00 98.49 364 VAL A O 1
ATOM 3029 N N . TYR A 1 393 ? 28.140 30.901 322.776 1.00 92.71 365 TYR A N 1
ATOM 3030 C CA . TYR A 1 393 ? 27.772 30.465 324.118 1.00 92.33 365 TYR A CA 1
ATOM 3031 C C . TYR A 1 393 ? 28.436 31.323 325.185 1.00 96.35 365 TYR A C 1
ATOM 3032 O O . TYR A 1 393 ? 27.911 31.449 326.297 1.00 107.40 365 TYR A O 1
ATOM 3041 N N . ASP A 1 394 ? 29.587 31.916 324.870 1.00 96.02 366 ASP A N 1
ATOM 3042 C CA . ASP A 1 394 ? 30.341 32.678 325.856 1.00 93.98 366 ASP A CA 1
ATOM 3043 C C . ASP A 1 394 ? 29.739 34.059 326.082 1.00 95.55 366 ASP A C 1
ATOM 3044 O O . ASP A 1 394 ? 29.643 34.519 327.226 1.00 115.18 366 ASP A O 1
ATOM 3049 N N . VAL A 1 395 ? 29.325 34.727 325.006 1.00 88.38 367 VAL A N 1
ATOM 3050 C CA . VAL A 1 395 ? 28.893 36.118 325.107 1.00 88.60 367 VAL A CA 1
ATOM 3051 C C . VAL A 1 395 ? 27.520 36.213 325.762 1.00 94.27 367 VAL A C 1
ATOM 3052 O O . VAL A 1 395 ? 27.342 36.911 326.767 1.00 98.84 367 VAL A O 1
ATOM 3056 N N . PHE A 1 396 ? 26.527 35.520 325.204 1.00 103.85 368 PHE A N 1
ATOM 3057 C CA . PHE A 1 396 ? 25.158 35.671 325.687 1.00 110.77 368 PHE A CA 1
ATOM 3058 C C . PHE A 1 396 ? 25.020 35.153 327.112 1.00 105.86 368 PHE A C 1
ATOM 3059 O O . PHE A 1 396 ? 24.705 35.911 328.037 1.00 108.77 368 PHE A O 1
ATOM 3067 N N . GLY A 1 397 ? 25.245 33.858 327.305 1.00 105.33 369 GLY A N 1
ATOM 3068 C CA . GLY A 1 397 ? 25.173 33.262 328.622 1.00 116.08 369 GLY A CA 1
ATOM 3069 C C . GLY A 1 397 ? 26.528 32.775 329.085 1.00 125.19 369 GLY A C 1
ATOM 3070 O O . GLY A 1 397 ? 27.553 33.118 328.491 1.00 127.44 369 GLY A O 1
ATOM 3071 N N . LYS A 1 398 ? 26.548 31.980 330.150 1.00 134.44 370 LYS A N 1
ATOM 3072 C CA . LYS A 1 398 ? 27.794 31.425 330.647 1.00 139.49 370 LYS A CA 1
ATOM 3073 C C . LYS A 1 398 ? 28.194 30.202 329.823 1.00 128.65 370 LYS A C 1
ATOM 3074 O O . LYS A 1 398 ? 27.485 29.764 328.911 1.00 74.97 370 LYS A O 1
ATOM 3076 N N . MET A 1 399 ? 29.362 29.657 330.147 1.00 149.18 371 MET A N 1
ATOM 3077 C CA . MET A 1 399 ? 29.859 28.430 329.553 1.00 144.62 371 MET A CA 1
ATOM 3078 C C . MET A 1 399 ? 29.290 27.219 330.291 1.00 139.27 371 MET A C 1
ATOM 3079 O O . MET A 1 399 ? 28.532 27.340 331.257 1.00 143.76 371 MET A O 1
ATOM 3084 N N . ASN A 1 400 ? 29.662 26.032 329.823 1.00 130.96 372 ASN A N 1
ATOM 3085 C CA . ASN A 1 400 ? 29.418 24.794 330.541 1.00 124.52 372 ASN A CA 1
ATOM 3086 C C . ASN A 1 400 ? 30.741 24.058 330.668 1.00 125.86 372 ASN A C 1
ATOM 3087 O O . ASN A 1 400 ? 31.662 24.263 329.873 1.00 116.98 372 ASN A O 1
ATOM 3092 N N . LYS A 1 401 ? 30.839 23.202 331.686 1.00 133.43 373 LYS A N 1
ATOM 3093 C CA . LYS A 1 401 ? 32.020 22.355 331.799 1.00 131.75 373 LYS A CA 1
ATOM 3094 C C . LYS A 1 401 ? 32.241 21.556 330.522 1.00 127.55 373 LYS A C 1
ATOM 3095 O O . LYS A 1 401 ? 33.389 21.297 330.141 1.00 125.41 373 LYS A O 1
ATOM 3101 N N . LEU A 1 402 ? 31.159 21.165 329.847 1.00 124.91 374 LEU A N 1
ATOM 3102 C CA . LEU A 1 402 ? 31.288 20.354 328.643 1.00 118.24 374 LEU A CA 1
ATOM 3103 C C . LEU A 1 402 ? 31.776 21.183 327.461 1.00 125.68 374 LEU A C 1
ATOM 3104 O O . LEU A 1 402 ? 32.577 20.705 326.650 1.00 123.07 374 LEU A O 1
ATOM 3109 N N . ILE A 1 403 ? 31.305 22.427 327.343 1.00 119.58 375 ILE A N 1
ATOM 3110 C CA . ILE A 1 403 ? 31.692 23.246 326.198 1.00 101.62 375 ILE A CA 1
ATOM 3111 C C . ILE A 1 403 ? 33.160 23.642 326.300 1.00 92.62 375 ILE A C 1
ATOM 3112 O O . ILE A 1 403 ? 33.837 23.809 325.278 1.00 100.57 375 ILE A O 1
ATOM 3117 N N . LYS A 1 404 ? 33.677 23.801 327.522 1.00 89.22 376 LYS A N 1
ATOM 3118 C CA . LYS A 1 404 ? 35.096 24.088 327.704 1.00 100.05 376 LYS A CA 1
ATOM 3119 C C . LYS A 1 404 ? 35.973 22.908 327.307 1.00 109.89 376 LYS A C 1
ATOM 3120 O O . LYS A 1 404 ? 37.165 23.100 327.039 1.00 107.33 376 LYS A O 1
ATOM 3126 N N . THR A 1 405 ? 35.413 21.697 327.261 1.00 118.49 377 THR A N 1
ATOM 3127 C CA . THR A 1 405 ? 36.171 20.499 326.913 1.00 121.12 377 THR A CA 1
ATOM 3128 C C . THR A 1 405 ? 36.184 20.256 325.406 1.00 111.63 377 THR A C 1
ATOM 3129 O O . THR A 1 405 ? 37.241 19.981 324.830 1.00 128.57 377 THR A O 1
ATOM 3133 N N . VAL A 1 406 ? 35.024 20.352 324.752 1.00 92.14 378 VAL A N 1
ATOM 3134 C CA . VAL A 1 406 ? 34.988 20.206 323.302 1.00 105.29 378 VAL A CA 1
ATOM 3135 C C . VAL A 1 406 ? 35.747 21.335 322.621 1.00 105.05 378 VAL A C 1
ATOM 3136 O O . VAL A 1 406 ? 36.174 21.189 321.470 1.00 99.36 378 VAL A O 1
ATOM 3140 N N . PHE A 1 407 ? 35.926 22.464 323.310 1.00 114.20 379 PHE A N 1
ATOM 3141 C CA . PHE A 1 407 ? 36.650 23.588 322.730 1.00 111.53 379 PHE A CA 1
ATOM 3142 C C . PHE A 1 407 ? 38.083 23.209 322.382 1.00 102.91 379 PHE A C 1
ATOM 3143 O O . PHE A 1 407 ? 38.639 23.718 321.402 1.00 98.60 379 PHE A O 1
ATOM 3151 N N . ALA A 1 408 ? 38.698 22.322 323.169 1.00 99.05 380 ALA A N 1
ATOM 3152 C CA . ALA A 1 408 ? 40.057 21.887 322.868 1.00 106.83 380 ALA A CA 1
ATOM 3153 C C . ALA A 1 408 ? 40.124 21.162 321.531 1.00 107.62 380 ALA A C 1
ATOM 3154 O O . ALA A 1 408 ? 41.144 21.236 320.836 1.00 103.72 380 ALA A O 1
ATOM 3156 N N . PHE A 1 409 ? 39.050 20.473 321.146 1.00 100.78 381 PHE A N 1
ATOM 3157 C CA . PHE A 1 409 ? 39.021 19.759 319.877 1.00 94.08 381 PHE A CA 1
ATOM 3158 C C . PHE A 1 409 ? 38.420 20.593 318.757 1.00 93.49 381 PHE A C 1
ATOM 3159 O O . PHE A 1 409 ? 38.795 20.416 317.591 1.00 86.15 381 PHE A O 1
ATOM 3167 N N . CYS A 1 410 ? 37.499 21.503 319.082 1.00 101.84 382 CYS A N 1
ATOM 3168 C CA . CYS A 1 410 ? 36.959 22.395 318.064 1.00 95.54 382 CYS A CA 1
ATOM 3169 C C . CYS A 1 410 ? 38.008 23.391 317.589 1.00 101.12 382 CYS A C 1
ATOM 3170 O O . CYS A 1 410 ? 38.000 23.784 316.417 1.00 105.54 382 CYS A O 1
ATOM 3173 N N . SER A 1 411 ? 38.914 23.811 318.473 1.00 92.30 383 SER A N 1
ATOM 3174 C CA . SER A 1 411 ? 39.986 24.701 318.045 1.00 88.23 383 SER A CA 1
ATOM 3175 C C . SER A 1 411 ? 40.959 23.986 317.118 1.00 87.64 383 SER A C 1
ATOM 3176 O O . SER A 1 411 ? 41.567 24.624 316.251 1.00 94.15 383 SER A O 1
ATOM 3179 N N . MET A 1 412 ? 41.118 22.669 317.276 1.00 79.68 384 MET A N 1
ATOM 3180 C CA . MET A 1 412 ? 41.953 21.914 316.348 1.00 78.82 384 MET A CA 1
ATOM 3181 C C . MET A 1 412 ? 41.286 21.766 314.989 1.00 80.89 384 MET A C 1
ATOM 3182 O O . MET A 1 412 ? 41.979 21.647 313.973 1.00 80.52 384 MET A O 1
ATOM 3187 N N . LEU A 1 413 ? 39.952 21.758 314.947 1.00 81.54 385 LEU A N 1
ATOM 3188 C CA . LEU A 1 413 ? 39.262 21.847 313.663 1.00 86.90 385 LEU A CA 1
ATOM 3189 C C . LEU A 1 413 ? 39.673 23.108 312.915 1.00 82.10 385 LEU A C 1
ATOM 3190 O O . LEU A 1 413 ? 39.856 23.083 311.693 1.00 77.41 385 LEU A O 1
ATOM 3195 N N . CYS A 1 414 ? 39.829 24.221 313.635 1.00 78.39 386 CYS A N 1
ATOM 3196 C CA . CYS A 1 414 ? 40.215 25.468 312.988 1.00 83.73 386 CYS A CA 1
ATOM 3197 C C . CYS A 1 414 ? 41.542 25.331 312.253 1.00 92.74 386 CYS A C 1
ATOM 3198 O O . CYS A 1 414 ? 41.745 25.979 311.219 1.00 110.23 386 CYS A O 1
ATOM 3201 N N . LEU A 1 415 ? 42.453 24.497 312.759 1.00 89.59 387 LEU A N 1
ATOM 3202 C CA . LEU A 1 415 ? 43.752 24.348 312.109 1.00 84.28 387 LEU A CA 1
ATOM 3203 C C . LEU A 1 415 ? 43.632 23.558 310.813 1.00 86.85 387 LEU A C 1
ATOM 3204 O O . LEU A 1 415 ? 44.178 23.959 309.778 1.00 101.97 387 LEU A O 1
ATOM 3209 N N . LEU A 1 416 ? 42.923 22.428 310.845 1.00 71.30 388 LEU A N 1
ATOM 3210 C CA . LEU A 1 416 ? 42.863 21.582 309.660 1.00 81.13 388 LEU A CA 1
ATOM 3211 C C . LEU A 1 416 ? 42.039 22.200 308.538 1.00 94.79 388 LEU A C 1
ATOM 3212 O O . LEU A 1 416 ? 42.022 21.650 307.432 1.00 103.61 388 LEU A O 1
ATOM 3217 N N . ASN A 1 417 ? 41.362 23.322 308.785 1.00 81.78 389 ASN A N 1
ATOM 3218 C CA . ASN A 1 417 ? 40.819 24.097 307.676 1.00 79.12 389 ASN A CA 1
ATOM 3219 C C . ASN A 1 417 ? 41.943 24.702 306.849 1.00 71.61 389 ASN A C 1
ATOM 3220 O O . ASN A 1 417 ? 41.863 24.753 305.617 1.00 71.79 389 ASN A O 1
ATOM 3225 N N . SER A 1 418 ? 43.001 25.162 307.514 1.00 74.08 390 SER A N 1
ATOM 3226 C CA . SER A 1 418 ? 44.160 25.704 306.822 1.00 81.23 390 SER A CA 1
ATOM 3227 C C . SER A 1 418 ? 45.011 24.624 306.169 1.00 84.03 390 SER A C 1
ATOM 3228 O O . SER A 1 418 ? 45.900 24.956 305.377 1.00 92.83 390 SER A O 1
ATOM 3231 N N . THR A 1 419 ? 44.767 23.350 306.477 1.00 82.07 391 THR A N 1
ATOM 3232 C CA . THR A 1 419 ? 45.536 22.262 305.885 1.00 88.53 391 THR A CA 1
ATOM 3233 C C . THR 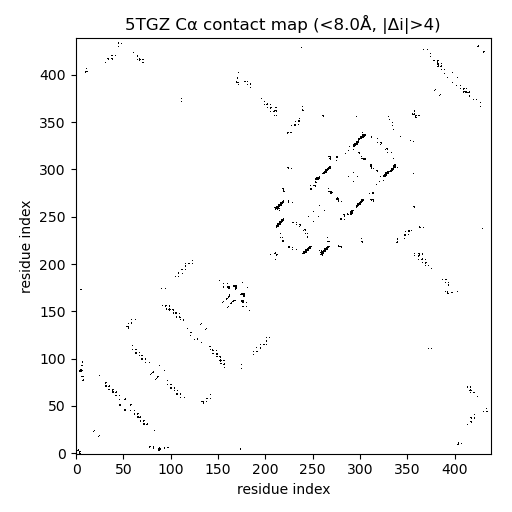A 1 419 ? 44.858 21.696 304.650 1.00 82.46 391 THR A C 1
ATOM 3234 O O . THR A 1 419 ? 45.540 21.324 303.689 1.00 97.16 391 THR A O 1
ATOM 3238 N N . VAL A 1 420 ? 43.525 21.628 304.650 1.00 64.68 392 VAL A N 1
ATOM 3239 C CA . VAL A 1 420 ? 42.820 21.061 303.509 1.00 68.50 392 VAL A CA 1
ATOM 3240 C C . VAL A 1 420 ? 42.593 22.084 302.406 1.00 75.63 392 VAL A C 1
ATOM 3241 O O . VAL A 1 420 ? 42.355 21.695 301.256 1.00 68.06 392 VAL A O 1
ATOM 3245 N N . ASN A 1 421 ? 42.657 23.378 302.713 1.00 67.73 393 ASN A N 1
ATOM 3246 C CA . ASN A 1 421 ? 42.498 24.377 301.659 1.00 78.47 393 ASN A CA 1
ATOM 3247 C C . ASN A 1 421 ? 43.594 24.261 300.611 1.00 84.35 393 ASN A C 1
ATOM 3248 O O . ASN A 1 421 ? 43.271 24.234 299.411 1.00 70.78 393 ASN A O 1
ATOM 3253 N N . PRO A 1 422 ? 44.877 24.174 300.967 1.00 84.34 394 PRO A N 1
ATOM 3254 C CA . PRO A 1 422 ? 45.887 23.872 299.941 1.00 90.18 394 PRO A CA 1
ATOM 3255 C C . PRO A 1 422 ? 45.638 22.553 299.231 1.00 98.43 394 PRO A C 1
ATOM 3256 O O . PRO A 1 422 ? 46.040 22.398 298.071 1.00 103.19 394 PRO A O 1
ATOM 3260 N N . ILE A 1 423 ? 44.981 21.596 299.888 1.00 95.42 395 ILE A N 1
ATOM 3261 C CA . ILE A 1 423 ? 44.619 20.354 299.212 1.00 79.16 395 ILE A CA 1
ATOM 3262 C C . ILE A 1 423 ? 43.477 20.600 298.234 1.00 84.63 395 ILE A C 1
ATOM 3263 O O . ILE A 1 423 ? 43.429 20.001 297.153 1.00 102.61 395 ILE A O 1
ATOM 3268 N N . ILE A 1 424 ? 42.542 21.484 298.591 1.00 85.03 396 ILE A N 1
ATOM 3269 C CA . ILE A 1 424 ? 41.429 21.786 297.694 1.00 87.55 396 ILE A CA 1
ATOM 3270 C C . ILE A 1 424 ? 41.929 22.527 296.462 1.00 80.83 396 ILE A C 1
ATOM 3271 O O . ILE A 1 424 ? 41.488 22.258 295.338 1.00 86.72 396 ILE A O 1
ATOM 3276 N N . TYR A 1 425 ? 42.852 23.472 296.647 1.00 82.14 397 TYR A N 1
ATOM 3277 C CA . TYR A 1 425 ? 43.393 24.195 295.503 1.00 74.66 397 TYR A CA 1
ATOM 3278 C C . TYR A 1 425 ? 44.044 23.237 294.516 1.00 81.34 397 TYR A C 1
ATOM 3279 O O . TYR A 1 425 ? 43.917 23.405 293.298 1.00 95.15 397 TYR A O 1
ATOM 3288 N N . ALA A 1 426 ? 44.734 22.215 295.024 1.00 85.50 398 ALA A N 1
ATOM 3289 C CA . ALA A 1 426 ? 45.466 21.308 294.149 1.00 89.20 398 ALA A CA 1
ATOM 3290 C C . ALA A 1 426 ? 44.524 20.440 293.326 1.00 92.74 398 ALA A C 1
ATOM 3291 O O . ALA A 1 426 ? 44.827 20.112 292.175 1.00 107.99 398 ALA A O 1
ATOM 3293 N N . LEU A 1 427 ? 43.383 20.053 293.891 1.00 84.36 399 LEU A N 1
ATOM 3294 C CA . LEU A 1 427 ? 42.504 19.115 293.204 1.00 94.94 399 LEU A CA 1
ATOM 3295 C C . LEU A 1 427 ? 41.612 19.775 292.162 1.00 96.65 399 LEU A C 1
ATOM 3296 O O . LEU A 1 427 ? 41.146 19.088 291.245 1.00 113.58 399 LEU A O 1
ATOM 3301 N N . ARG A 1 428 ? 41.365 21.077 292.273 1.00 72.40 400 ARG A N 1
ATOM 3302 C CA . ARG A 1 428 ? 40.414 21.755 291.403 1.00 85.43 400 ARG A CA 1
ATOM 3303 C C . ARG A 1 428 ? 41.053 22.759 290.461 1.00 91.43 400 ARG A C 1
ATOM 3304 O O . ARG A 1 428 ? 40.545 22.956 289.357 1.00 105.78 400 ARG A O 1
ATOM 3312 N N . SER A 1 429 ? 42.141 23.403 290.867 1.00 78.36 401 SER A N 1
ATOM 3313 C CA . SER A 1 429 ? 42.830 24.365 290.014 1.00 79.22 401 SER A CA 1
ATOM 3314 C C . SER A 1 429 ? 43.793 23.605 289.112 1.00 82.20 401 SER A C 1
ATOM 3315 O O . SER A 1 429 ? 44.921 23.297 289.504 1.00 82.00 401 SER A O 1
ATOM 3318 N N . LYS A 1 430 ? 43.349 23.316 287.887 1.00 104.49 402 LYS A N 1
ATOM 3319 C CA . LYS A 1 430 ? 44.180 22.567 286.952 1.00 112.66 402 LYS A CA 1
ATOM 3320 C C . LYS A 1 430 ? 45.406 23.372 286.539 1.00 108.30 402 LYS A C 1
ATOM 3321 O O . LYS A 1 430 ? 46.455 22.791 286.238 1.00 113.17 402 LYS A O 1
ATOM 3327 N N . ASP A 1 431 ? 45.302 24.704 286.537 1.00 101.61 403 ASP A N 1
ATOM 3328 C CA . ASP A 1 431 ? 46.439 25.536 286.159 1.00 104.47 403 ASP A CA 1
ATOM 3329 C C . ASP A 1 431 ? 47.510 25.544 287.239 1.00 116.37 403 ASP A C 1
ATOM 3330 O O . ASP A 1 431 ? 48.701 25.662 286.927 1.00 116.58 403 ASP A O 1
ATOM 3335 N N . LEU A 1 432 ? 47.114 25.418 288.507 1.00 129.31 404 LEU A N 1
ATOM 3336 C CA . LEU A 1 432 ? 48.097 25.421 289.586 1.00 126.37 404 LEU A CA 1
ATOM 3337 C C . LEU A 1 432 ? 48.939 24.154 289.559 1.00 121.66 404 LEU A C 1
ATOM 3338 O O . LEU A 1 432 ? 50.134 24.190 289.879 1.00 103.45 404 LEU A O 1
ATOM 3343 N N . ARG A 1 433 ? 48.336 23.025 289.179 1.00 118.54 405 ARG A N 1
ATOM 3344 C CA . ARG A 1 433 ? 49.101 21.792 289.034 1.00 109.00 405 ARG A CA 1
ATOM 3345 C C . ARG A 1 433 ? 50.222 21.971 288.020 1.00 121.80 405 ARG A C 1
ATOM 3346 O O . ARG A 1 433 ? 51.370 21.589 288.270 1.00 123.97 405 ARG A O 1
ATOM 3354 N N . HIS A 1 434 ? 49.906 22.568 286.869 1.00 128.85 406 HIS A N 1
ATOM 3355 C CA . HIS A 1 434 ? 50.910 22.742 285.826 1.00 123.85 406 HIS A CA 1
ATOM 3356 C C . HIS A 1 434 ? 52.000 23.718 286.255 1.00 125.47 406 HIS A C 1
ATOM 3357 O O . HIS A 1 434 ? 53.185 23.491 285.983 1.00 134.70 406 HIS A O 1
ATOM 3364 N N . ALA A 1 435 ? 51.624 24.814 286.918 1.00 115.50 407 ALA A N 1
ATOM 3365 C CA . ALA A 1 435 ? 52.630 25.727 287.450 1.00 120.65 407 ALA A CA 1
ATOM 3366 C C . ALA A 1 435 ? 53.511 25.036 288.480 1.00 137.44 407 ALA A C 1
ATOM 3367 O O . ALA A 1 435 ? 54.693 25.373 288.616 1.00 140.41 407 ALA A O 1
ATOM 3369 N N . PHE A 1 436 ? 52.951 24.076 289.220 1.00 148.82 408 PHE A N 1
ATOM 3370 C CA . PHE A 1 436 ? 53.745 23.288 290.157 1.00 153.57 408 PHE A CA 1
ATOM 3371 C C . PHE A 1 436 ? 54.735 22.397 289.417 1.00 153.89 408 PHE A C 1
ATOM 3372 O O . PHE A 1 436 ? 55.925 22.364 289.751 1.00 159.10 408 PHE A O 1
ATOM 3380 N N . ARG A 1 437 ? 54.264 21.672 288.399 1.00 145.70 409 ARG A N 1
ATOM 3381 C CA . ARG A 1 437 ? 55.158 20.830 287.613 1.00 139.21 409 ARG A CA 1
ATOM 3382 C C . ARG A 1 437 ? 56.158 21.651 286.808 1.00 148.57 409 ARG A C 1
ATOM 3383 O O . ARG A 1 437 ? 57.187 21.109 286.389 1.00 155.22 409 ARG A O 1
ATOM 3391 N N . SER A 1 438 ? 55.884 22.940 286.584 1.00 146.85 410 SER A N 1
ATOM 3392 C CA . SER A 1 438 ? 56.860 23.800 285.920 1.00 145.69 410 SER A CA 1
ATOM 3393 C C . SER A 1 438 ? 58.159 23.861 286.711 1.00 147.44 410 SER A C 1
ATOM 3394 O O . SER A 1 438 ? 59.251 23.868 286.131 1.00 149.77 410 SER A O 1
ATOM 3397 N N . MET A 1 439 ? 58.060 23.912 288.039 1.00 148.51 411 MET A N 1
ATOM 3398 C CA . MET A 1 439 ? 59.216 23.804 288.915 1.00 156.30 411 MET A CA 1
ATOM 3399 C C . MET A 1 439 ? 59.521 22.357 289.285 1.00 153.74 411 MET A C 1
ATOM 3400 O O . MET A 1 439 ? 60.117 22.105 290.339 1.00 140.14 411 MET A O 1
ATOM 3405 N N . PHE A 1 440 ? 59.113 21.409 288.445 1.00 159.94 412 PHE A N 1
ATOM 3406 C CA . PHE A 1 440 ? 59.355 19.989 288.670 1.00 152.08 412 PHE A CA 1
ATOM 3407 C C . PHE A 1 440 ? 58.653 19.503 289.933 1.00 138.22 412 PHE A C 1
ATOM 3408 O O . PHE A 1 440 ? 57.848 18.571 289.884 1.00 125.52 412 PHE A O 1
#

Solvent-accessible surface area: 21650 Å² total; per-residue (Å²): 110,78,208,13,80,5,22,36,65,66,87,102,118,64,141,121,81,100,69,28,117,64,55,99,30,88,101,4,51,69,49,0,56,111,0,28,111,18,0,93,94,10,31,65,8,9,125,87,17,156,80,4,99,67,89,41,37,11,38,18,25,10,10,2,0,53,0,2,32,53,11,1,59,12,26,29,115,1,15,67,25,32,76,76,111,118,149,120,16,66,90,74,71,2,3,120,2,16,8,11,35,23,3,7,2,15,0,7,0,7,0,0,64,29,11,0,71,31,8,51,41,9,42,115,114,93,172,14,36,157,164,37,22,40,122,90,121,9,49,87,35,22,71,106,19,46,80,114,2,84,72,20,8,52,58,8,39,113,30,72,0,13,82,122,86,95,40,99,58,10,74,27,33,40,9,4,1,37,57,8,12,103,76,17,15,32,58,0,43,101,45,21,131,73,0,56,142,0,1,89,51,5,42,156,60,13,65,68,154,18,45,4,65,0,0,0,0,29,0,20,83,112,12,41,0,67,47,0,0,99,0,0,16,99,33,0,48,68,27,16,10,81,42,51,50,83,46,6,70,87,22,147,14,52,26,16,0,114,46,8,28,0,0,0,0,0,0,9,29,118,11,138,142,68,79,90,18,4,109,50,0,49,91,5,38,87,32,0,104,92,0,30,4,148,56,54,54,0,0,0,0,0,8,17,52,67,108,149,151,119,62,1,1,0,0,64,33,0,22,100,53,0,138,110,40,40,13,82,42,42,39,124,13,15,87,4,68,27,73,0,127,95,27,103,119,88,0,20,28,21,0,62,97,0,90,52,14,6,90,99,88,23,13,68,32,3,41,51,1,73,27,15,25,73,3,4,71,26,4,73,109,3,24,19,41,19,24,51,6,6,53,129,0,18,168,42,82,28,79,152,116,28,50,30,59,17,32,145,19,40,49,58,13,11,62,3,9,9,42,4,11,80,15,5,45,119,69,23,44,72,11,63,117,10,97,153,76,96,210

Foldseek 3Di:
DPLAQAPPPFPPDDPDDDCCVVVVLVVLLVLLVLLLVLLVVLLCLQVVDPVRLFDLVNLLLNLLSVLLNLLSVLSNVSSCVCSPVNDHDDLLNRLVSVLSNQLSVQSNLLSLLVLLVLLVCCLVPVPCSDVPRGSVNSVVSSVVSSVVSSVLSCCLSPAAFCVRVVADAFPGHHGHHLVSVVVSLVVSVVSLVVSVVSLVVLLVSLPPVHAQEEEEEEFDDVCQQVVLRVLLQVLLVLLQHNYHYDYLLPDDQAQQCPPPQEYEYEWEWDCPPHTDTRPSNVNNLVVNLRNPQAAGEYEYEYEAAPVDPQQRVVRVSSVVVSVVSNHHHQDHYHGHHDHVVVVSVVSSVVSVSSSPSDPSVSSVSNLSSVLSVVLSVLQCVQCVLVSVLSVCRNPHHHDPVSSVCNSVSVVSSSCSSVCSSVSCCVRVSVSVVSVVVVD

Sequence (439 aa):
GGRGENFMDIECFMVLNPSQQLAIAVLSLTLGTFTVLENLLVLCVILHSRSLRCRPSYHFIGSLAVADLLGSVIFVYSFIDFHVFHRKDSRNVFLFKLGGVTASFTASVGSLFLAAIDRYISIHRPLAYKRIVTRPKAVVAFCLMWTIAIVIAVLPLLGWNCEKLQSVCSDIFPHIDKTYLMFWIGVVSVLLLFIVYAYMYILWKAHSHAVAKALIVYGSTTGNTEYTAETIARELADAGYEVDSRDAASVEAGGLFEGFDLVLLGCSTWGDDSIELQDDFIPLFDSLEETGAQGRKVACFGCGDSSWEYFCGAVDAIEEKLKNLGAEIVQDGLRIDGDPRAARDDIVGWAHDVRGAIPDQARMDIELAKTLVLILVVLIICWGPLLAIMMVYDVFGKMNKLIKTVFAFCSMLCLLNSTVNPIIYALRSKDLRHAFRSMF

Secondary structure (P-SEA, 3-state):
cccccccccccccccccaaaaaaaaaaaaaaaaaaaaaaaaaaaaaaacccccccaaaaaaaaaaaaaaaaaaaaaaaaaacccccccccaaaaaaaaaaaaaaaaaaaaaaaaaaaaaaaaaaccccccccccaaaaaaaaaaaaaaaaaaaacccccccccccccccccccccccaaaaaaaaaaaaaaaaaaaaaaaaaaaaaacccccbbbbbbbbcccaaaaaaaaaaaaaaaaccbbbbbbccccccccccccccbbbbbbbbbccccccccccaaaaaaaccccccccccbbbbbbbbccccccaaaaaaaaaaaaaacccccbbbbbbccccccaaaaaaaaaaaacccccaaaaaaaaaaaaaaaaaaaaaaaaaaaaaaaaaaccccccaaaaaaaaaaaaaaaaaaaaaaaaaaaccaaaaaaaaaac

CATH classification: 1.20.1070.10 (+1 more: 3.40.50.360)

Nearest PDB structures (foldseek):
  5tgz-assembly1_A  TM=1.002E+00  e=1.042E-66  Homo sapiens
  5xra-assembly1_A  TM=5.871E-01  e=1.123E-49  Homo sapiens
  5xr8-assembly1_A  TM=5.865E-01  e=7.510E-50  Homo sapiens
  7v3z-assembly1_A  TM=5.814E-01  e=1.145E-48  Homo sapiens
  7ddz-assembly1_A  TM=5.579E-01  e=4.714E-31  Enterobacteria phage RB59

InterPro domains:
  IPR000276 G protein-coupled receptor, rhodopsin-like [PF00001] (133-397)
  IPR000276 G protein-coupled receptor, rhodopsin-like [PR00237] (118-142)
  IPR000276 G protein-coupled receptor, rhodopsin-like [PR00237] (152-173)
  IPR000276 G protein-coupled receptor, rhodopsin-like [PR00237] (196-218)
  IPR000276 G protein-coupled receptor, rhodopsin-like [PR00237] (232-253)
  IPR000276 G protein-coupled receptor, rhodopsin-like [PR00237] (341-365)
  IPR000276 G protein-coupled receptor, rhodopsin-like [PR00237] (379-405)
  IPR000276 G protein-coupled receptor, rhodopsin-like [PS00237] (202-218)
  IPR000276 G protein-coupled receptor, rhodopsin-like [SM01381] (124-412)
  IPR000810 Cannabinoid receptor type 1 [PIRSF037995] (1-472)
  IPR000810 Cannabinoid receptor type 1 [PR00522] (13-32)
  IPR000810 Cannabinoid receptor type 1 [PR00522] (36-58)
  IPR000810 Cannabinoid receptor type 1 [PR00522] (79-98)
  IPR000810 Cannabinoid receptor type 1 [PR00522] (307-326)
  IPR000810 Cannabinoid receptor type 1 [PR00522] (364-375)
  IPR000810 Cannabinoid receptor type 1 [PR00522] (406-423)
  IPR000810 Cannabinoid receptor type 1 [PR00522] (433-452)
  IPR000810 Cannabinoid receptor type 1 [cd15340] (117-408)
  IPR002230 Cannabinoid receptor family [PR00362] (105-118)
  IPR002230 Cannabinoid receptor family [PR00362] (126-139)

Organism: Homo sapiens (NCBI:txid9606)